Protein AF-0000000081778178 (afdb_homodimer)

Sequence (618 aa):
MQEKICPQCPKIECPKAPSADEGAIAQVPKTLKSFLSRHWEGMQNDAVVVVKTQMKSVPGYIVSLHPSERDPEISHSLIERGDWKEQLIVRMCREMNKAPKDAYFVDVGAYVGTLSLGVSACGHKVIAFEPMTRNAFLLKESVFLNQLPSEKFVIHNMALGNVQGTACFLASSNNQGDGRFVSGGDEGHECNSHENTIKMSRLDDVLQDGIRVWAMHIDAQGFEPAVLAGAEEILTSSNPPQYLHVRLGSVYSTEVMEVSRGVVETLAWLKEIGYGLRNAANEPIRDLPKFVWGLGHEESYVFGVFGMKMQEKICPQCPKIECPKAPSADEGAIAQVPKTLKSFLSRHWEGMQNDAVVVVKTQMKSVPGYIVSLHPSERDPEISHSLIERGDWKEQLIVRMCREMNKAPKDAYFVDVGAYVGTLSLGVSACGHKVIAFEPMTRNAFLLKESVFLNQLPSEKFVIHNMALGNVQGTACFLASSNNQGDGRFVSGGDEGHECNSHENTIKMSRLDDVLQDGIRVWAMHIDAQGFEPAVLAGAEEILTSSNPPQYLHVRLGSVYSTEVMEVSRGVVETLAWLKEIGYGLRNAANEPIRDLPKFVWGLGHEESYVFGVFGMK

Structure (mmCIF, N/CA/C/O backbone):
data_AF-0000000081778178-model_v1
#
loop_
_entity.id
_entity.type
_entity.pdbx_description
1 polymer 'Uncharacterized protein LOC110977649'
#
loop_
_atom_site.group_PDB
_atom_site.id
_atom_site.type_symbol
_atom_site.label_atom_id
_atom_site.label_alt_id
_atom_site.label_comp_id
_atom_site.label_asym_id
_atom_site.label_entity_id
_atom_site.label_seq_id
_atom_site.pdbx_PDB_ins_code
_atom_site.Cartn_x
_atom_site.Cartn_y
_atom_site.Cartn_z
_atom_site.occupancy
_atom_site.B_iso_or_equiv
_atom_site.auth_seq_id
_atom_site.auth_comp_id
_atom_site.auth_asym_id
_atom_site.auth_atom_id
_atom_site.pdbx_PDB_model_num
ATOM 1 N N . MET A 1 1 ? 1.31 -63.031 18.094 1 25.48 1 MET A N 1
ATOM 2 C CA . MET A 1 1 ? 1.8 -61.875 17.344 1 25.48 1 MET A CA 1
ATOM 3 C C . MET A 1 1 ? 0.654 -61.156 16.641 1 25.48 1 MET A C 1
ATOM 5 O O . MET A 1 1 ? 0.128 -61.656 15.633 1 25.48 1 MET A O 1
ATOM 9 N N . GLN A 1 2 ? -0.089 -60.406 17.25 1 24.97 2 GLN A N 1
ATOM 10 C CA . GLN A 1 2 ? -1.414 -59.938 16.859 1 24.97 2 GLN A CA 1
ATOM 11 C C . GLN A 1 2 ? -1.324 -58.906 15.75 1 24.97 2 GLN A C 1
ATOM 13 O O . GLN A 1 2 ? -0.519 -57.969 15.828 1 24.97 2 GLN A O 1
ATOM 18 N N . GLU A 1 3 ? -1.829 -59.062 14.5 1 19.55 3 GLU A N 1
ATOM 19 C CA . GLU A 1 3 ? -1.896 -58.281 13.258 1 19.55 3 GLU A CA 1
ATOM 20 C C . GLU A 1 3 ? -2.574 -56.938 13.477 1 19.55 3 GLU A C 1
ATOM 22 O O . GLU A 1 3 ? -3.754 -56.875 13.828 1 19.55 3 GLU A O 1
ATOM 27 N N . LYS A 1 4 ? -1.895 -56.031 14.062 1 27.72 4 LYS A N 1
ATOM 28 C CA . LYS A 1 4 ? -2.475 -54.719 14.344 1 27.72 4 LYS A CA 1
ATOM 29 C C . LYS A 1 4 ? -3.17 -54.156 13.109 1 27.72 4 LYS A C 1
ATOM 31 O O . LYS A 1 4 ? -2.531 -53.906 12.086 1 27.72 4 LYS A O 1
ATOM 36 N N . ILE A 1 5 ? -4.395 -54.469 12.836 1 22.64 5 ILE A N 1
ATOM 37 C CA . ILE A 1 5 ? -5.277 -54.062 11.75 1 22.64 5 ILE A CA 1
ATOM 38 C C . ILE A 1 5 ? -5.328 -52.531 11.672 1 22.64 5 ILE A C 1
ATOM 40 O O . ILE A 1 5 ? -5.434 -51.844 12.695 1 22.64 5 ILE A O 1
ATOM 44 N N . CYS A 1 6 ? -4.848 -51.938 10.695 1 24.02 6 CYS A N 1
ATOM 45 C CA . CYS A 1 6 ? -4.832 -50.5 10.391 1 24.02 6 CYS A CA 1
ATOM 46 C C . CYS A 1 6 ? -6.23 -49.906 10.492 1 24.02 6 CYS A C 1
ATOM 48 O O . CYS A 1 6 ? -7.188 -50.469 9.945 1 24.02 6 CYS A O 1
ATOM 50 N N . PRO A 1 7 ? -6.551 -49.219 11.516 1 26.89 7 PRO A N 1
ATOM 51 C CA . PRO A 1 7 ? -7.922 -48.719 11.664 1 26.89 7 PRO A CA 1
ATOM 52 C C . PRO A 1 7 ? -8.492 -48.125 10.375 1 26.89 7 PRO A C 1
ATOM 54 O O . PRO A 1 7 ? -7.738 -47.656 9.531 1 26.89 7 PRO A O 1
ATOM 57 N N . GLN A 1 8 ? -9.5 -48.625 9.766 1 23.3 8 GLN A N 1
ATOM 58 C CA . GLN A 1 8 ? -10.289 -48.219 8.609 1 23.3 8 GLN A CA 1
ATOM 59 C C . GLN A 1 8 ? -10.688 -46.75 8.703 1 23.3 8 GLN A C 1
ATOM 61 O O . GLN A 1 8 ? -11.094 -46.281 9.766 1 23.3 8 GLN A O 1
ATOM 66 N N . CYS A 1 9 ? -10.117 -45.938 8.008 1 25.45 9 CYS A N 1
ATOM 67 C CA . CYS A 1 9 ? -10.469 -44.531 7.918 1 25.45 9 CYS A CA 1
ATOM 68 C C . CYS A 1 9 ? -11.977 -44.344 7.793 1 25.45 9 CYS A C 1
ATOM 70 O O . CYS A 1 9 ? -12.625 -45.031 7.004 1 25.45 9 CYS A O 1
ATOM 72 N N . PRO A 1 10 ? -12.617 -43.969 8.812 1 26.41 10 PRO A N 1
ATOM 73 C CA . PRO A 1 10 ? -14.07 -43.875 8.734 1 26.41 10 PRO A CA 1
ATOM 74 C C . PRO A 1 10 ? -14.562 -43.281 7.418 1 26.41 10 PRO A C 1
ATOM 76 O O . PRO A 1 10 ? -13.844 -42.5 6.789 1 26.41 10 PRO A O 1
ATOM 79 N N . LYS A 1 11 ? -15.484 -43.844 6.711 1 27.53 11 LYS A N 1
ATOM 80 C CA . LYS A 1 11 ? -16.234 -43.469 5.523 1 27.53 11 LYS A CA 1
ATOM 81 C C . LYS A 1 11 ? -16.875 -42.094 5.707 1 27.53 11 LYS A C 1
ATOM 83 O O . LYS A 1 11 ? -17.984 -41.969 6.238 1 27.53 11 LYS A O 1
ATOM 88 N N . ILE A 1 12 ? -16.25 -41.188 6.238 1 28.02 12 ILE A N 1
ATOM 89 C CA . ILE A 1 12 ? -17.016 -39.969 6.395 1 28.02 12 ILE A CA 1
ATOM 90 C C . ILE A 1 12 ? -17.562 -39.531 5.039 1 28.02 12 ILE A C 1
ATOM 92 O O . ILE A 1 12 ? -16.844 -39.531 4.035 1 28.02 12 ILE A O 1
ATOM 96 N N . GLU A 1 13 ? -18.812 -39.719 4.766 1 24.59 13 GLU A N 1
ATOM 97 C CA . GLU A 1 13 ? -19.562 -39.219 3.617 1 24.59 13 GLU A CA 1
ATOM 98 C C . GLU A 1 13 ? -19.062 -37.844 3.186 1 24.59 13 GLU A C 1
ATOM 100 O O . GLU A 1 13 ? -18.969 -36.938 4.004 1 24.59 13 GLU A O 1
ATOM 105 N N . CYS A 1 14 ? -18.25 -37.875 2.354 1 23.11 14 CYS A N 1
ATOM 106 C CA . CYS A 1 14 ? -17.672 -36.656 1.739 1 23.11 14 CYS A CA 1
ATOM 107 C C . CYS A 1 14 ? -18.75 -35.688 1.336 1 23.11 14 CYS A C 1
ATOM 109 O O . CYS A 1 14 ? -19.656 -36.031 0.558 1 23.11 14 CYS A O 1
ATOM 111 N N . PRO A 1 15 ? -19.172 -34.875 2.211 1 25.8 15 PRO A N 1
ATOM 112 C CA . PRO A 1 15 ? -20.203 -34 1.646 1 25.8 15 PRO A CA 1
ATOM 113 C C . PRO A 1 15 ? -19.906 -33.562 0.213 1 25.8 15 PRO A C 1
ATOM 115 O O . PRO A 1 15 ? -18.734 -33.469 -0.172 1 25.8 15 PRO A O 1
ATOM 118 N N . LYS A 1 16 ? -20.734 -33.938 -0.768 1 25.67 16 LYS A N 1
ATOM 119 C CA . LYS A 1 16 ? -20.672 -33.469 -2.154 1 25.67 16 LYS A CA 1
ATOM 120 C C . LYS A 1 16 ? -20.125 -32.062 -2.242 1 25.67 16 LYS A C 1
ATOM 122 O O . LYS A 1 16 ? -20.469 -31.203 -1.416 1 25.67 16 LYS A O 1
ATOM 127 N N . ALA A 1 17 ? -19.016 -31.953 -2.826 1 24.97 17 ALA A N 1
ATOM 128 C CA . ALA A 1 17 ? -18.484 -30.641 -3.137 1 24.97 17 ALA A CA 1
ATOM 129 C C . ALA A 1 17 ? -19.609 -29.672 -3.543 1 24.97 17 ALA A C 1
ATOM 131 O O . ALA A 1 17 ? -20.469 -30.031 -4.359 1 24.97 17 ALA A O 1
ATOM 132 N N . PRO A 1 18 ? -20.125 -28.875 -2.623 1 27.42 18 PRO A N 1
ATOM 133 C CA . PRO A 1 18 ? -21.156 -28.062 -3.273 1 27.42 18 PRO A CA 1
ATOM 134 C C . PRO A 1 18 ? -20.844 -27.781 -4.738 1 27.42 18 PRO A C 1
ATOM 136 O O . PRO A 1 18 ? -19.688 -27.812 -5.148 1 27.42 18 PRO A O 1
ATOM 139 N N . SER A 1 19 ? -21.797 -28.094 -5.648 1 25.86 19 SER A N 1
ATOM 140 C CA . SER A 1 19 ? -21.703 -27.734 -7.059 1 25.86 19 SER A CA 1
ATOM 141 C C . SER A 1 19 ? -20.734 -26.578 -7.273 1 25.86 19 SER A C 1
ATOM 143 O O . SER A 1 19 ? -20.469 -25.797 -6.352 1 25.86 19 SER A O 1
ATOM 145 N N . ALA A 1 20 ? -19.953 -26.609 -8.383 1 27 20 ALA A N 1
ATOM 146 C CA . ALA A 1 20 ? -19.219 -25.453 -8.898 1 27 20 ALA A CA 1
ATOM 147 C C . ALA A 1 20 ? -19.828 -24.141 -8.414 1 27 20 ALA A C 1
ATOM 149 O O . ALA A 1 20 ? -20.969 -23.828 -8.727 1 27 20 ALA A O 1
ATOM 150 N N . ASP A 1 21 ? -19.891 -23.953 -7.141 1 29.94 21 ASP A N 1
ATOM 151 C CA . ASP A 1 21 ? -20.438 -22.625 -6.84 1 29.94 21 ASP A CA 1
ATOM 152 C C . ASP A 1 21 ? -20.328 -21.703 -8.047 1 29.94 21 ASP A C 1
ATOM 154 O O . ASP A 1 21 ? -19.25 -21.516 -8.594 1 29.94 21 ASP A O 1
ATOM 158 N N . GLU A 1 22 ? -21.203 -21.812 -9.031 1 30.89 22 GLU A N 1
ATOM 159 C CA . GLU A 1 22 ? -21.391 -20.688 -9.953 1 30.89 22 GLU A CA 1
ATOM 160 C C . GLU A 1 22 ? -20.703 -19.438 -9.453 1 30.89 22 GLU A C 1
ATOM 162 O O . GLU A 1 22 ? -21 -18.938 -8.367 1 30.89 22 GLU A O 1
ATOM 167 N N . GLY A 1 23 ? -19.391 -19.5 -9.484 1 30.64 23 GLY A N 1
ATOM 168 C CA . GLY A 1 23 ? -18.406 -18.469 -9.18 1 30.64 23 GLY A CA 1
ATOM 169 C C . GLY A 1 23 ? -19.016 -17.094 -9.016 1 30.64 23 GLY A C 1
ATOM 170 O O . GLY A 1 23 ? -19.609 -16.562 -9.945 1 30.64 23 GLY A O 1
ATOM 171 N N . ALA A 1 24 ? -19.719 -16.906 -7.992 1 30.66 24 ALA A N 1
ATOM 172 C CA . ALA A 1 24 ? -20.109 -15.547 -7.617 1 30.66 24 ALA A CA 1
ATOM 173 C C . ALA A 1 24 ? -19.156 -14.516 -8.219 1 30.66 24 ALA A C 1
ATOM 175 O O . ALA A 1 24 ? -18.031 -14.336 -7.723 1 30.66 24 ALA A O 1
ATOM 176 N N . ILE A 1 25 ? -18.891 -14.602 -9.414 1 34.34 25 ILE A N 1
ATOM 177 C CA . ILE A 1 25 ? -18.375 -13.336 -9.93 1 34.34 25 ILE A CA 1
ATOM 178 C C . ILE A 1 25 ? -18.844 -12.188 -9.039 1 34.34 25 ILE A C 1
ATOM 180 O O . ILE A 1 25 ? -20.016 -11.828 -9.047 1 34.34 25 ILE A O 1
ATOM 184 N N . ALA A 1 26 ? -18.672 -12.312 -7.758 1 38.41 26 ALA A N 1
ATOM 185 C CA . ALA A 1 26 ? -18.875 -11.133 -6.918 1 38.41 26 ALA A CA 1
ATOM 186 C C . ALA A 1 26 ? -18.969 -9.867 -7.762 1 38.41 26 ALA A C 1
ATOM 188 O O . ALA A 1 26 ? -18.172 -9.68 -8.688 1 38.41 26 ALA A O 1
ATOM 189 N N . GLN A 1 27 ? -20.062 -9.445 -7.859 1 44.06 27 GLN A N 1
ATOM 190 C CA . GLN A 1 27 ? -20.344 -8.141 -8.461 1 44.06 27 GLN A CA 1
ATOM 191 C C . GLN A 1 27 ? -19.156 -7.203 -8.328 1 44.06 27 GLN A C 1
ATOM 193 O O . GLN A 1 27 ? -18.672 -6.953 -7.223 1 44.06 27 GLN A O 1
ATOM 198 N N . VAL A 1 28 ? -18.234 -7.465 -9.344 1 52.09 28 VAL A N 1
ATOM 199 C CA . VAL A 1 28 ? -17.109 -6.555 -9.555 1 52.09 28 VAL A CA 1
ATOM 200 C C . VAL A 1 28 ? -17.516 -5.137 -9.164 1 52.09 28 VAL A C 1
ATOM 202 O O . VAL A 1 28 ? -18.609 -4.672 -9.508 1 52.09 28 VAL A O 1
ATOM 205 N N . PRO A 1 29 ? -16.859 -4.75 -8.141 1 60.59 29 PRO A N 1
ATOM 206 C CA . PRO A 1 29 ? -17.172 -3.359 -7.812 1 60.59 29 PRO A CA 1
ATOM 207 C C . PRO A 1 29 ? -17.281 -2.469 -9.047 1 60.59 29 PRO A C 1
ATOM 209 O O . PRO A 1 29 ? -16.438 -2.557 -9.945 1 60.59 29 PRO A O 1
ATOM 212 N N . LYS A 1 30 ? -18.344 -1.975 -9.25 1 63.69 30 LYS A N 1
ATOM 213 C CA . LYS A 1 30 ? -18.578 -1.089 -10.383 1 63.69 30 LYS A CA 1
ATOM 214 C C . LY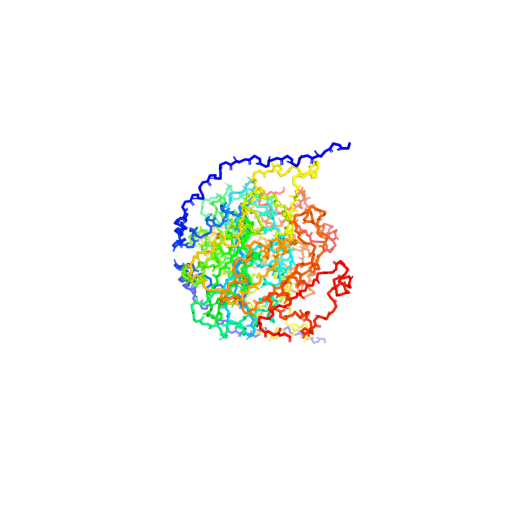S A 1 30 ? -17.938 0.281 -10.156 1 63.69 30 LYS A C 1
ATOM 216 O O . LYS A 1 30 ? -17.672 1.014 -11.109 1 63.69 30 LYS A O 1
ATOM 221 N N . THR A 1 31 ? -17.703 0.424 -8.852 1 78.44 31 THR A N 1
ATOM 222 C CA . THR A 1 31 ? -17.203 1.753 -8.523 1 78.44 31 THR A CA 1
ATOM 223 C C . THR A 1 31 ? -15.977 1.658 -7.617 1 78.44 31 THR A C 1
ATOM 225 O O . THR A 1 31 ? -15.711 0.608 -7.027 1 78.44 31 THR A O 1
ATOM 228 N N . LEU A 1 32 ? -15.258 2.65 -7.617 1 86.31 32 LEU A N 1
ATOM 229 C CA . LEU A 1 32 ? -14.109 2.762 -6.715 1 86.31 32 LEU A CA 1
ATOM 230 C C . LEU A 1 32 ? -14.539 2.551 -5.266 1 86.31 32 LEU A C 1
ATOM 232 O O . LEU A 1 32 ? -13.883 1.818 -4.523 1 86.31 32 LEU A O 1
ATOM 236 N N . LYS A 1 33 ? -15.625 3.145 -4.879 1 85.19 33 LYS A N 1
ATOM 237 C CA . LYS A 1 33 ? -16.141 3.02 -3.52 1 85.19 33 LYS A CA 1
ATOM 238 C C . LYS A 1 33 ? -16.438 1.563 -3.178 1 85.19 33 LYS A C 1
ATOM 240 O O . LYS A 1 33 ? -16.094 1.088 -2.096 1 85.19 33 LYS A O 1
ATOM 245 N N . SER A 1 34 ? -17.109 0.942 -4.078 1 86.62 34 SER A N 1
ATOM 246 C CA . SER A 1 34 ? -17.438 -0.457 -3.836 1 86.62 34 SER A CA 1
ATOM 247 C C . SER A 1 34 ? -16.188 -1.325 -3.762 1 86.62 34 SER A C 1
ATOM 249 O O . SER A 1 34 ? -16.141 -2.273 -2.977 1 86.62 34 SER A O 1
ATOM 251 N N . PHE A 1 35 ? -15.258 -1.011 -4.605 1 91.88 35 PHE A N 1
ATOM 252 C CA . PHE A 1 35 ? -14 -1.754 -4.59 1 91.88 35 PHE A CA 1
ATOM 253 C C . PHE A 1 35 ? -13.305 -1.618 -3.242 1 91.88 35 PHE A C 1
ATOM 255 O O . PHE A 1 35 ? -12.914 -2.619 -2.637 1 91.88 35 PHE A O 1
ATOM 262 N N . LEU A 1 36 ? -13.172 -0.385 -2.721 1 93.44 36 LEU A N 1
ATOM 263 C CA . LEU A 1 36 ? -12.5 -0.124 -1.452 1 93.44 36 LEU A CA 1
ATOM 264 C C . LEU A 1 36 ? -13.25 -0.776 -0.295 1 93.44 36 LEU A C 1
ATOM 266 O O . LEU A 1 36 ? -12.641 -1.418 0.562 1 93.44 36 LEU A O 1
ATOM 270 N N . SER A 1 37 ? -14.539 -0.664 -0.249 1 90.88 37 SER A N 1
ATOM 271 C CA . SER A 1 37 ? -15.352 -1.234 0.82 1 90.88 37 SER A CA 1
ATOM 272 C C . SER A 1 37 ? -15.211 -2.752 0.873 1 90.88 37 SER A C 1
ATOM 274 O O . SER A 1 37 ? -15.047 -3.328 1.951 1 90.88 37 SER A O 1
ATOM 276 N N . ARG A 1 38 ? -15.289 -3.357 -0.256 1 91.75 38 ARG A N 1
ATOM 277 C CA . ARG A 1 38 ? -15.148 -4.809 -0.337 1 91.75 38 ARG A CA 1
ATOM 278 C C . ARG A 1 38 ? -13.773 -5.254 0.144 1 91.75 38 ARG A C 1
ATOM 280 O O . ARG A 1 38 ? -13.648 -6.258 0.846 1 91.75 38 ARG A O 1
ATOM 287 N N . HIS A 1 39 ? -12.789 -4.531 -0.312 1 94.75 39 HIS A N 1
ATOM 288 C CA . HIS A 1 39 ? -11.438 -4.863 0.134 1 94.75 39 HIS A CA 1
ATOM 289 C C . HIS A 1 39 ? -11.336 -4.832 1.655 1 94.75 39 HIS A C 1
ATOM 291 O O . HIS A 1 39 ? -10.836 -5.781 2.268 1 94.75 39 HIS A O 1
ATOM 297 N N . TRP A 1 40 ? -11.742 -3.754 2.252 1 94.19 40 TRP A N 1
ATOM 298 C CA . TRP A 1 40 ? -11.594 -3.594 3.695 1 94.19 40 TRP A CA 1
ATOM 299 C C . TRP A 1 40 ? -12.422 -4.629 4.445 1 94.19 40 TRP A C 1
ATOM 301 O O . TRP A 1 40 ? -12.016 -5.105 5.508 1 94.19 40 TRP A O 1
ATOM 311 N N . GLU A 1 41 ? -13.539 -5.016 3.92 1 91.12 41 GLU A N 1
ATOM 312 C CA . GLU A 1 41 ? -14.336 -6.086 4.508 1 91.12 41 GLU A CA 1
ATOM 313 C C . GLU A 1 41 ? -13.617 -7.43 4.414 1 91.12 41 GLU A C 1
ATOM 315 O O . GLU A 1 41 ? -13.547 -8.172 5.395 1 91.12 41 GLU A O 1
ATOM 320 N N . GLY A 1 42 ? -13.117 -7.703 3.252 1 89.94 42 GLY A N 1
ATOM 321 C CA . GLY A 1 42 ? -12.477 -8.984 3.002 1 89.94 42 GLY A CA 1
ATOM 322 C C . GLY A 1 42 ? -11.125 -9.117 3.672 1 89.94 42 GLY A C 1
ATOM 323 O O . GLY A 1 42 ? -10.719 -10.219 4.047 1 89.94 42 GLY A O 1
ATOM 324 N N . MET A 1 43 ? -10.43 -7.992 3.857 1 93.38 43 MET A N 1
ATOM 325 C CA . MET A 1 43 ? -9.055 -8.008 4.355 1 93.38 43 MET A CA 1
ATOM 326 C C . MET A 1 43 ? -8.984 -7.449 5.77 1 93.38 43 MET A C 1
ATOM 328 O O . MET A 1 43 ? -7.91 -7.051 6.227 1 93.38 43 MET A O 1
ATOM 332 N N . GLN A 1 44 ? -10.125 -7.367 6.461 1 90.94 44 GLN A N 1
ATOM 333 C CA . GLN A 1 44 ? -10.195 -6.906 7.844 1 90.94 44 GLN A CA 1
ATOM 334 C C . GLN A 1 44 ? -9.5 -5.555 8.008 1 90.94 44 GLN A C 1
ATOM 336 O O . GLN A 1 44 ? -8.648 -5.391 8.883 1 90.94 44 GLN A O 1
ATOM 341 N N . ASN A 1 45 ? -9.68 -4.629 7.113 1 92.69 45 ASN A N 1
ATOM 342 C CA . ASN A 1 45 ? -9.32 -3.215 7.129 1 92.69 45 ASN A CA 1
ATOM 343 C C . ASN A 1 45 ? -7.836 -3.008 6.84 1 92.69 45 ASN A C 1
ATOM 345 O O . ASN A 1 45 ? -7.301 -1.922 7.066 1 92.69 45 ASN A O 1
ATOM 349 N N . ASP A 1 46 ? -7.176 -4.078 6.344 1 94.56 46 ASP A N 1
ATOM 350 C CA . ASP A 1 46 ? -5.816 -3.855 5.859 1 94.56 46 ASP A CA 1
ATOM 351 C C . ASP A 1 46 ? -5.801 -2.848 4.715 1 94.56 46 ASP A C 1
ATOM 353 O O . ASP A 1 46 ? -6.793 -2.697 3.998 1 94.56 46 ASP A O 1
ATOM 357 N N . ALA A 1 47 ? -4.691 -2.213 4.574 1 97.44 47 ALA A N 1
ATOM 358 C CA . ALA A 1 47 ? -4.523 -1.227 3.512 1 97.44 47 ALA A CA 1
ATOM 359 C C . ALA A 1 47 ? -4.75 -1.856 2.139 1 97.44 47 ALA A C 1
ATOM 361 O O . ALA A 1 47 ? -4.391 -3.016 1.915 1 97.44 47 ALA A O 1
ATOM 362 N N . VAL A 1 48 ? -5.43 -1.105 1.276 1 97.31 48 VAL A N 1
ATOM 363 C CA . VAL A 1 48 ? -5.441 -1.453 -0.141 1 97.31 48 VAL A CA 1
ATOM 364 C C . VAL A 1 48 ? -4.078 -1.147 -0.759 1 97.31 48 VAL A C 1
ATOM 366 O O . VAL A 1 48 ? -3.598 -0.014 -0.688 1 97.31 48 VAL A O 1
ATOM 369 N N . VAL A 1 49 ? -3.426 -2.08 -1.341 1 98.31 49 VAL A N 1
ATOM 370 C CA . VAL A 1 49 ? -2.139 -1.913 -2.008 1 98.31 49 VAL A CA 1
ATOM 371 C C . VAL A 1 49 ? -2.201 -2.51 -3.412 1 98.31 49 VAL A C 1
ATOM 373 O O . VAL A 1 49 ? -2.41 -3.715 -3.572 1 98.31 49 VAL A O 1
ATOM 376 N N . VAL A 1 50 ? -2.045 -1.708 -4.41 1 97.88 50 VAL A N 1
ATOM 377 C CA . VAL A 1 50 ? -2.111 -2.154 -5.797 1 97.88 50 VAL A CA 1
ATOM 378 C C . VAL A 1 50 ? -0.892 -1.644 -6.562 1 97.88 50 VAL A C 1
ATOM 380 O O . VAL A 1 50 ? -0.55 -0.462 -6.48 1 97.88 50 VAL A O 1
ATOM 383 N N . VAL A 1 51 ? -0.236 -2.523 -7.305 1 98.12 51 VAL A N 1
ATOM 384 C CA . VAL A 1 51 ? 0.937 -2.137 -8.086 1 98.12 51 VAL A CA 1
ATOM 385 C C . VAL A 1 51 ? 0.723 -2.492 -9.555 1 98.12 51 VAL A C 1
ATOM 387 O O . VAL A 1 51 ? -0.075 -3.375 -9.875 1 98.12 51 VAL A O 1
ATOM 390 N N . LYS A 1 52 ? 1.296 -1.77 -10.375 1 97.19 52 LYS A N 1
ATOM 391 C CA . LYS A 1 52 ? 1.55 -2.168 -11.758 1 97.19 52 LYS A CA 1
ATOM 392 C C . LYS A 1 52 ? 2.994 -2.629 -11.938 1 97.19 52 LYS A C 1
ATOM 394 O O . LYS A 1 52 ? 3.93 -1.884 -11.641 1 97.19 52 LYS A O 1
ATOM 399 N N . THR A 1 53 ? 3.141 -3.83 -12.367 1 97.5 53 THR A N 1
ATOM 400 C CA . THR A 1 53 ? 4.488 -4.375 -12.484 1 97.5 53 THR A CA 1
ATOM 401 C C . THR A 1 53 ? 5.285 -3.627 -13.547 1 97.5 53 THR A C 1
ATOM 403 O O . THR A 1 53 ? 4.707 -3.059 -14.477 1 97.5 53 THR A O 1
ATOM 406 N N . GLN A 1 54 ? 6.57 -3.604 -13.352 1 95.12 54 GLN A N 1
ATOM 407 C CA . GLN A 1 54 ? 7.469 -2.857 -14.219 1 95.12 54 GLN A CA 1
ATOM 408 C C . GLN A 1 54 ? 8.602 -3.746 -14.727 1 95.12 54 GLN A C 1
ATOM 410 O O . GLN A 1 54 ? 9.742 -3.289 -14.867 1 95.12 54 GLN A O 1
ATOM 415 N N . MET A 1 55 ? 8.336 -4.926 -14.992 1 93.25 55 MET A N 1
ATOM 416 C CA . MET A 1 55 ? 9.344 -5.863 -15.477 1 93.25 55 MET A CA 1
ATOM 417 C C . MET A 1 55 ? 9.68 -5.594 -16.938 1 93.25 55 MET A C 1
ATOM 419 O O . MET A 1 55 ? 8.82 -5.156 -17.703 1 93.25 55 MET A O 1
ATOM 423 N N . LYS A 1 56 ? 10.883 -5.836 -17.344 1 92.81 56 LYS A N 1
ATOM 424 C CA . LYS A 1 56 ? 11.375 -5.496 -18.672 1 92.81 56 LYS A CA 1
ATOM 425 C C . LYS A 1 56 ? 10.906 -6.508 -19.719 1 92.81 56 LYS A C 1
ATOM 427 O O . LYS A 1 56 ? 10.594 -6.141 -20.844 1 92.81 56 LYS A O 1
ATOM 432 N N . SER A 1 57 ? 10.844 -7.773 -19.328 1 94.69 57 SER A N 1
ATOM 433 C CA . SER A 1 57 ? 10.648 -8.844 -20.297 1 94.69 57 SER A CA 1
ATOM 434 C C . SER A 1 57 ? 9.234 -9.414 -20.219 1 94.69 57 SER A C 1
ATOM 436 O O . SER A 1 57 ? 8.914 -10.406 -20.891 1 94.69 57 SER A O 1
ATOM 438 N N . VAL A 1 58 ? 8.406 -8.875 -19.375 1 95.38 58 VAL A N 1
ATOM 439 C CA . VAL A 1 58 ? 7.031 -9.328 -19.188 1 95.38 58 VAL A CA 1
ATOM 440 C C . VAL A 1 58 ? 6.078 -8.141 -19.312 1 95.38 58 VAL A C 1
ATOM 442 O O . VAL A 1 58 ? 6.344 -7.07 -18.766 1 95.38 58 VAL A O 1
ATOM 445 N N . PRO A 1 59 ? 5.008 -8.336 -20.141 1 95.88 59 PRO A N 1
ATOM 446 C CA . PRO A 1 59 ? 4.047 -7.23 -20.172 1 95.88 59 PRO A CA 1
ATOM 447 C C . PRO A 1 59 ? 3.547 -6.844 -18.781 1 95.88 59 PRO A C 1
ATOM 449 O O . PRO A 1 59 ? 3.352 -7.715 -17.922 1 95.88 59 PRO A O 1
ATOM 452 N N . GLY A 1 60 ? 3.326 -5.582 -18.625 1 96.44 60 GLY A N 1
ATOM 453 C CA . GLY A 1 60 ? 2.869 -5.09 -17.328 1 96.44 60 GLY A CA 1
ATOM 454 C C . GLY A 1 60 ? 1.495 -5.609 -16.953 1 96.44 60 GLY A C 1
ATOM 455 O O . GLY A 1 60 ? 0.613 -5.73 -17.797 1 96.44 60 GLY A O 1
ATOM 456 N N . TYR A 1 61 ? 1.282 -5.855 -15.688 1 97.06 61 TYR A N 1
ATOM 457 C CA . TYR A 1 61 ? -0.005 -6.262 -15.133 1 97.06 61 TYR A CA 1
ATOM 458 C C . TYR A 1 61 ? -0.192 -5.711 -13.727 1 97.06 61 TYR A C 1
ATOM 460 O O . TYR A 1 61 ? 0.756 -5.211 -13.117 1 97.06 61 TYR A O 1
ATOM 468 N N . ILE A 1 62 ? -1.416 -5.738 -13.305 1 97.62 62 ILE A N 1
ATOM 469 C CA . ILE A 1 62 ? -1.785 -5.141 -12.031 1 97.62 62 ILE A CA 1
ATOM 470 C C . ILE A 1 62 ? -1.913 -6.23 -10.969 1 97.62 62 ILE A C 1
ATOM 472 O O . ILE A 1 62 ? -2.471 -7.297 -11.227 1 97.62 62 ILE A O 1
ATOM 476 N N . VAL A 1 63 ? -1.352 -6.004 -9.805 1 98.44 63 VAL A N 1
ATOM 477 C CA . VAL A 1 63 ? -1.413 -6.973 -8.719 1 98.44 63 VAL A CA 1
ATOM 478 C C . VAL A 1 63 ? -1.896 -6.285 -7.441 1 98.44 63 VAL A C 1
ATOM 480 O O . VAL A 1 63 ? -1.353 -5.254 -7.039 1 98.44 63 VAL A O 1
ATOM 483 N N . SER A 1 64 ? -2.955 -6.781 -6.844 1 97.88 64 SER A N 1
ATOM 484 C CA . SER A 1 64 ? -3.312 -6.441 -5.469 1 97.88 64 SER A CA 1
ATOM 485 C C . SER A 1 64 ? -2.447 -7.203 -4.473 1 97.88 64 SER A C 1
ATOM 487 O O . SER A 1 64 ? -2.24 -8.406 -4.613 1 97.88 64 SER A O 1
ATOM 489 N N . LEU A 1 65 ? -1.946 -6.488 -3.469 1 98.06 65 LEU A N 1
ATOM 490 C CA . LEU A 1 65 ? -0.917 -7.059 -2.607 1 98.06 65 LEU A CA 1
ATOM 491 C C . LEU A 1 65 ? -1.272 -6.871 -1.136 1 98.06 65 LEU A C 1
ATOM 493 O O . LEU A 1 65 ? -2.107 -6.031 -0.797 1 98.06 65 LEU A O 1
ATOM 497 N N . HIS A 1 66 ? -0.61 -7.727 -0.307 1 96.06 66 HIS A N 1
ATOM 498 C CA . HIS A 1 66 ? -0.492 -7.371 1.103 1 96.06 66 HIS A CA 1
ATOM 499 C C . HIS A 1 66 ? 0.415 -6.16 1.292 1 96.06 66 HIS A C 1
ATOM 501 O O . HIS A 1 66 ? 1.34 -5.945 0.505 1 96.06 66 HIS A O 1
ATOM 507 N N . PRO A 1 67 ? 0.084 -5.336 2.332 1 95.81 67 PRO A N 1
ATOM 508 C CA . PRO A 1 67 ? 1.105 -4.348 2.68 1 95.81 67 PRO A CA 1
ATOM 509 C C . PRO A 1 67 ? 2.445 -4.984 3.043 1 95.81 67 PRO A C 1
ATOM 511 O O . PRO A 1 67 ? 2.484 -6.129 3.502 1 95.81 67 PRO A O 1
ATOM 514 N N . SER A 1 68 ? 3.516 -4.273 2.893 1 94 68 SER A N 1
ATOM 515 C CA . SER A 1 68 ? 4.844 -4.809 3.166 1 94 68 SER A CA 1
ATOM 516 C C . SER A 1 68 ? 4.98 -5.238 4.625 1 94 68 SER A C 1
ATOM 518 O O . SER A 1 68 ? 5.758 -6.141 4.941 1 94 68 SER A O 1
ATOM 520 N N . GLU A 1 69 ? 4.242 -4.609 5.488 1 90.31 69 GLU A N 1
ATOM 521 C CA . GLU A 1 69 ? 4.238 -4.941 6.91 1 90.31 69 GLU A CA 1
ATOM 522 C C . GLU A 1 69 ? 3.779 -6.379 7.141 1 90.31 69 GLU A C 1
ATOM 524 O O . GLU A 1 69 ? 4.141 -7 8.141 1 90.31 69 GLU A O 1
ATOM 529 N N . ARG A 1 70 ? 3.023 -6.906 6.18 1 90.5 70 ARG A N 1
ATOM 530 C CA . ARG A 1 70 ? 2.475 -8.258 6.297 1 90.5 70 ARG A CA 1
ATOM 531 C C . ARG A 1 70 ? 3.205 -9.227 5.379 1 90.5 70 ARG A C 1
ATOM 533 O O . ARG A 1 70 ? 3.059 -10.445 5.508 1 90.5 70 ARG A O 1
ATOM 540 N N . ASP A 1 71 ? 3.924 -8.719 4.445 1 91.75 71 ASP A N 1
ATOM 541 C CA . ASP A 1 71 ? 4.727 -9.508 3.516 1 91.75 71 ASP A CA 1
ATOM 542 C C . ASP A 1 71 ? 5.984 -8.742 3.098 1 91.75 71 ASP A C 1
ATOM 544 O O . ASP A 1 71 ? 6.012 -8.117 2.033 1 91.75 71 ASP A O 1
ATOM 548 N N . PRO A 1 72 ? 7.016 -8.852 3.863 1 90.69 72 PRO A N 1
ATOM 549 C CA . PRO A 1 72 ? 8.234 -8.094 3.607 1 90.69 72 PRO A CA 1
ATOM 550 C C . PRO A 1 72 ? 9.062 -8.664 2.459 1 90.69 72 PRO A C 1
ATOM 552 O O . PRO A 1 72 ? 10.148 -8.164 2.162 1 90.69 72 PRO A O 1
ATOM 555 N N . GLU A 1 73 ? 8.633 -9.75 1.769 1 91.69 73 GLU A N 1
ATOM 556 C CA . GLU A 1 73 ? 9.406 -10.367 0.693 1 91.69 73 GLU A CA 1
ATOM 557 C C . GLU A 1 73 ? 8.805 -10.047 -0.672 1 91.69 73 GLU A C 1
ATOM 559 O O . GLU A 1 73 ? 9.234 -9.109 -1.343 1 91.69 73 GLU A O 1
ATOM 564 N N . ILE A 1 74 ? 7.719 -10.781 -1.018 1 93.56 74 ILE A N 1
ATOM 565 C CA . ILE A 1 74 ? 7.164 -10.672 -2.363 1 93.56 74 ILE A CA 1
ATOM 566 C C . ILE A 1 74 ? 6.488 -9.32 -2.539 1 93.56 74 ILE A C 1
ATOM 568 O O . ILE A 1 74 ? 6.797 -8.578 -3.479 1 93.56 74 ILE A O 1
ATOM 572 N N . SER A 1 75 ? 5.559 -8.977 -1.615 1 95.56 75 SER A N 1
ATOM 573 C CA . SER A 1 75 ? 4.863 -7.695 -1.713 1 95.56 75 SER A CA 1
ATOM 574 C C . SER A 1 75 ? 5.844 -6.527 -1.664 1 95.56 75 SER A C 1
ATOM 576 O O . SER A 1 75 ? 5.738 -5.59 -2.455 1 95.56 75 SER A O 1
ATOM 578 N N . HIS A 1 76 ? 6.773 -6.641 -0.773 1 95.25 76 HIS A N 1
ATOM 579 C CA . HIS A 1 76 ? 7.77 -5.582 -0.649 1 95.25 76 HIS A CA 1
ATOM 580 C C . HIS A 1 76 ? 8.523 -5.375 -1.961 1 95.25 76 HIS A C 1
ATOM 582 O O . HIS A 1 76 ? 8.719 -4.238 -2.393 1 95.25 76 HIS A O 1
ATOM 588 N N . SER A 1 77 ? 8.992 -6.434 -2.559 1 95.75 77 SER A N 1
ATOM 589 C CA . SER A 1 77 ? 9.734 -6.352 -3.811 1 95.75 77 SER A CA 1
ATOM 590 C C . SER A 1 77 ? 8.906 -5.676 -4.902 1 95.75 77 SER A C 1
ATOM 592 O O . SER A 1 77 ? 9.406 -4.797 -5.609 1 95.75 77 SER A O 1
ATOM 594 N N . LEU A 1 78 ? 7.688 -6.066 -4.977 1 96.94 78 LEU A N 1
ATOM 595 C CA . LEU A 1 78 ? 6.812 -5.52 -6.004 1 96.94 78 LEU A CA 1
ATOM 596 C C . LEU A 1 78 ? 6.504 -4.051 -5.73 1 96.94 78 LEU A C 1
ATOM 598 O O . LEU A 1 78 ? 6.438 -3.24 -6.66 1 96.94 78 LEU A O 1
ATOM 602 N N . ILE A 1 79 ? 6.309 -3.672 -4.484 1 96.5 79 ILE A N 1
ATOM 603 C CA . ILE A 1 79 ? 6.004 -2.299 -4.098 1 96.5 79 ILE A CA 1
ATOM 604 C C . ILE A 1 79 ? 7.223 -1.412 -4.34 1 96.5 79 ILE A C 1
ATOM 606 O O . ILE A 1 79 ? 7.102 -0.317 -4.895 1 96.5 79 ILE A O 1
ATOM 610 N N . GLU A 1 80 ? 8.32 -1.888 -3.994 1 94.5 80 GLU A N 1
ATOM 611 C CA . GLU A 1 80 ? 9.539 -1.088 -4.039 1 94.5 80 GLU A CA 1
ATOM 612 C C . GLU A 1 80 ? 10.07 -0.971 -5.465 1 94.5 80 GLU A C 1
ATOM 614 O O . GLU A 1 80 ? 10.477 0.112 -5.898 1 94.5 80 GLU A O 1
ATOM 619 N N . ARG A 1 81 ? 10.078 -2.117 -6.223 1 93.88 81 ARG A N 1
ATOM 620 C CA . ARG A 1 81 ? 10.828 -2.146 -7.48 1 93.88 81 ARG A CA 1
ATOM 621 C C . ARG A 1 81 ? 9.906 -2.48 -8.648 1 93.88 81 ARG A C 1
ATOM 623 O O . ARG A 1 81 ? 10.305 -2.35 -9.812 1 93.88 81 ARG A O 1
ATOM 630 N N . GLY A 1 82 ? 8.742 -2.955 -8.359 1 94.81 82 GLY A N 1
ATOM 631 C CA . GLY A 1 82 ? 7.812 -3.311 -9.414 1 94.81 82 GLY A CA 1
ATOM 632 C C . GLY A 1 82 ? 8.109 -4.656 -10.047 1 94.81 82 GLY A C 1
ATOM 633 O O . GLY A 1 82 ? 7.625 -4.957 -11.141 1 94.81 82 GLY A O 1
ATOM 634 N N . ASP A 1 83 ? 8.992 -5.426 -9.398 1 94.06 83 ASP A N 1
ATOM 635 C CA . ASP A 1 83 ? 9.328 -6.711 -10.008 1 94.06 83 ASP A CA 1
ATOM 636 C C . ASP A 1 83 ? 9.516 -7.793 -8.953 1 94.06 83 ASP A C 1
ATOM 638 O O . ASP A 1 83 ? 9.633 -7.492 -7.762 1 94.06 83 ASP A O 1
ATOM 642 N N . TRP A 1 84 ? 9.344 -8.992 -9.406 1 94.06 84 TRP A N 1
ATOM 643 C CA . TRP A 1 84 ? 9.578 -10.195 -8.609 1 94.06 84 TRP A CA 1
ATOM 644 C C . TRP A 1 84 ? 9.898 -11.391 -9.5 1 94.06 84 TRP A C 1
ATOM 646 O O . TRP A 1 84 ? 9.102 -11.758 -10.367 1 94.06 84 TRP A O 1
ATOM 656 N N . LYS A 1 85 ? 11.039 -12.055 -9.367 1 94.88 85 LYS A N 1
ATOM 657 C CA . LYS A 1 85 ? 11.492 -13.25 -10.062 1 94.88 85 LYS A CA 1
ATOM 658 C C . LYS A 1 85 ? 11.109 -13.211 -11.539 1 94.88 85 LYS A C 1
ATOM 660 O O . LYS A 1 85 ? 10.508 -14.156 -12.055 1 94.88 85 LYS A O 1
ATOM 665 N N . GLU A 1 86 ? 11.508 -12.164 -12.219 1 95.12 86 GLU A N 1
ATOM 666 C CA . GLU A 1 86 ? 11.172 -11.938 -13.617 1 95.12 86 GLU A CA 1
ATOM 667 C C . GLU A 1 86 ? 11.633 -13.102 -14.492 1 95.12 86 GLU A C 1
ATOM 669 O O . GLU A 1 86 ? 10.914 -13.531 -15.398 1 95.12 86 GLU A O 1
ATOM 674 N N . GLN A 1 87 ? 12.789 -13.633 -14.172 1 94.12 87 GLN A N 1
ATOM 675 C CA . GLN A 1 87 ? 13.344 -14.703 -14.984 1 94.12 87 GLN A CA 1
ATOM 676 C C . GLN A 1 87 ? 12.484 -15.961 -14.898 1 94.12 87 GLN A C 1
ATOM 678 O O . GLN A 1 87 ? 12.367 -16.719 -15.867 1 94.12 87 GLN A O 1
ATOM 683 N N . LEU A 1 88 ? 11.945 -16.234 -13.773 1 94.94 88 LEU A N 1
ATOM 684 C CA . LEU A 1 88 ? 11.031 -17.375 -13.617 1 94.94 88 LEU A CA 1
ATOM 685 C C . LEU A 1 88 ? 9.789 -17.172 -14.469 1 94.94 88 LEU A C 1
ATOM 687 O O . LEU A 1 88 ? 9.359 -18.094 -15.172 1 94.94 88 LEU A O 1
ATOM 691 N N . ILE A 1 89 ? 9.203 -16 -14.453 1 97.12 89 ILE A N 1
ATOM 692 C CA . ILE A 1 89 ? 8.008 -15.695 -15.227 1 97.12 89 ILE A CA 1
ATOM 693 C C . ILE A 1 89 ? 8.305 -15.844 -16.719 1 97.12 89 ILE A C 1
ATOM 695 O O . ILE A 1 89 ? 7.535 -16.469 -17.453 1 97.12 89 ILE A O 1
ATOM 699 N N . VAL A 1 90 ? 9.461 -15.32 -17.109 1 96.94 90 VAL A N 1
ATOM 700 C CA . VAL A 1 90 ? 9.867 -15.406 -18.5 1 96.94 90 VAL A CA 1
ATOM 701 C C . VAL A 1 90 ? 10.008 -16.875 -18.906 1 96.94 90 VAL A C 1
ATOM 703 O O . VAL A 1 90 ? 9.57 -17.266 -20 1 96.94 90 VAL A O 1
ATOM 706 N N . ARG A 1 91 ? 10.594 -17.641 -18.078 1 95.38 91 ARG A N 1
ATOM 707 C CA . ARG A 1 91 ? 10.773 -19.062 -18.359 1 95.38 91 ARG A CA 1
ATOM 708 C C . ARG A 1 91 ? 9.43 -19.766 -18.547 1 95.38 91 ARG A C 1
ATOM 710 O O . ARG A 1 91 ? 9.266 -20.547 -19.469 1 95.38 91 ARG A O 1
ATOM 717 N N . MET A 1 92 ? 8.508 -19.469 -17.672 1 97.44 92 MET A N 1
ATOM 718 C CA . MET A 1 92 ? 7.188 -20.094 -17.781 1 97.44 92 MET A CA 1
ATOM 719 C C . MET A 1 92 ? 6.477 -19.625 -19.047 1 97.44 92 MET A C 1
ATOM 721 O O . MET A 1 92 ? 5.824 -20.438 -19.719 1 97.44 92 MET A O 1
ATOM 725 N N . CYS A 1 93 ? 6.613 -18.391 -19.375 1 97.69 93 CYS A N 1
ATOM 726 C CA . CYS A 1 93 ? 6.023 -17.875 -20.609 1 97.69 93 CYS A CA 1
ATOM 727 C C . CYS A 1 93 ? 6.613 -18.562 -21.828 1 97.69 93 CYS A C 1
ATOM 729 O O . CYS A 1 93 ? 5.883 -18.938 -22.75 1 97.69 93 CYS A O 1
ATOM 731 N N . ARG A 1 94 ? 7.887 -18.703 -21.828 1 96.56 94 ARG A N 1
ATOM 732 C CA . ARG A 1 94 ? 8.57 -19.344 -22.953 1 96.56 94 ARG A CA 1
ATOM 733 C C . ARG A 1 94 ? 8.094 -20.781 -23.125 1 96.56 94 ARG A C 1
ATOM 735 O O . ARG A 1 94 ? 7.859 -21.219 -24.25 1 96.56 94 ARG A O 1
ATOM 742 N N . GLU A 1 95 ? 7.941 -21.469 -22.031 1 96 95 GLU A N 1
ATOM 743 C CA . GLU A 1 95 ? 7.434 -22.844 -22.109 1 96 95 GLU A CA 1
ATOM 744 C C . GLU A 1 95 ? 6 -22.875 -22.625 1 96 95 GLU A C 1
ATOM 746 O O . GLU A 1 95 ? 5.648 -23.703 -23.453 1 96 95 GLU A O 1
ATOM 751 N N . MET A 1 96 ? 5.227 -21.922 -22.172 1 97.62 96 MET A N 1
ATOM 752 C CA . MET A 1 96 ? 3.82 -21.891 -22.562 1 97.62 96 MET A CA 1
ATOM 753 C C . MET A 1 96 ? 3.676 -21.484 -24.031 1 97.62 96 MET A C 1
ATOM 755 O O . MET A 1 96 ? 2.689 -21.828 -24.688 1 97.62 96 MET A O 1
ATOM 759 N N . ASN A 1 97 ? 4.629 -20.766 -24.547 1 97.5 97 ASN A N 1
ATOM 760 C CA . ASN A 1 97 ? 4.605 -20.375 -25.969 1 97.5 97 ASN A CA 1
ATOM 761 C C . ASN A 1 97 ? 4.621 -21.609 -26.875 1 97.5 97 ASN A C 1
ATOM 763 O O . ASN A 1 97 ? 4.219 -21.516 -28.031 1 97.5 97 ASN A O 1
ATOM 767 N N . LYS A 1 98 ? 5.035 -22.719 -26.359 1 96.56 98 LYS A N 1
ATOM 768 C CA . LYS A 1 98 ? 5.082 -23.969 -27.125 1 96.56 98 LYS A CA 1
ATOM 769 C C . LYS A 1 98 ? 3.744 -24.703 -27.078 1 96.56 98 LYS A C 1
ATOM 771 O O . LYS A 1 98 ? 3.533 -25.672 -27.812 1 96.56 98 LYS A O 1
ATOM 776 N N . ALA A 1 99 ? 2.863 -24.25 -26.266 1 97 99 ALA A N 1
ATOM 777 C CA . ALA A 1 99 ? 1.613 -24.953 -25.984 1 97 99 ALA A CA 1
ATOM 778 C C . ALA A 1 99 ? 0.538 -24.594 -27 1 97 99 ALA A C 1
ATOM 780 O O . ALA A 1 99 ? 0.548 -23.5 -27.578 1 97 99 ALA A O 1
ATOM 781 N N . PRO A 1 100 ? -0.43 -25.547 -27.234 1 95.56 100 PRO A N 1
ATOM 782 C CA . PRO A 1 100 ? -1.649 -25.141 -27.953 1 95.56 100 PRO A CA 1
ATOM 783 C C . PRO A 1 100 ? -2.379 -24 -27.25 1 95.56 100 PRO A C 1
ATOM 785 O O . PRO A 1 100 ? -2.277 -23.844 -26.031 1 95.56 100 PRO A O 1
ATOM 788 N N . LYS A 1 101 ? -3.164 -23.266 -27.984 1 93 101 LYS A N 1
ATOM 789 C CA . LYS A 1 101 ? -3.812 -22.047 -27.5 1 93 101 LYS A CA 1
ATOM 790 C C . LYS A 1 101 ? -4.797 -22.359 -26.375 1 93 101 LYS A C 1
ATOM 792 O O . LYS A 1 101 ? -5.043 -21.531 -25.5 1 93 101 LYS A O 1
ATOM 797 N N . ASP A 1 102 ? -5.238 -23.531 -26.312 1 93.88 102 ASP A N 1
ATOM 798 C CA . ASP A 1 102 ? -6.281 -23.859 -25.344 1 93.88 102 ASP A CA 1
ATOM 799 C C . ASP A 1 102 ? -5.695 -24.547 -24.125 1 93.88 102 ASP A C 1
ATOM 801 O O . ASP A 1 102 ? -6.43 -24.922 -23.203 1 93.88 102 ASP A O 1
ATOM 805 N N . ALA A 1 103 ? -4.41 -24.703 -24.109 1 97.19 103 ALA A N 1
ATOM 806 C CA . ALA A 1 103 ? -3.768 -25.359 -22.969 1 97.19 103 ALA A CA 1
ATOM 807 C C . ALA A 1 103 ? -3.631 -24.391 -21.781 1 97.19 103 ALA A C 1
ATOM 809 O O . ALA A 1 103 ? -3.584 -23.172 -21.969 1 97.19 103 ALA A O 1
ATOM 810 N N . TYR A 1 104 ? -3.537 -24.953 -20.609 1 98 104 TYR A N 1
ATOM 811 C CA . TYR A 1 104 ? -3.471 -24.156 -19.391 1 98 104 TYR A CA 1
ATOM 812 C C . TYR A 1 104 ? -2.109 -24.297 -18.719 1 98 104 TYR A C 1
ATOM 814 O O . TYR A 1 104 ? -1.488 -25.359 -18.766 1 98 104 TYR A O 1
ATOM 822 N N . PHE A 1 105 ? -1.655 -23.188 -18.141 1 98.62 105 PHE A N 1
ATOM 823 C CA . PHE A 1 105 ? -0.637 -23.203 -17.109 1 98.62 105 PHE A CA 1
ATOM 824 C C . PHE A 1 105 ? -1.269 -23.406 -15.734 1 98.62 105 PHE A C 1
ATOM 826 O O . PHE A 1 105 ? -2.201 -22.688 -15.359 1 98.62 105 PHE A O 1
ATOM 833 N N . VAL A 1 106 ? -0.834 -24.375 -15.008 1 98.69 106 VAL A N 1
ATOM 834 C CA . VAL A 1 106 ? -1.364 -24.641 -13.672 1 98.69 106 VAL A CA 1
ATOM 835 C C . VAL A 1 106 ? -0.365 -24.172 -12.617 1 98.69 106 VAL A C 1
ATOM 837 O O . VAL A 1 106 ? 0.791 -24.594 -12.609 1 98.69 106 VAL A O 1
ATOM 840 N N . ASP A 1 107 ? -0.821 -23.266 -11.758 1 98.69 107 ASP A N 1
ATOM 841 C CA . ASP A 1 107 ? -0.009 -22.703 -10.688 1 98.69 107 ASP A CA 1
ATOM 842 C C . ASP A 1 107 ? -0.5 -23.172 -9.312 1 98.69 107 ASP A C 1
ATOM 844 O O . ASP A 1 107 ? -1.54 -22.719 -8.836 1 98.69 107 ASP A O 1
ATOM 848 N N . VAL A 1 108 ? 0.241 -24.078 -8.68 1 97.44 108 VAL A N 1
ATOM 849 C CA . VAL A 1 108 ? -0.098 -24.609 -7.363 1 97.44 108 VAL A CA 1
ATOM 850 C C . VAL A 1 108 ? 0.656 -23.828 -6.285 1 97.44 108 VAL A C 1
ATOM 852 O O . VAL A 1 108 ? 1.888 -23.859 -6.234 1 97.44 108 VAL A O 1
ATOM 855 N N . GLY A 1 109 ? -0.088 -23.234 -5.398 1 95.31 109 GLY A N 1
ATOM 856 C CA . GLY A 1 109 ? 0.509 -22.281 -4.477 1 95.31 109 GLY A CA 1
ATOM 857 C C . GLY A 1 109 ? 0.749 -20.906 -5.105 1 95.31 109 GLY A C 1
ATOM 858 O O . GLY A 1 109 ? 1.861 -20.391 -5.047 1 95.31 109 GLY A O 1
ATOM 859 N N . ALA A 1 110 ? -0.349 -20.344 -5.59 1 97.38 110 ALA A N 1
ATOM 860 C CA . ALA A 1 110 ? -0.261 -19.156 -6.43 1 97.38 110 ALA A CA 1
ATOM 861 C C . ALA A 1 110 ? -0.042 -17.906 -5.586 1 97.38 110 ALA A C 1
ATOM 863 O O . ALA A 1 110 ? 0.338 -16.844 -6.105 1 97.38 110 ALA A O 1
ATOM 864 N N . TYR A 1 111 ? -0.308 -18.016 -4.27 1 95.06 111 TYR A N 1
ATOM 865 C CA . TYR A 1 111 ? -0.182 -16.859 -3.383 1 95.06 111 TYR A CA 1
ATOM 866 C C . TYR A 1 111 ? -0.995 -15.688 -3.904 1 95.06 111 TYR A C 1
ATOM 868 O O . TYR A 1 111 ? -2.193 -15.812 -4.164 1 95.06 111 TYR A O 1
ATOM 876 N N . VAL A 1 112 ? -0.473 -14.516 -4.105 1 96.88 112 VAL A N 1
ATOM 877 C CA . VAL A 1 112 ? -1.233 -13.367 -4.586 1 96.88 112 VAL A CA 1
ATOM 878 C C . VAL A 1 112 ? -1.183 -13.32 -6.113 1 96.88 112 VAL A C 1
ATOM 880 O O . VAL A 1 112 ? -1.682 -12.375 -6.727 1 96.88 112 VAL A O 1
ATOM 883 N N . GLY A 1 113 ? -0.57 -14.242 -6.75 1 97.88 113 GLY A N 1
ATOM 884 C CA . GLY A 1 113 ? -0.733 -14.453 -8.18 1 97.88 113 GLY A CA 1
ATOM 885 C C . GLY A 1 113 ? 0.355 -13.797 -9.008 1 97.88 113 GLY A C 1
ATOM 886 O O . GLY A 1 113 ? 0.163 -13.531 -10.195 1 97.88 113 GLY A O 1
ATOM 887 N N . THR A 1 114 ? 1.522 -13.492 -8.398 1 97.38 114 THR A N 1
ATOM 888 C CA . THR A 1 114 ? 2.568 -12.805 -9.148 1 97.38 114 THR A CA 1
ATOM 889 C C . THR A 1 114 ? 2.988 -13.625 -10.367 1 97.38 114 THR A C 1
ATOM 891 O O . THR A 1 114 ? 3.057 -13.094 -11.477 1 97.38 114 THR A O 1
ATOM 894 N N . LEU A 1 115 ? 3.211 -14.891 -10.172 1 98.12 115 LEU A N 1
ATOM 895 C CA . LEU A 1 115 ? 3.615 -15.758 -11.266 1 98.12 115 LEU A CA 1
ATOM 896 C C . LEU A 1 115 ? 2.453 -16 -12.227 1 98.12 115 LEU A C 1
ATOM 898 O O . LEU A 1 115 ? 2.596 -15.836 -13.438 1 98.12 115 LEU A O 1
ATOM 902 N N . SER A 1 116 ? 1.298 -16.344 -11.68 1 98.38 116 SER A N 1
ATOM 903 C CA . SER A 1 116 ? 0.12 -16.688 -12.477 1 98.38 116 SER A CA 1
ATOM 904 C C . SER A 1 116 ? -0.303 -15.523 -13.359 1 98.38 116 SER A C 1
ATOM 906 O O . SER A 1 116 ? -0.597 -15.711 -14.547 1 98.38 116 SER A O 1
ATOM 908 N N . LEU A 1 117 ? -0.339 -14.375 -12.812 1 98.5 117 LEU A N 1
ATOM 909 C CA . LEU A 1 117 ? -0.742 -13.188 -13.547 1 98.5 117 LEU A CA 1
ATOM 910 C C . LEU A 1 117 ? 0.287 -12.836 -14.625 1 98.5 117 LEU A C 1
ATOM 912 O O . LEU A 1 117 ? -0.072 -12.359 -15.695 1 98.5 117 LEU A O 1
ATOM 916 N N . GLY A 1 118 ? 1.571 -13.07 -14.297 1 98.38 118 GLY A N 1
ATOM 917 C CA . GLY A 1 118 ? 2.604 -12.852 -15.297 1 98.38 118 GLY A CA 1
ATOM 918 C C . GLY A 1 118 ? 2.445 -13.734 -16.516 1 98.38 118 GLY A C 1
ATOM 919 O O . GLY A 1 118 ? 2.545 -13.25 -17.656 1 98.38 118 GLY A O 1
ATOM 920 N N . VAL A 1 119 ? 2.189 -14.961 -16.266 1 98.56 119 VAL A N 1
ATOM 921 C CA . VAL A 1 119 ? 1.987 -15.898 -17.359 1 98.56 119 VAL A CA 1
ATOM 922 C C . VAL A 1 119 ? 0.736 -15.508 -18.156 1 98.56 119 VAL A C 1
ATOM 924 O O . VAL A 1 119 ? 0.726 -15.578 -19.391 1 98.56 119 VAL A O 1
ATOM 927 N N . SER A 1 120 ? -0.281 -15.109 -17.469 1 98.44 120 SER A N 1
ATOM 928 C CA . SER A 1 120 ? -1.491 -14.633 -18.125 1 98.44 120 SER A CA 1
ATOM 929 C C . SER A 1 120 ? -1.21 -13.383 -18.969 1 98.44 120 SER A C 1
ATOM 931 O O . SER A 1 120 ? -1.74 -13.242 -20.062 1 98.44 120 SER A O 1
ATOM 933 N N . ALA A 1 121 ? -0.391 -12.531 -18.453 1 97.38 121 ALA A N 1
ATOM 934 C CA . ALA A 1 121 ? -0.042 -11.305 -19.156 1 97.38 121 ALA A CA 1
ATOM 935 C C . ALA A 1 121 ? 0.686 -11.609 -20.469 1 97.38 121 ALA A C 1
ATOM 937 O O . ALA A 1 121 ? 0.648 -10.82 -21.406 1 97.38 121 ALA A O 1
ATOM 938 N N . CYS A 1 122 ? 1.338 -12.727 -20.5 1 97.56 122 CYS A N 1
ATOM 939 C CA . CYS A 1 122 ? 2.014 -13.172 -21.719 1 97.56 122 CYS A CA 1
ATOM 940 C C . CYS A 1 122 ? 1.024 -13.789 -22.703 1 97.56 122 CYS A C 1
ATOM 942 O O . CYS A 1 122 ? 1.414 -14.242 -23.781 1 97.56 122 CYS A O 1
ATOM 944 N N . GLY A 1 123 ? -0.244 -13.891 -22.312 1 96.81 123 GLY A N 1
ATOM 945 C CA . GLY A 1 123 ? -1.285 -14.281 -23.25 1 96.81 123 GLY A CA 1
ATOM 946 C C . GLY A 1 123 ? -1.771 -15.703 -23.047 1 96.81 123 GLY A C 1
ATOM 947 O O . GLY A 1 123 ? -2.494 -16.25 -23.875 1 96.81 123 GLY A O 1
ATOM 948 N N . HIS A 1 124 ? -1.471 -16.359 -21.938 1 98 124 HIS A N 1
ATOM 949 C CA . HIS A 1 124 ? -1.772 -17.766 -21.766 1 98 124 HIS A CA 1
ATOM 950 C C . HIS A 1 124 ? -2.893 -17.969 -20.75 1 98 124 HIS A C 1
ATOM 952 O O . HIS A 1 124 ? -3.152 -17.094 -19.922 1 98 124 HIS A O 1
ATOM 958 N N . LYS A 1 125 ? -3.578 -19.094 -20.844 1 97.88 125 LYS A N 1
ATOM 959 C CA . LYS A 1 125 ? -4.609 -19.484 -19.891 1 97.88 125 LYS A CA 1
ATOM 960 C C . LYS A 1 125 ? -3.99 -20.031 -18.609 1 97.88 125 LYS A C 1
ATOM 962 O O . LYS A 1 125 ? -2.986 -20.75 -18.656 1 97.88 125 LYS A O 1
ATOM 967 N N . VAL A 1 126 ? -4.625 -19.672 -17.484 1 98.62 126 VAL A N 1
ATOM 968 C CA . VAL A 1 126 ? -4.031 -20.047 -16.203 1 98.62 126 VAL A CA 1
ATOM 969 C C . VAL A 1 126 ? -5.102 -20.625 -15.289 1 98.62 126 VAL A C 1
ATOM 971 O O . VAL A 1 126 ? -6.23 -20.125 -15.25 1 98.62 126 VAL A O 1
ATOM 974 N N . ILE A 1 127 ? -4.797 -21.672 -14.648 1 98.38 127 ILE A N 1
ATOM 975 C CA . ILE A 1 127 ? -5.527 -22.172 -13.484 1 98.38 127 ILE A CA 1
ATOM 976 C C . ILE A 1 127 ? -4.645 -22.062 -12.242 1 98.38 127 ILE A C 1
ATOM 978 O O . ILE A 1 127 ? -3.586 -22.688 -12.172 1 98.38 127 ILE A O 1
ATOM 982 N N . ALA A 1 128 ? -5.07 -21.312 -11.289 1 98.5 128 ALA A N 1
ATOM 983 C CA . ALA A 1 128 ? -4.289 -21.062 -10.078 1 98.5 128 ALA A CA 1
ATOM 984 C C . ALA A 1 128 ? -4.949 -21.688 -8.859 1 98.5 128 ALA A C 1
ATOM 986 O O . ALA A 1 128 ? -6.168 -21.594 -8.68 1 98.5 128 ALA A O 1
ATOM 987 N N . PHE A 1 129 ? -4.184 -22.344 -8.031 1 96.94 129 PHE A N 1
ATOM 988 C CA . PHE A 1 129 ? -4.617 -22.906 -6.762 1 96.94 129 PHE A CA 1
ATOM 989 C C . PHE A 1 129 ? -3.924 -22.203 -5.598 1 96.94 129 PHE A C 1
ATOM 991 O O . PHE A 1 129 ? -2.693 -22.156 -5.535 1 96.94 129 PHE A O 1
ATOM 998 N N . GLU A 1 130 ? -4.668 -21.656 -4.719 1 95 130 GLU A N 1
ATOM 999 C CA . GLU A 1 130 ? -4.172 -20.984 -3.521 1 95 130 GLU A CA 1
ATOM 1000 C C . GLU A 1 130 ? -5.039 -21.312 -2.309 1 95 130 GLU A C 1
ATOM 1002 O O . GLU A 1 130 ? -6.246 -21.078 -2.32 1 95 130 GLU A O 1
ATOM 1007 N N . PRO A 1 131 ? -4.457 -21.859 -1.276 1 90.31 131 PRO A N 1
ATOM 1008 C CA . PRO A 1 131 ? -5.277 -22.328 -0.158 1 90.31 131 PRO A CA 1
ATOM 1009 C C . PRO A 1 131 ? -5.703 -21.203 0.78 1 90.31 131 PRO A C 1
ATOM 1011 O O . PRO A 1 131 ? -6.793 -21.25 1.355 1 90.31 131 PRO A O 1
ATOM 1014 N N . MET A 1 132 ? -4.887 -20.266 1.002 1 88.62 132 MET A N 1
ATOM 1015 C CA . MET A 1 132 ? -5.199 -19.219 1.965 1 88.62 132 MET A CA 1
ATOM 1016 C C . MET A 1 132 ? -6.223 -18.234 1.394 1 88.62 132 MET A C 1
ATOM 1018 O O . MET A 1 132 ? -5.988 -17.625 0.349 1 88.62 132 MET A O 1
ATOM 1022 N N . THR A 1 133 ? -7.219 -18.016 2.104 1 89.44 133 THR A N 1
ATOM 1023 C CA . THR A 1 133 ? -8.352 -17.234 1.63 1 89.44 133 THR A CA 1
ATOM 1024 C C . THR A 1 133 ? -7.938 -15.781 1.373 1 89.44 133 THR A C 1
ATOM 1026 O O . THR A 1 133 ? -8.383 -15.172 0.399 1 89.44 133 THR A O 1
ATOM 1029 N N . ARG A 1 134 ? -7.164 -15.18 2.201 1 91 134 ARG A N 1
ATOM 1030 C CA . ARG A 1 134 ? -6.746 -13.789 2.043 1 91 134 ARG A CA 1
ATOM 1031 C C . ARG A 1 134 ? -5.922 -13.609 0.773 1 91 134 ARG A C 1
ATOM 1033 O O . ARG A 1 134 ? -6.094 -12.625 0.051 1 91 134 ARG A O 1
ATOM 1040 N N . ASN A 1 135 ? -5.02 -14.57 0.526 1 93.94 135 ASN A N 1
ATOM 1041 C CA . ASN A 1 135 ? -4.23 -14.516 -0.7 1 93.94 135 ASN A CA 1
ATOM 1042 C C . ASN A 1 135 ? -5.109 -14.672 -1.938 1 93.94 135 ASN A C 1
ATOM 1044 O O . ASN A 1 135 ? -4.965 -13.922 -2.906 1 93.94 135 ASN A O 1
ATOM 1048 N N . ALA A 1 136 ? -6 -15.633 -1.85 1 93.81 136 ALA A N 1
ATOM 1049 C CA . ALA A 1 136 ? -6.91 -15.867 -2.969 1 93.81 136 ALA A CA 1
ATOM 1050 C C . ALA A 1 136 ? -7.777 -14.641 -3.24 1 93.81 136 ALA A C 1
ATOM 1052 O O . ALA A 1 136 ? -8.086 -14.336 -4.395 1 93.81 136 ALA A O 1
ATOM 1053 N N . PHE A 1 137 ? -8.211 -14.008 -2.184 1 93.81 137 PHE A N 1
ATOM 1054 C CA . PHE A 1 137 ? -9.008 -12.789 -2.305 1 93.81 137 PHE A CA 1
ATOM 1055 C C . PHE A 1 137 ? -8.242 -11.719 -3.08 1 93.81 137 PHE A C 1
ATOM 1057 O O . PHE A 1 137 ? -8.789 -11.109 -4.008 1 93.81 137 PHE A O 1
ATOM 1064 N N . LEU A 1 138 ? -7.008 -11.477 -2.732 1 97.12 138 LEU A N 1
ATOM 1065 C CA . LEU A 1 138 ? -6.176 -10.5 -3.42 1 97.12 138 LEU A CA 1
ATOM 1066 C C . LEU A 1 138 ? -5.949 -10.898 -4.871 1 97.12 138 LEU A C 1
ATOM 1068 O O . LEU A 1 138 ? -5.941 -10.047 -5.762 1 97.12 138 LEU A O 1
ATOM 1072 N N . LEU A 1 139 ? -5.711 -12.172 -5.078 1 97.56 139 LEU A N 1
ATOM 1073 C CA . LEU A 1 139 ? -5.551 -12.664 -6.441 1 97.56 139 LEU A CA 1
ATOM 1074 C C . LEU A 1 139 ? -6.801 -12.391 -7.266 1 97.56 139 LEU A C 1
ATOM 1076 O O . LEU A 1 139 ? -6.711 -11.977 -8.422 1 97.56 139 LEU A O 1
ATOM 1080 N N . LYS A 1 140 ? -7.938 -12.617 -6.691 1 95.62 140 LYS A N 1
ATOM 1081 C CA . LYS A 1 140 ? -9.195 -12.328 -7.375 1 95.62 140 LYS A CA 1
ATOM 1082 C C . LYS A 1 140 ? -9.312 -10.844 -7.699 1 95.62 140 LYS A C 1
ATOM 1084 O O . LYS A 1 140 ? -9.781 -10.469 -8.773 1 95.62 140 LYS A O 1
ATOM 1089 N N . GLU A 1 141 ? -8.938 -9.992 -6.762 1 95.06 141 GLU A N 1
ATOM 1090 C CA . GLU A 1 141 ? -8.906 -8.562 -7.031 1 95.06 141 GLU A CA 1
ATOM 1091 C C . GLU A 1 141 ? -8.023 -8.25 -8.242 1 95.06 141 GLU A C 1
ATOM 1093 O O . GLU A 1 141 ? -8.398 -7.441 -9.094 1 95.06 141 GLU A O 1
ATOM 1098 N N . SER A 1 142 ? -6.902 -8.891 -8.289 1 96.88 142 SER A N 1
ATOM 1099 C CA . SER A 1 142 ? -5.973 -8.664 -9.391 1 96.88 142 SER A CA 1
ATOM 1100 C C . SER A 1 142 ? -6.582 -9.086 -10.727 1 96.88 142 SER A C 1
ATOM 1102 O O . SER A 1 142 ? -6.422 -8.391 -11.734 1 96.88 142 SER A O 1
ATOM 1104 N N . VAL A 1 143 ? -7.219 -10.203 -10.688 1 96.12 143 VAL A N 1
ATOM 1105 C CA . VAL A 1 143 ? -7.871 -10.703 -11.898 1 96.12 143 VAL A CA 1
ATOM 1106 C C . VAL A 1 143 ? -8.922 -9.695 -12.367 1 96.12 143 VAL A C 1
ATOM 1108 O O . VAL A 1 143 ? -9.008 -9.398 -13.562 1 96.12 143 VAL A O 1
ATOM 1111 N N . PHE A 1 144 ? -9.688 -9.172 -11.445 1 92.62 144 PHE A N 1
ATOM 1112 C CA . PHE A 1 144 ? -10.688 -8.148 -11.734 1 92.62 144 PHE A CA 1
ATOM 1113 C C . PHE A 1 144 ? -10.031 -6.895 -12.305 1 92.62 144 PHE A C 1
ATOM 1115 O O . PHE A 1 144 ? -10.477 -6.363 -13.32 1 92.62 144 PHE A O 1
ATOM 1122 N N . LEU A 1 145 ? -8.992 -6.422 -11.68 1 93.75 145 LEU A N 1
ATOM 1123 C CA . LEU A 1 145 ? -8.328 -5.18 -12.062 1 93.75 145 LEU A CA 1
ATOM 1124 C C . LEU A 1 145 ? -7.707 -5.301 -13.453 1 93.75 145 LEU A C 1
ATOM 1126 O O . LEU A 1 145 ? -7.621 -4.316 -14.188 1 93.75 145 LEU A O 1
ATOM 1130 N N . ASN A 1 146 ? -7.285 -6.539 -13.789 1 94.69 146 ASN A N 1
ATOM 1131 C CA . ASN A 1 146 ? -6.707 -6.77 -15.109 1 94.69 146 ASN A CA 1
ATOM 1132 C C . ASN A 1 146 ? -7.781 -7.113 -16.141 1 94.69 146 ASN A C 1
ATOM 1134 O O . ASN A 1 146 ? -7.473 -7.332 -17.312 1 94.69 146 ASN A O 1
ATOM 1138 N N . GLN A 1 147 ? -9.008 -7.254 -15.711 1 91.44 147 GLN A N 1
ATOM 1139 C CA . GLN A 1 147 ? -10.156 -7.547 -16.562 1 91.44 147 GLN A CA 1
ATOM 1140 C C . GLN A 1 147 ? -9.961 -8.859 -17.312 1 91.44 147 GLN A C 1
ATOM 1142 O O . GLN A 1 147 ? -10.188 -8.93 -18.531 1 91.44 147 GLN A O 1
ATOM 1147 N N . LEU A 1 148 ? -9.484 -9.836 -16.625 1 93.69 148 LEU A N 1
ATOM 1148 C CA . LEU A 1 148 ? -9.273 -11.148 -17.219 1 93.69 148 LEU A CA 1
ATOM 1149 C C . LEU A 1 148 ? -10.562 -11.961 -17.234 1 93.69 148 LEU A C 1
ATOM 1151 O O . LEU A 1 148 ? -11.227 -12.094 -16.203 1 93.69 148 LEU A O 1
ATOM 1155 N N . PRO A 1 149 ? -10.875 -12.5 -18.344 1 91.81 149 PRO A N 1
ATOM 1156 C CA . PRO A 1 149 ? -12.078 -13.32 -18.406 1 91.81 149 PRO A CA 1
ATOM 1157 C C . PRO A 1 149 ? -11.93 -14.641 -17.641 1 91.81 149 PRO A C 1
ATOM 1159 O O . PRO A 1 149 ? -10.82 -15.164 -17.516 1 91.81 149 PRO A O 1
ATOM 1162 N N . SER A 1 150 ? -13.062 -15.156 -17.188 1 89.56 150 SER A N 1
ATOM 1163 C CA . SER A 1 150 ? -13.086 -16.375 -16.391 1 89.56 150 SER A CA 1
ATOM 1164 C C . SER A 1 150 ? -12.57 -17.562 -17.172 1 89.56 150 SER A C 1
ATOM 1166 O O . SER A 1 150 ? -12.086 -18.547 -16.594 1 89.56 150 SER A O 1
ATOM 1168 N N . GLU A 1 151 ? -12.617 -17.5 -18.484 1 89.75 151 GLU A N 1
ATOM 1169 C CA . GLU A 1 151 ? -12.148 -18.594 -19.312 1 89.75 151 GLU A CA 1
ATOM 1170 C C . GLU A 1 151 ? -10.633 -18.594 -19.438 1 89.75 151 GLU A C 1
ATOM 1172 O O . GLU A 1 151 ? -10.031 -19.594 -19.828 1 89.75 151 GLU A O 1
ATOM 1177 N N . LYS A 1 152 ? -10.016 -17.469 -19.125 1 93.94 152 LYS A N 1
ATOM 1178 C CA . LYS A 1 152 ? -8.57 -17.344 -19.297 1 93.94 152 LYS A CA 1
ATOM 1179 C C . LYS A 1 152 ? -7.84 -17.484 -17.969 1 93.94 152 LYS A C 1
ATOM 1181 O O . LYS A 1 152 ? -6.648 -17.812 -17.938 1 93.94 152 LYS A O 1
ATOM 1186 N N . PHE A 1 153 ? -8.602 -17.172 -16.953 1 97.31 153 PHE A N 1
ATOM 1187 C CA . PHE A 1 153 ? -7.98 -17.219 -15.625 1 97.31 153 PHE A CA 1
ATOM 1188 C C . PHE A 1 153 ? -8.953 -17.781 -14.594 1 97.31 153 PHE A C 1
ATOM 1190 O O . PHE A 1 153 ? -9.953 -17.141 -14.273 1 97.31 153 PHE A O 1
ATOM 1197 N N . VAL A 1 154 ? -8.594 -18.922 -14.086 1 96.25 154 VAL A N 1
ATOM 1198 C CA . VAL A 1 154 ? -9.438 -19.594 -13.117 1 96.25 154 VAL A CA 1
ATOM 1199 C C . VAL A 1 154 ? -8.719 -19.703 -11.773 1 96.25 154 VAL A C 1
ATOM 1201 O O . VAL A 1 154 ? -7.527 -20.016 -11.734 1 96.25 154 VAL A O 1
ATOM 1204 N N . ILE A 1 155 ? -9.398 -19.359 -10.703 1 97.12 155 ILE A N 1
ATOM 1205 C CA . ILE A 1 155 ? -8.82 -19.438 -9.359 1 97.12 155 ILE A CA 1
ATOM 1206 C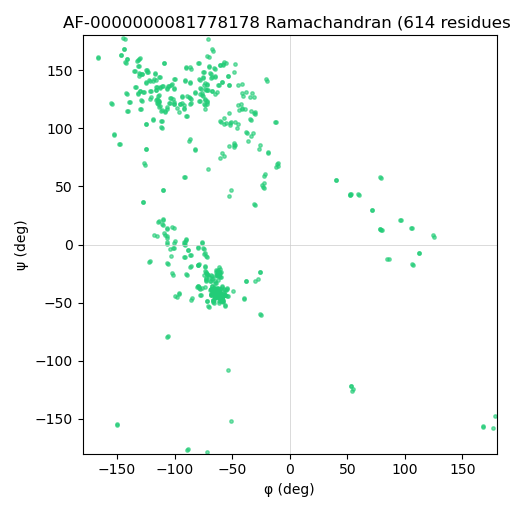 C . ILE A 1 155 ? -9.555 -20.5 -8.539 1 97.12 155 ILE A C 1
ATOM 1208 O O . ILE A 1 155 ? -10.789 -20.5 -8.492 1 97.12 155 ILE A O 1
ATOM 1212 N N . HIS A 1 156 ? -8.836 -21.359 -7.977 1 95 156 HIS A N 1
ATOM 1213 C CA . HIS A 1 156 ? -9.344 -22.281 -6.961 1 95 156 HIS A CA 1
ATOM 1214 C C . HIS A 1 156 ? -8.75 -21.969 -5.59 1 95 156 HIS A C 1
ATOM 1216 O O . HIS A 1 156 ? -7.547 -22.141 -5.383 1 95 156 HIS A O 1
ATOM 1222 N N . ASN A 1 157 ? -9.586 -21.562 -4.664 1 93.31 157 ASN A N 1
ATOM 1223 C CA . ASN A 1 157 ? -9.156 -21.359 -3.283 1 93.31 157 ASN A CA 1
ATOM 1224 C C . ASN A 1 157 ? -9.133 -22.656 -2.502 1 93.31 157 ASN A C 1
ATOM 1226 O O . ASN A 1 157 ? -10.031 -22.938 -1.712 1 93.31 157 ASN A O 1
ATOM 1230 N N . MET A 1 158 ? -8.055 -23.375 -2.688 1 91.75 158 MET A N 1
ATOM 1231 C CA . MET A 1 158 ? -7.93 -24.688 -2.062 1 91.75 158 MET A CA 1
ATOM 1232 C C . MET A 1 158 ? -6.492 -25.188 -2.135 1 91.75 158 MET A C 1
ATOM 1234 O O . MET A 1 158 ? -5.699 -24.703 -2.939 1 91.75 158 MET A O 1
ATOM 1238 N N . ALA A 1 159 ? -6.238 -26.141 -1.261 1 90.56 159 ALA A N 1
ATOM 1239 C CA . ALA A 1 159 ? -4.961 -26.844 -1.312 1 90.56 159 ALA A CA 1
ATOM 1240 C C . ALA A 1 159 ? -5.051 -28.062 -2.221 1 90.56 159 ALA A C 1
ATOM 1242 O O . ALA A 1 159 ? -6.137 -28.609 -2.445 1 90.56 159 ALA A O 1
ATOM 1243 N N . LEU A 1 160 ? -3.943 -28.391 -2.748 1 92.62 160 LEU A N 1
ATOM 1244 C CA . LEU A 1 160 ? -3.871 -29.641 -3.504 1 92.62 160 LEU A CA 1
ATOM 1245 C C . LEU A 1 160 ? -3.018 -30.672 -2.771 1 92.62 160 LEU A C 1
ATOM 1247 O O . LEU A 1 160 ? -1.993 -30.328 -2.178 1 92.62 160 LEU A O 1
ATOM 1251 N N . GLY A 1 161 ? -3.475 -31.828 -2.746 1 89.12 161 GLY A N 1
ATOM 1252 C CA . GLY A 1 161 ? -2.793 -33 -2.188 1 89.12 161 GLY A CA 1
ATOM 1253 C C . GLY A 1 161 ? -3.172 -34.281 -2.869 1 89.12 161 GLY A C 1
ATOM 1254 O O . GLY A 1 161 ? -3.443 -34.312 -4.07 1 89.12 161 GLY A O 1
ATOM 1255 N N . ASN A 1 162 ? -3 -35.406 -2.047 1 88.06 162 ASN A N 1
ATOM 1256 C CA . ASN A 1 162 ? -3.275 -36.688 -2.637 1 88.06 162 ASN A CA 1
ATOM 1257 C C . ASN A 1 162 ? -4.586 -37.281 -2.117 1 88.06 162 ASN A C 1
ATOM 1259 O O . ASN A 1 162 ? -4.949 -38.406 -2.463 1 88.06 162 ASN A O 1
ATOM 1263 N N . VAL A 1 163 ? -5.281 -36.438 -1.347 1 82.88 163 VAL A N 1
ATOM 1264 C CA . VAL A 1 163 ? -6.566 -36.906 -0.825 1 82.88 163 VAL A CA 1
ATOM 1265 C C . VAL A 1 163 ? -7.57 -35.75 -0.846 1 82.88 163 VAL A C 1
ATOM 1267 O O . VAL A 1 163 ? -7.188 -34.562 -0.953 1 82.88 163 VAL A O 1
ATOM 1270 N N . GLN A 1 164 ? -8.82 -36.156 -0.803 1 84.25 164 GLN A N 1
ATOM 1271 C CA . GLN A 1 164 ? -9.883 -35.188 -0.609 1 84.25 164 GLN A CA 1
ATOM 1272 C C . GLN A 1 164 ? -10.156 -34.938 0.875 1 84.25 164 GLN A C 1
ATOM 1274 O O . GLN A 1 164 ? -10.227 -35.906 1.652 1 84.25 164 GLN A O 1
ATOM 1279 N N . GLY A 1 165 ? -10.133 -33.688 1.28 1 80.62 165 GLY A N 1
ATOM 1280 C CA . GLY A 1 165 ? -10.391 -33.406 2.684 1 80.62 165 GLY A CA 1
ATOM 1281 C C . GLY A 1 165 ? -10.062 -31.984 3.076 1 80.62 165 GLY A C 1
ATOM 1282 O O . GLY A 1 165 ? -10.289 -31.047 2.303 1 80.62 165 GLY A O 1
ATOM 1283 N N . THR A 1 166 ? -9.82 -31.906 4.387 1 76.06 166 THR A N 1
ATOM 1284 C CA . THR A 1 166 ? -9.445 -30.609 4.934 1 76.06 166 THR A CA 1
ATOM 1285 C C . THR A 1 166 ? -8.047 -30.656 5.531 1 76.06 166 THR A C 1
ATOM 1287 O O . THR A 1 166 ? -7.562 -31.719 5.914 1 76.06 166 THR A O 1
ATOM 1290 N N . ALA A 1 167 ? -7.395 -29.562 5.312 1 69.38 167 ALA A N 1
ATOM 1291 C CA . ALA A 1 167 ? -6.07 -29.422 5.914 1 69.38 167 ALA A CA 1
ATOM 1292 C C . ALA A 1 167 ? -5.996 -28.156 6.766 1 69.38 167 ALA A C 1
ATOM 1294 O O . ALA A 1 167 ? -6.793 -27.234 6.586 1 69.38 167 ALA A O 1
ATOM 1295 N N . CYS A 1 168 ? -5.18 -28.25 7.805 1 66.69 168 CYS A N 1
ATOM 1296 C CA . CYS A 1 168 ? -4.93 -27.078 8.633 1 66.69 168 CYS A CA 1
ATOM 1297 C C . CYS A 1 168 ? -3.703 -26.312 8.141 1 66.69 168 CYS A C 1
ATOM 1299 O O . CYS A 1 168 ? -2.646 -26.906 7.918 1 66.69 168 CYS A O 1
ATOM 1301 N N . PHE A 1 169 ? -3.945 -25.141 7.754 1 64.44 169 PHE A N 1
ATOM 1302 C CA . PHE A 1 169 ? -2.877 -24.297 7.25 1 64.44 169 PHE A CA 1
ATOM 1303 C C . PHE A 1 169 ? -2.666 -23.094 8.164 1 64.44 169 PHE A C 1
ATOM 1305 O O . PHE A 1 169 ? -3.625 -22.406 8.531 1 64.44 169 PHE A O 1
ATOM 1312 N N . LEU A 1 170 ? -1.404 -23.016 8.664 1 59.59 170 LEU A N 1
ATOM 1313 C CA . LEU A 1 170 ? -1.076 -21.891 9.531 1 59.59 170 LEU A CA 1
ATOM 1314 C C . LEU A 1 170 ? -0.156 -20.906 8.82 1 59.59 170 LEU A C 1
ATOM 1316 O O . LEU A 1 170 ? 0.793 -21.312 8.148 1 59.59 170 LEU A O 1
ATOM 1320 N N . ALA A 1 171 ? -0.652 -19.75 8.586 1 58.19 171 ALA A N 1
ATOM 1321 C CA . ALA A 1 171 ? 0.235 -18.672 8.141 1 58.19 171 ALA A CA 1
ATOM 1322 C C . ALA A 1 171 ? 0.545 -17.703 9.273 1 58.19 171 ALA A C 1
ATOM 1324 O O . ALA A 1 171 ? -0.308 -17.438 10.125 1 58.19 171 ALA A O 1
ATOM 1325 N N . SER A 1 172 ? 1.907 -17.328 9.297 1 58.38 172 SER A N 1
ATOM 1326 C CA . SER A 1 172 ? 2.285 -16.328 10.289 1 58.38 172 SER A CA 1
ATOM 1327 C C . SER A 1 172 ? 1.67 -14.969 9.961 1 58.38 172 SER A C 1
ATOM 1329 O O . SER A 1 172 ? 1.452 -14.648 8.789 1 58.38 172 SER A O 1
ATOM 1331 N N . SER A 1 173 ? 1.279 -14.219 10.914 1 56.03 173 SER A N 1
ATOM 1332 C CA . SER A 1 173 ? 0.689 -12.891 10.781 1 56.03 173 SER A CA 1
ATOM 1333 C C . SER A 1 173 ? 1.651 -11.922 10.094 1 56.03 173 SER A C 1
ATOM 1335 O O . SER A 1 173 ? 1.224 -10.961 9.453 1 56.03 173 SER A O 1
ATOM 1337 N N . ASN A 1 174 ? 2.92 -12.242 10.195 1 58.78 174 ASN A N 1
ATOM 1338 C CA . ASN A 1 174 ? 3.91 -11.289 9.703 1 58.78 174 ASN A CA 1
ATOM 1339 C C . ASN A 1 174 ? 4.438 -11.688 8.328 1 58.78 174 ASN A C 1
ATOM 1341 O O . ASN A 1 174 ? 5.246 -10.969 7.73 1 58.78 174 ASN A O 1
ATOM 1345 N N . ASN A 1 175 ? 3.988 -12.773 7.875 1 62.06 175 ASN A N 1
ATOM 1346 C CA . ASN A 1 175 ? 4.352 -13.188 6.523 1 62.06 175 ASN A CA 1
ATOM 1347 C C . ASN A 1 175 ? 3.277 -14.078 5.906 1 62.06 175 ASN A C 1
ATOM 1349 O O . ASN A 1 175 ? 3.342 -15.305 6.016 1 62.06 175 ASN A O 1
ATOM 1353 N N . GLN A 1 176 ? 2.494 -13.508 5.254 1 66.88 176 GLN A N 1
ATOM 1354 C CA . GLN A 1 176 ? 1.327 -14.18 4.695 1 66.88 176 GLN A CA 1
ATOM 1355 C C . GLN A 1 176 ? 1.727 -15.117 3.557 1 66.88 176 GLN A C 1
ATOM 1357 O O . GLN A 1 176 ? 0.937 -15.969 3.139 1 66.88 176 GLN A O 1
ATOM 1362 N N . GLY A 1 177 ? 3.006 -14.961 3.164 1 60.62 177 GLY A N 1
ATOM 1363 C CA . GLY A 1 177 ? 3.469 -15.805 2.07 1 60.62 177 GLY A CA 1
ATOM 1364 C C . GLY A 1 177 ? 4.074 -17.109 2.539 1 60.62 177 GLY A C 1
ATOM 1365 O O . GLY A 1 177 ? 4.363 -18 1.729 1 60.62 177 GLY A O 1
ATOM 1366 N N . ASP A 1 178 ? 4.305 -17.203 3.836 1 57.34 178 ASP A N 1
ATOM 1367 C CA . ASP A 1 178 ? 5.031 -18.359 4.34 1 57.34 178 ASP A CA 1
ATOM 1368 C C . ASP A 1 178 ? 4.113 -19.281 5.145 1 57.34 178 ASP A C 1
ATOM 1370 O O . ASP A 1 178 ? 4.453 -19.688 6.262 1 57.34 178 ASP A O 1
ATOM 1374 N N . GLY A 1 179 ? 2.988 -19.547 4.605 1 58.12 179 GLY A N 1
ATOM 1375 C CA . GLY A 1 179 ? 2.104 -20.484 5.285 1 58.12 179 GLY A CA 1
ATOM 1376 C C . GLY A 1 179 ? 2.545 -21.922 5.156 1 58.12 179 GLY A C 1
ATOM 1377 O O . GLY A 1 179 ? 3.258 -22.281 4.215 1 58.12 179 GLY A O 1
ATOM 1378 N N . ARG A 1 180 ? 2.322 -22.734 6.301 1 60.38 180 ARG A N 1
ATOM 1379 C CA . ARG A 1 180 ? 2.684 -24.141 6.289 1 60.38 180 ARG A CA 1
ATOM 1380 C C . ARG A 1 180 ? 1.514 -25.016 6.738 1 60.38 180 ARG A C 1
ATOM 1382 O O . ARG A 1 180 ? 0.676 -24.578 7.527 1 60.38 180 ARG A O 1
ATOM 1389 N N . PHE A 1 181 ? 1.445 -26.203 6.152 1 54.75 181 PHE A N 1
ATOM 1390 C CA . PHE A 1 181 ? 0.449 -27.188 6.555 1 54.75 181 PHE A CA 1
ATOM 1391 C C . PHE A 1 181 ? 0.812 -27.812 7.895 1 54.75 181 PHE A C 1
ATOM 1393 O O . PHE A 1 181 ? 1.985 -28.078 8.164 1 54.75 181 PHE A O 1
ATOM 1400 N N . VAL A 1 182 ? -0.145 -27.734 8.883 1 49.47 182 VAL A N 1
ATOM 1401 C CA . VAL A 1 182 ? 0.107 -28.391 10.156 1 49.47 182 VAL A CA 1
ATOM 1402 C C . VAL A 1 182 ? -0.759 -29.641 10.273 1 49.47 182 VAL A C 1
ATOM 1404 O O . VAL A 1 182 ? -1.903 -29.656 9.812 1 49.47 182 VAL A O 1
ATOM 1407 N N . SER A 1 183 ? -0.231 -30.828 10.352 1 43.41 183 SER A N 1
ATOM 1408 C CA . SER A 1 183 ? -0.986 -32.062 10.586 1 43.41 183 SER A CA 1
ATOM 1409 C C . SER A 1 183 ? -1.66 -32.031 11.953 1 43.41 183 SER A C 1
ATOM 1411 O O . SER A 1 183 ? -1.169 -31.406 12.883 1 43.41 183 SER A O 1
ATOM 1413 N N . GLY A 1 184 ? -2.932 -32.344 11.992 1 39.62 184 GLY A N 1
ATOM 1414 C CA . GLY A 1 184 ? -3.738 -32.5 13.195 1 39.62 184 GLY A CA 1
ATOM 1415 C C . GLY A 1 184 ? -2.992 -33.156 14.328 1 39.62 184 GLY A C 1
ATOM 1416 O O . GLY A 1 184 ? -3.514 -33.281 15.438 1 39.62 184 GLY A O 1
ATOM 1417 N N . GLY A 1 185 ? -2.043 -34.062 14.109 1 36 185 GLY A N 1
ATOM 1418 C CA . GLY A 1 185 ? -1.534 -34.844 15.234 1 36 185 GLY A CA 1
ATOM 1419 C C . GLY A 1 185 ? -0.653 -34.062 16.172 1 36 185 GLY A C 1
ATOM 1420 O O . GLY A 1 185 ? -0.053 -34.594 17.094 1 36 185 GLY A O 1
ATOM 1421 N N . ASP A 1 186 ? 0.039 -33.125 15.734 1 37.12 186 ASP A N 1
ATOM 1422 C CA . ASP A 1 186 ? 0.842 -32.531 16.812 1 37.12 186 ASP A CA 1
ATOM 1423 C C . ASP A 1 186 ? -0.046 -31.984 17.922 1 37.12 186 ASP A C 1
ATOM 1425 O O . ASP A 1 186 ? -1.041 -31.312 17.656 1 37.12 186 ASP A O 1
ATOM 1429 N N . GLU A 1 187 ? -0.105 -32.656 19.016 1 37.41 187 GLU A N 1
ATOM 1430 C CA . GLU A 1 187 ? -0.927 -32.469 20.203 1 37.41 187 GLU A CA 1
ATOM 1431 C C . GLU A 1 187 ? -1.337 -31 20.344 1 37.41 187 GLU A C 1
ATOM 1433 O O . GLU A 1 187 ? -2.459 -30.703 20.766 1 37.41 187 GLU A O 1
ATOM 1438 N N . GLY A 1 188 ? -0.377 -30.078 20.453 1 38.59 188 GLY A N 1
ATOM 1439 C CA . GLY A 1 188 ? -0.622 -28.75 20.953 1 38.59 188 GLY A CA 1
ATOM 1440 C C . GLY A 1 188 ? -1.271 -27.828 19.938 1 38.59 188 GLY A C 1
ATOM 1441 O O . GLY A 1 188 ? -1.612 -26.688 20.25 1 38.59 188 GLY A O 1
ATOM 1442 N N . HIS A 1 189 ? -0.928 -27.875 18.625 1 41.06 189 HIS A N 1
ATOM 1443 C CA . HIS A 1 189 ? -1.482 -26.844 17.75 1 41.06 189 HIS A CA 1
ATOM 1444 C C . HIS A 1 189 ? -2.795 -27.297 17.125 1 41.06 189 HIS A C 1
ATOM 1446 O O . HIS A 1 189 ? -2.793 -28.094 16.172 1 41.06 189 HIS A O 1
ATOM 1452 N N . GLU A 1 190 ? -3.742 -27.625 17.812 1 42.19 190 GLU A N 1
ATOM 1453 C CA . GLU A 1 190 ? -5.113 -27.75 17.312 1 42.19 190 GLU A CA 1
ATOM 1454 C C . GLU A 1 190 ? -5.406 -26.734 16.219 1 42.19 190 GLU A C 1
ATOM 1456 O O . GLU A 1 190 ? -4.984 -25.578 16.312 1 42.19 190 GLU A O 1
ATOM 1461 N N . CYS A 1 191 ? -5.508 -27.219 14.898 1 49.78 191 CYS A N 1
ATOM 1462 C CA . CYS A 1 191 ? -6.199 -26.344 13.961 1 49.78 191 CYS A CA 1
ATOM 1463 C C . CYS A 1 191 ? -7.266 -25.516 14.672 1 49.78 191 CYS A C 1
ATOM 1465 O O . CYS A 1 191 ? -8.43 -25.922 14.742 1 49.78 191 CYS A O 1
ATOM 1467 N N . ASN A 1 192 ? -6.945 -25.203 15.844 1 44.75 192 ASN A N 1
ATOM 1468 C CA . ASN A 1 192 ? -7.961 -24.625 16.719 1 44.75 192 ASN A CA 1
ATOM 1469 C C . ASN A 1 192 ? -8.859 -23.641 15.969 1 44.75 192 ASN A C 1
ATOM 1471 O O . ASN A 1 192 ? -10.008 -23.438 16.359 1 44.75 192 ASN A O 1
ATOM 1475 N N . SER A 1 193 ? -8.305 -22.703 15.156 1 46.88 193 SER A N 1
ATOM 1476 C CA . SER A 1 193 ? -9.305 -21.734 14.711 1 46.88 193 SER A CA 1
ATOM 1477 C C . SER A 1 193 ? -9.852 -22.094 13.336 1 46.88 193 SER A C 1
ATOM 1479 O O . SER A 1 193 ? -9.109 -22.547 12.461 1 46.88 193 SER A O 1
ATOM 1481 N N . HIS A 1 194 ? -11.148 -22.453 13.219 1 49.31 194 HIS A N 1
ATOM 1482 C CA . HIS A 1 194 ? -11.93 -22.594 11.992 1 49.31 194 HIS A CA 1
ATOM 1483 C C . HIS A 1 194 ? -11.359 -21.719 10.875 1 49.31 194 HIS A C 1
ATOM 1485 O O . HIS A 1 194 ? -11.492 -22.062 9.695 1 49.31 194 HIS A O 1
ATOM 1491 N N . GLU A 1 195 ? -10.68 -20.734 11.273 1 53.16 195 GLU A N 1
ATOM 1492 C CA . GLU A 1 195 ? -10.211 -19.766 10.273 1 53.16 195 GLU A CA 1
ATOM 1493 C C . GLU A 1 195 ? -9.062 -20.344 9.453 1 53.16 195 GLU A C 1
ATOM 1495 O O . GLU A 1 195 ? -8.789 -19.875 8.344 1 53.16 195 GLU A O 1
ATOM 1500 N N . ASN A 1 196 ? -8.656 -21.531 9.945 1 60.59 196 ASN A N 1
ATOM 1501 C CA . ASN A 1 196 ? -7.449 -22.062 9.32 1 60.59 196 ASN A CA 1
ATOM 1502 C C . ASN A 1 196 ? -7.727 -23.391 8.617 1 60.59 196 ASN A C 1
ATOM 1504 O O . ASN A 1 196 ? -6.797 -24.062 8.172 1 60.59 196 ASN A O 1
ATOM 1508 N N . THR A 1 197 ? -8.961 -23.688 8.578 1 68.94 197 THR A N 1
ATOM 1509 C CA . THR A 1 197 ? -9.305 -24.906 7.855 1 68.94 197 THR A CA 1
ATOM 1510 C C . THR A 1 197 ? -9.469 -24.625 6.367 1 68.94 197 THR A C 1
ATOM 1512 O O . THR A 1 197 ? -10.242 -23.734 5.977 1 68.94 197 THR A O 1
ATOM 1515 N N . ILE A 1 198 ? -8.641 -25.344 5.582 1 79 198 ILE A N 1
ATOM 1516 C CA . ILE A 1 198 ? -8.688 -25.141 4.141 1 79 198 ILE A CA 1
ATOM 1517 C C . ILE A 1 198 ? -9.125 -26.422 3.439 1 79 198 ILE A C 1
ATOM 1519 O O . ILE A 1 198 ? -8.867 -27.516 3.934 1 79 198 ILE A O 1
ATOM 1523 N N . LYS A 1 199 ? -9.82 -26.297 2.371 1 84.69 199 LYS A N 1
ATOM 1524 C CA . LYS A 1 199 ? -10.195 -27.438 1.533 1 84.69 199 LYS A CA 1
ATOM 1525 C C . LYS A 1 199 ? -8.992 -27.984 0.777 1 84.69 199 LYS A C 1
ATOM 1527 O O . LYS A 1 199 ? -8.133 -27.219 0.335 1 84.69 199 LYS A O 1
ATOM 1532 N N . MET A 1 200 ? -8.906 -29.266 0.726 1 88.5 200 MET A N 1
ATOM 1533 C CA . MET A 1 200 ? -7.859 -29.938 -0.043 1 88.5 200 MET A CA 1
ATOM 1534 C C . MET A 1 200 ? -8.461 -30.922 -1.03 1 88.5 200 MET A C 1
ATOM 1536 O O . MET A 1 200 ? -9.453 -31.594 -0.722 1 88.5 200 MET A O 1
ATOM 1540 N N . SER A 1 201 ? -7.988 -31.031 -2.193 1 91.69 201 SER A N 1
ATOM 1541 C CA . SER A 1 201 ? -8.422 -31.984 -3.215 1 91.69 201 SER A CA 1
ATOM 1542 C C . SER A 1 201 ? -7.25 -32.469 -4.055 1 91.69 201 SER A C 1
ATOM 1544 O O . SER A 1 201 ? -6.129 -31.984 -3.9 1 91.69 201 SER A O 1
ATOM 1546 N N . ARG A 1 202 ? -7.562 -33.5 -4.809 1 93.44 202 ARG A N 1
ATOM 1547 C CA . ARG A 1 202 ? -6.605 -33.938 -5.816 1 93.44 202 ARG A CA 1
ATOM 1548 C C . ARG A 1 202 ? -6.777 -33.188 -7.121 1 93.44 202 ARG A C 1
ATOM 1550 O O . ARG A 1 202 ? -7.902 -32.906 -7.539 1 93.44 202 ARG A O 1
ATOM 1557 N N . LEU A 1 203 ? -5.586 -32.844 -7.711 1 96.62 203 LEU A N 1
ATOM 1558 C CA . LEU A 1 203 ? -5.672 -32.156 -9 1 96.62 203 LEU A CA 1
ATOM 1559 C C . LEU A 1 203 ? -6.512 -32.969 -9.984 1 96.62 203 LEU A C 1
ATOM 1561 O O . LEU A 1 203 ? -7.32 -32.406 -10.727 1 96.62 203 LEU A O 1
ATOM 1565 N N . ASP A 1 204 ? -6.434 -34.312 -10 1 95.56 204 ASP A N 1
ATOM 1566 C CA . ASP A 1 204 ? -7.176 -35.188 -10.891 1 95.56 204 ASP A CA 1
ATOM 1567 C C . ASP A 1 204 ? -8.68 -35.062 -10.688 1 95.56 204 ASP A C 1
ATOM 1569 O O . ASP A 1 204 ? -9.461 -35.25 -11.625 1 95.56 204 ASP A O 1
ATOM 1573 N N . ASP A 1 205 ? -9.023 -34.688 -9.477 1 93.94 205 ASP A N 1
ATOM 1574 C CA . ASP A 1 205 ? -10.453 -34.594 -9.156 1 93.94 205 ASP A CA 1
ATOM 1575 C C . ASP A 1 205 ? -11 -33.188 -9.484 1 93.94 205 ASP A C 1
ATOM 1577 O O . ASP A 1 205 ? -12.203 -33.031 -9.672 1 93.94 205 ASP A O 1
ATOM 1581 N N . VAL A 1 206 ? -10.195 -32.188 -9.477 1 94.81 206 VAL A N 1
ATOM 1582 C CA . VAL A 1 206 ? -10.641 -30.828 -9.664 1 94.81 206 VAL A CA 1
ATOM 1583 C C . VAL A 1 206 ? -10.734 -30.516 -11.156 1 94.81 206 VAL A C 1
ATOM 1585 O O . VAL A 1 206 ? -11.68 -29.859 -11.609 1 94.81 206 VAL A O 1
ATOM 1588 N N . LEU A 1 207 ? -9.672 -30.906 -11.914 1 93.06 207 LEU A N 1
ATOM 1589 C CA . LEU A 1 207 ? -9.664 -30.578 -13.328 1 93.06 207 LEU A CA 1
ATOM 1590 C C . LEU A 1 207 ? -10.547 -31.531 -14.125 1 93.06 207 LEU A C 1
ATOM 1592 O O . LEU A 1 207 ? -10.484 -32.75 -13.93 1 93.06 207 LEU A O 1
ATOM 1596 N N . GLN A 1 208 ? -11.453 -30.938 -14.805 1 79.25 208 GLN A N 1
ATOM 1597 C CA . GLN A 1 208 ? -12.398 -31.688 -15.617 1 79.25 208 GLN A CA 1
ATOM 1598 C C . GLN A 1 208 ? -11.688 -32.375 -16.781 1 79.25 208 GLN A C 1
ATOM 1600 O O . GLN A 1 208 ? -10.594 -31.984 -17.172 1 79.25 208 GLN A O 1
ATOM 1605 N N . ASP A 1 209 ? -12.555 -33.25 -17.281 1 79.44 209 ASP A N 1
ATOM 1606 C CA . ASP A 1 209 ? -12.094 -33.906 -18.5 1 79.44 209 ASP A CA 1
ATOM 1607 C C . ASP A 1 209 ? -11.992 -32.938 -19.656 1 79.44 209 ASP A C 1
ATOM 1609 O O . ASP A 1 209 ? -12.844 -32.031 -19.812 1 79.44 209 ASP A O 1
ATOM 1613 N N . GLY A 1 210 ? -10.945 -32.906 -20.375 1 82.81 210 GLY A N 1
ATOM 1614 C CA . GLY A 1 210 ? -10.797 -32.062 -21.547 1 82.81 210 GLY A CA 1
ATOM 1615 C C . GLY A 1 210 ? -9.867 -30.875 -21.312 1 82.81 210 GLY A C 1
ATOM 1616 O O . GLY A 1 210 ? -9.414 -30.234 -22.266 1 82.81 210 GLY A O 1
ATOM 1617 N N . ILE A 1 211 ? -9.617 -30.594 -20.094 1 90.62 211 ILE A N 1
ATOM 1618 C CA . ILE A 1 211 ? -8.672 -29.516 -19.812 1 90.62 211 ILE A CA 1
ATOM 1619 C C . ILE A 1 211 ? -7.254 -29.984 -20.109 1 90.62 211 ILE A C 1
ATOM 1621 O O . ILE A 1 211 ? -6.797 -31 -19.562 1 90.62 211 ILE A O 1
ATOM 1625 N N . ARG A 1 212 ? -6.637 -29.344 -20.969 1 94.38 212 ARG A N 1
ATOM 1626 C CA . ARG A 1 212 ? -5.254 -29.656 -21.297 1 94.38 212 ARG A CA 1
ATOM 1627 C C . ARG A 1 212 ? -4.281 -28.828 -20.469 1 94.38 212 ARG A C 1
ATOM 1629 O O . ARG A 1 212 ? -4.293 -27.609 -20.531 1 94.38 212 ARG A O 1
ATOM 1636 N N . VAL A 1 213 ? -3.453 -29.469 -19.719 1 97.69 213 VAL A N 1
ATOM 1637 C CA . VAL A 1 213 ? -2.4 -28.828 -18.938 1 97.69 213 VAL A CA 1
ATOM 1638 C C . VAL A 1 213 ? -1.063 -28.969 -19.656 1 97.69 213 VAL A C 1
ATOM 1640 O O . VAL A 1 213 ? -0.659 -30.062 -20.031 1 97.69 213 VAL A O 1
ATOM 1643 N N . TRP A 1 214 ? -0.443 -27.844 -19.922 1 98.12 214 TRP A N 1
ATOM 1644 C CA . TRP A 1 214 ? 0.831 -27.906 -20.625 1 98.12 214 TRP A CA 1
ATOM 1645 C C . TRP A 1 214 ? 2 -27.812 -19.656 1 98.12 214 TRP A C 1
ATOM 1647 O O . TRP A 1 214 ? 2.982 -28.547 -19.781 1 98.12 214 TRP A O 1
ATOM 1657 N N . ALA A 1 215 ? 1.923 -26.906 -18.734 1 98.5 215 ALA A N 1
ATOM 1658 C CA . ALA A 1 215 ? 2.965 -26.703 -17.734 1 98.5 215 ALA A CA 1
ATOM 1659 C C . ALA A 1 215 ? 2.361 -26.547 -16.344 1 98.5 215 ALA A C 1
ATOM 1661 O O . ALA A 1 215 ? 1.245 -26.031 -16.203 1 98.5 215 ALA A O 1
ATOM 1662 N N . MET A 1 216 ? 3.109 -26.984 -15.32 1 98.44 216 MET A N 1
ATOM 1663 C CA . MET A 1 216 ? 2.697 -26.844 -13.922 1 98.44 216 MET A CA 1
ATOM 1664 C C . MET A 1 216 ? 3.83 -26.281 -13.07 1 98.44 216 MET A C 1
ATOM 1666 O O . MET A 1 216 ? 4.98 -26.703 -13.203 1 98.44 216 MET A O 1
ATOM 1670 N N . HIS A 1 217 ? 3.516 -25.297 -12.344 1 98.44 217 HIS A N 1
ATOM 1671 C CA . HIS A 1 217 ? 4.371 -24.828 -11.258 1 98.44 217 HIS A CA 1
ATOM 1672 C C . HIS A 1 217 ? 3.838 -25.281 -9.898 1 98.44 217 HIS A C 1
ATOM 1674 O O . HIS A 1 217 ? 2.67 -25.047 -9.578 1 98.44 217 HIS A O 1
ATOM 1680 N N . ILE A 1 218 ? 4.688 -25.938 -9.125 1 96.31 218 ILE A N 1
ATOM 1681 C CA . ILE A 1 218 ? 4.234 -26.484 -7.852 1 96.31 218 ILE A CA 1
ATOM 1682 C C . ILE A 1 218 ? 5.125 -25.969 -6.719 1 96.31 218 ILE A C 1
ATOM 1684 O O . ILE A 1 218 ? 6.266 -26.406 -6.574 1 96.31 218 ILE A O 1
ATOM 1688 N N . ASP A 1 219 ? 4.633 -25.062 -5.996 1 92.94 219 ASP A N 1
ATOM 1689 C CA . ASP A 1 219 ? 5.223 -24.547 -4.766 1 92.94 219 ASP A CA 1
ATOM 1690 C C . ASP A 1 219 ? 4.238 -24.641 -3.604 1 92.94 219 ASP A C 1
ATOM 1692 O O . ASP A 1 219 ? 3.584 -23.656 -3.258 1 92.94 219 ASP A O 1
ATOM 1696 N N . ALA A 1 220 ? 4.168 -25.828 -3.012 1 88.81 220 ALA A N 1
ATOM 1697 C CA . ALA A 1 220 ? 3.117 -26.156 -2.055 1 88.81 220 ALA A CA 1
ATOM 1698 C C . ALA A 1 220 ? 3.68 -26.266 -0.641 1 88.81 220 ALA A C 1
ATOM 1700 O O . ALA A 1 220 ? 3.107 -26.969 0.208 1 88.81 220 ALA A O 1
ATOM 1701 N N . GLN A 1 221 ? 4.805 -25.656 -0.414 1 81.62 221 GLN A N 1
ATOM 1702 C CA . GLN A 1 221 ? 5.406 -25.531 0.91 1 81.62 221 GLN A CA 1
ATOM 1703 C C . GLN A 1 221 ? 5.539 -26.906 1.585 1 81.62 221 GLN A C 1
ATOM 1705 O O . GLN A 1 221 ? 5.109 -27.078 2.727 1 81.62 221 GLN A O 1
ATOM 1710 N N . GLY A 1 222 ? 5.965 -27.891 0.89 1 78.75 222 GLY A N 1
ATOM 1711 C CA . GLY A 1 222 ? 6.254 -29.203 1.448 1 78.75 222 GLY A CA 1
ATOM 1712 C C . GLY A 1 222 ? 5.293 -30.266 0.969 1 78.75 222 GLY A C 1
ATOM 1713 O O . GLY A 1 222 ? 5.551 -31.469 1.143 1 78.75 222 GLY A O 1
ATOM 1714 N N . PHE A 1 223 ? 4.266 -29.953 0.277 1 83.12 223 PHE A N 1
ATOM 1715 C CA . PHE A 1 223 ? 3.248 -30.906 -0.155 1 83.12 223 PHE A CA 1
ATOM 1716 C C . PHE A 1 223 ? 3.457 -31.297 -1.611 1 83.12 223 PHE A C 1
ATOM 1718 O O . PHE A 1 223 ? 2.588 -31.922 -2.221 1 83.12 223 PHE A O 1
ATOM 1725 N N . GLU A 1 224 ? 4.625 -30.969 -2.102 1 90.38 224 GLU A N 1
ATOM 1726 C CA . GLU A 1 224 ? 4.852 -31.172 -3.529 1 90.38 224 GLU A CA 1
ATOM 1727 C C . GLU A 1 224 ? 4.672 -32.625 -3.908 1 90.38 224 GLU A C 1
ATOM 1729 O O . GLU A 1 224 ? 3.996 -32.969 -4.891 1 90.38 224 GLU A O 1
ATOM 1734 N N . PRO A 1 225 ? 5.207 -33.562 -3.082 1 87.88 225 PRO A N 1
ATOM 1735 C CA . PRO A 1 225 ? 4.996 -34.969 -3.443 1 87.88 225 PRO A CA 1
ATOM 1736 C C . PRO A 1 225 ? 3.521 -35.375 -3.434 1 87.88 225 PRO A C 1
ATOM 1738 O O . PRO A 1 225 ? 3.072 -36.125 -4.312 1 87.88 225 PRO A O 1
ATOM 1741 N N . ALA A 1 226 ? 2.84 -34.844 -2.473 1 86.81 226 ALA A N 1
ATOM 1742 C CA . ALA A 1 226 ? 1.414 -35.156 -2.377 1 86.81 226 ALA A CA 1
ATOM 1743 C C . ALA A 1 226 ? 0.647 -34.562 -3.559 1 86.81 226 ALA A C 1
ATOM 1745 O O . ALA A 1 226 ? -0.28 -35.188 -4.078 1 86.81 226 ALA A O 1
ATOM 1746 N N . VAL A 1 227 ? 0.979 -33.406 -3.943 1 92.75 227 VAL A N 1
ATOM 1747 C CA . VAL A 1 227 ? 0.343 -32.75 -5.082 1 92.75 227 VAL A CA 1
ATOM 1748 C C . VAL A 1 227 ? 0.578 -33.562 -6.348 1 92.75 227 VAL A C 1
ATOM 1750 O O . VAL A 1 227 ? -0.349 -33.812 -7.125 1 92.75 227 VAL A O 1
ATOM 1753 N N . LEU A 1 228 ? 1.801 -34.031 -6.52 1 94.44 228 LEU A N 1
ATOM 1754 C CA . LEU A 1 228 ? 2.146 -34.812 -7.688 1 94.44 228 LEU A CA 1
ATOM 1755 C C . LEU A 1 228 ? 1.405 -36.156 -7.668 1 94.44 228 LEU A C 1
ATOM 1757 O O . LEU A 1 228 ? 0.901 -36.594 -8.703 1 94.44 228 LEU A O 1
ATOM 1761 N N . ALA A 1 229 ? 1.318 -36.719 -6.496 1 91.38 229 ALA A N 1
ATOM 1762 C CA . ALA A 1 229 ? 0.565 -37.969 -6.367 1 91.38 229 ALA A CA 1
ATOM 1763 C C . ALA A 1 229 ? -0.907 -37.75 -6.711 1 91.38 229 ALA A C 1
ATOM 1765 O O . ALA A 1 229 ? -1.533 -38.625 -7.336 1 91.38 229 ALA A O 1
ATOM 1766 N N . GLY A 1 230 ? -1.42 -36.625 -6.324 1 93.31 230 GLY A N 1
ATOM 1767 C CA . GLY A 1 230 ? -2.809 -36.312 -6.598 1 93.31 230 GLY A CA 1
ATOM 1768 C C . GLY A 1 230 ? -3.064 -35.938 -8.055 1 93.31 230 GLY A C 1
ATOM 1769 O O . GLY A 1 230 ? -4.215 -35.781 -8.469 1 93.31 230 GLY A O 1
ATOM 1770 N N . ALA A 1 231 ? -2.039 -35.875 -8.82 1 95.88 231 ALA A N 1
ATOM 1771 C CA . ALA A 1 231 ? -2.133 -35.562 -10.242 1 95.88 231 ALA A CA 1
ATOM 1772 C C . ALA A 1 231 ? -1.733 -36.75 -11.102 1 95.88 231 ALA A C 1
ATOM 1774 O O . ALA A 1 231 ? -1.374 -36.594 -12.273 1 95.88 231 ALA A O 1
ATOM 1775 N N . GLU A 1 232 ? -1.77 -37.938 -10.531 1 94.75 232 GLU A N 1
ATOM 1776 C CA . GLU A 1 232 ? -1.261 -39.156 -11.203 1 94.75 232 GLU A CA 1
ATOM 1777 C C . GLU A 1 232 ? -1.963 -39.375 -12.539 1 94.75 232 GLU A C 1
ATOM 1779 O O . GLU A 1 232 ? -1.316 -39.688 -13.539 1 94.75 232 GLU A O 1
ATOM 1784 N N . GLU A 1 233 ? -3.248 -39.219 -12.617 1 95.12 233 GLU A N 1
ATOM 1785 C CA . GLU A 1 233 ? -3.99 -39.469 -13.859 1 95.12 233 GLU A CA 1
ATOM 1786 C C . GLU A 1 233 ? -3.586 -38.469 -14.938 1 95.12 233 GLU A C 1
ATOM 1788 O O . GLU A 1 233 ? -3.404 -38.812 -16.094 1 95.12 233 GLU A O 1
ATOM 1793 N N . ILE A 1 234 ? -3.406 -37.25 -14.539 1 96.38 234 ILE A N 1
ATOM 1794 C CA . ILE A 1 234 ? -3.021 -36.188 -15.469 1 96.38 234 ILE A CA 1
ATOM 1795 C C . ILE A 1 234 ? -1.596 -36.438 -15.961 1 96.38 234 ILE A C 1
ATOM 1797 O O . ILE A 1 234 ? -1.317 -36.312 -17.156 1 96.38 234 ILE A O 1
ATOM 1801 N N . LEU A 1 235 ? -0.717 -36.812 -15.078 1 96.75 235 LEU A N 1
ATOM 1802 C CA . LEU A 1 235 ? 0.705 -36.969 -15.375 1 96.75 235 LEU A CA 1
ATOM 1803 C C . LEU A 1 235 ? 0.965 -38.188 -16.219 1 96.75 235 LEU A C 1
ATOM 1805 O O . LEU A 1 235 ? 1.971 -38.281 -16.938 1 96.75 235 LEU A O 1
ATOM 1809 N N . THR A 1 236 ? 0.057 -39.156 -16.156 1 95.69 236 THR A N 1
ATOM 1810 C CA . THR A 1 236 ? 0.262 -40.406 -16.891 1 95.69 236 THR A CA 1
ATOM 1811 C C . THR A 1 236 ? -0.697 -40.469 -18.078 1 95.69 236 THR A C 1
ATOM 1813 O O . THR A 1 236 ? -0.81 -41.531 -18.719 1 95.69 236 THR A O 1
ATOM 1816 N N . SER A 1 237 ? -1.357 -39.438 -18.328 1 94.38 237 SER A N 1
ATOM 1817 C CA . SER A 1 237 ? -2.316 -39.438 -19.438 1 94.38 237 SER A CA 1
ATOM 1818 C C . SER A 1 237 ? -1.61 -39.438 -20.781 1 94.38 237 SER A C 1
ATOM 1820 O O . SER A 1 237 ? -0.379 -39.438 -20.844 1 94.38 237 SER A O 1
ATOM 1822 N N . SER A 1 238 ? -2.439 -39.406 -21.922 1 92.81 238 SER A N 1
ATOM 1823 C CA . SER A 1 238 ? -1.898 -39.438 -23.281 1 92.81 238 SER A CA 1
ATOM 1824 C C . SER A 1 238 ? -1.277 -38.094 -23.641 1 92.81 238 SER A C 1
ATOM 1826 O O . SER A 1 238 ? -0.454 -38 -24.547 1 92.81 238 SER A O 1
ATOM 1828 N N . ASN A 1 239 ? -1.736 -37.094 -23.031 1 92.81 239 ASN A N 1
ATOM 1829 C CA . ASN A 1 239 ? -1.19 -35.75 -23.219 1 92.81 239 ASN A CA 1
ATOM 1830 C C . ASN A 1 239 ? -0.787 -35.125 -21.891 1 92.81 239 ASN A C 1
ATOM 1832 O O . ASN A 1 239 ? -1.365 -34.125 -21.469 1 92.81 239 ASN A O 1
ATOM 1836 N N . PRO A 1 240 ? 0.225 -35.625 -21.25 1 96.5 240 PRO A N 1
ATOM 1837 C CA . PRO A 1 240 ? 0.643 -35.094 -19.953 1 96.5 240 PRO A CA 1
ATOM 1838 C C . PRO A 1 240 ? 1.271 -33.719 -20.047 1 96.5 240 PRO A C 1
ATOM 1840 O O . PRO A 1 240 ? 1.662 -33.281 -21.141 1 96.5 240 PRO A O 1
ATOM 1843 N N . PRO A 1 241 ? 1.347 -33 -18.969 1 98.06 241 PRO A N 1
ATOM 1844 C CA . PRO A 1 241 ? 2.088 -31.734 -19 1 98.06 241 PRO A CA 1
ATOM 1845 C C . PRO A 1 241 ? 3.506 -31.891 -19.547 1 98.06 241 PRO A C 1
ATOM 1847 O O . PRO A 1 241 ? 4.195 -32.844 -19.203 1 98.06 241 PRO A O 1
ATOM 1850 N N . GLN A 1 242 ? 3.865 -30.953 -20.359 1 98 242 GLN A N 1
ATOM 1851 C CA . GLN A 1 242 ? 5.16 -31.062 -21.031 1 98 242 GLN A CA 1
ATOM 1852 C C . GLN A 1 242 ? 6.273 -30.484 -20.156 1 98 242 GLN A C 1
ATOM 1854 O O . GLN A 1 242 ? 7.453 -30.766 -20.375 1 98 242 GLN A O 1
ATOM 1859 N N . TYR A 1 243 ? 5.887 -29.672 -19.203 1 97.75 243 TYR A N 1
ATOM 1860 C CA . TYR A 1 243 ? 6.875 -29 -18.359 1 97.75 243 TYR A CA 1
ATOM 1861 C C . TYR A 1 243 ? 6.402 -28.922 -16.922 1 97.75 243 TYR A C 1
ATOM 1863 O O . TYR A 1 243 ? 5.27 -28.516 -16.656 1 97.75 243 TYR A O 1
ATOM 1871 N N . LEU A 1 244 ? 7.234 -29.328 -15.977 1 97.88 244 LEU A N 1
ATOM 1872 C CA . LEU A 1 244 ? 6.996 -29.219 -14.547 1 97.88 244 LEU A CA 1
ATOM 1873 C C . LEU A 1 244 ? 8.078 -28.375 -13.875 1 97.88 244 LEU A C 1
ATOM 1875 O O . LEU A 1 244 ? 9.258 -28.5 -14.195 1 97.88 244 LEU A O 1
ATOM 1879 N N . HIS A 1 245 ? 7.711 -27.453 -13.062 1 97.38 245 HIS A N 1
ATOM 1880 C CA . HIS A 1 245 ? 8.57 -26.703 -12.164 1 97.38 245 HIS A CA 1
ATOM 1881 C C . HIS A 1 245 ? 8.172 -26.922 -10.711 1 97.38 245 HIS A C 1
ATOM 1883 O O . HIS A 1 245 ? 7.172 -26.359 -10.242 1 97.38 245 HIS A O 1
ATOM 1889 N N . VAL A 1 246 ? 8.992 -27.688 -9.969 1 94.94 246 VAL A N 1
ATOM 1890 C CA . VAL A 1 246 ? 8.578 -28.172 -8.664 1 94.94 246 VAL A CA 1
ATOM 1891 C C . VAL A 1 246 ? 9.555 -27.672 -7.594 1 94.94 246 VAL A C 1
ATOM 1893 O O . VAL A 1 246 ? 10.766 -27.875 -7.715 1 94.94 246 VAL A O 1
ATOM 1896 N N . ARG A 1 247 ? 8.992 -27.062 -6.605 1 91.5 247 ARG A N 1
ATOM 1897 C CA . ARG A 1 247 ? 9.805 -26.672 -5.457 1 91.5 247 ARG A CA 1
ATOM 1898 C C . ARG A 1 247 ? 10.195 -27.875 -4.621 1 91.5 247 ARG A C 1
ATOM 1900 O O . ARG A 1 247 ? 9.391 -28.797 -4.438 1 91.5 247 ARG A O 1
ATOM 1907 N N . LEU A 1 248 ? 11.602 -27.797 -4.32 1 81.69 248 LEU A N 1
ATOM 1908 C CA . LEU A 1 248 ? 12.094 -28.812 -3.395 1 81.69 248 LEU A CA 1
ATOM 1909 C C . LEU A 1 248 ? 12.602 -28.156 -2.105 1 81.69 248 LEU A C 1
ATOM 1911 O O . LEU A 1 248 ? 13.234 -27.109 -2.141 1 81.69 248 LEU A O 1
ATOM 1915 N N . GLY A 1 249 ? 12.414 -28.469 -1.014 1 65.56 249 GLY A N 1
ATOM 1916 C CA . GLY A 1 249 ? 13.055 -27.906 0.167 1 65.56 249 GLY A CA 1
ATOM 1917 C C . GLY A 1 249 ? 12.523 -28.484 1.465 1 65.56 249 GLY A C 1
ATOM 1918 O O . GLY A 1 249 ? 11.797 -29.484 1.455 1 65.56 249 GLY A O 1
ATOM 1919 N N . SER A 1 250 ? 12.859 -27.406 2.625 1 53.94 250 SER A N 1
ATOM 1920 C CA . SER A 1 250 ? 13.195 -27.844 3.975 1 53.94 250 SER A CA 1
ATOM 1921 C C . SER A 1 250 ? 12.133 -28.781 4.531 1 53.94 250 SER A C 1
ATOM 1923 O O . SER A 1 250 ? 12.305 -30 4.523 1 53.94 250 SER A O 1
ATOM 1925 N N . VAL A 1 251 ? 11.352 -27.969 5.641 1 49.12 251 VAL A N 1
ATOM 1926 C CA . VAL A 1 251 ? 10.797 -28.703 6.777 1 49.12 251 VAL A CA 1
ATOM 1927 C C . VAL A 1 251 ? 9.609 -29.547 6.32 1 49.12 251 VAL A C 1
ATOM 1929 O O . VAL A 1 251 ? 8.547 -29.016 6 1 49.12 251 VAL A O 1
ATOM 1932 N N . TYR A 1 252 ? 10.039 -30.516 5.445 1 48.94 252 TYR A N 1
ATOM 1933 C CA . TYR A 1 252 ? 8.922 -31.453 5.359 1 48.94 252 TYR A CA 1
ATOM 1934 C C . TYR A 1 252 ? 8.484 -31.906 6.746 1 48.94 252 TYR A C 1
ATOM 1936 O O . TYR A 1 252 ? 9.297 -32.375 7.535 1 48.94 252 TYR A O 1
ATOM 1944 N N . SER A 1 253 ? 7.652 -31.047 7.258 1 45.97 253 SER A N 1
ATOM 1945 C CA . SER A 1 253 ? 7.207 -31.547 8.555 1 45.97 253 SER A CA 1
ATOM 1946 C C . SER A 1 253 ? 7.008 -33.062 8.539 1 45.97 253 SER A C 1
ATOM 1948 O O . SER A 1 253 ? 6.77 -33.656 7.477 1 45.97 253 SER A O 1
ATOM 1950 N N . THR A 1 254 ? 7.57 -33.594 9.5 1 44.53 254 THR A N 1
ATOM 1951 C CA . THR A 1 254 ? 7.383 -35.031 9.727 1 44.53 254 THR A CA 1
ATOM 1952 C C . THR A 1 254 ? 6.008 -35.5 9.227 1 44.53 254 THR A C 1
ATOM 1954 O O . THR A 1 254 ? 5.855 -36.594 8.75 1 44.53 254 THR A O 1
ATOM 1957 N N . GLU A 1 255 ? 5.211 -34.594 9.344 1 43.72 255 GLU A N 1
ATOM 1958 C CA . GLU A 1 255 ? 3.836 -34.969 9.023 1 43.72 255 GLU A CA 1
ATOM 1959 C C . GLU A 1 255 ? 3.645 -35.125 7.523 1 43.72 255 GLU A C 1
ATOM 1961 O O . GLU A 1 255 ? 2.895 -36 7.086 1 43.72 255 GLU A O 1
ATOM 1966 N N . VAL A 1 256 ? 4.324 -34.281 6.832 1 49 256 VAL A N 1
ATOM 1967 C CA . VAL A 1 256 ? 4.18 -34.375 5.383 1 49 256 VAL A CA 1
ATOM 1968 C C . VAL A 1 256 ? 4.805 -35.656 4.863 1 49 256 VAL A C 1
ATOM 1970 O O . VAL A 1 256 ? 4.301 -36.25 3.916 1 49 256 VAL A O 1
ATOM 1973 N N . MET A 1 257 ? 5.789 -36.031 5.555 1 46.78 257 MET A N 1
ATOM 1974 C CA . MET A 1 257 ? 6.516 -37.219 5.133 1 46.78 257 MET A CA 1
ATOM 1975 C C . MET A 1 257 ? 5.648 -38.469 5.281 1 46.78 257 MET A C 1
ATOM 1977 O O . MET A 1 257 ? 5.863 -39.469 4.594 1 46.78 257 MET A O 1
ATOM 1981 N N . GLU A 1 258 ? 4.781 -38.344 6.273 1 45.22 258 GLU A N 1
ATOM 1982 C CA . GLU A 1 258 ? 3.99 -39.562 6.473 1 45.22 258 GLU A CA 1
ATOM 1983 C C . GLU A 1 258 ? 3.002 -39.75 5.332 1 45.22 258 GLU A C 1
ATOM 1985 O O . GLU A 1 258 ? 2.604 -40.875 5.043 1 45.22 258 GLU A O 1
ATOM 1990 N N . VAL A 1 259 ? 2.582 -38.719 4.684 1 43.38 259 VAL A N 1
ATOM 1991 C CA . VAL A 1 259 ? 1.474 -38.906 3.756 1 43.38 259 VAL A CA 1
ATOM 1992 C C . VAL A 1 259 ? 1.996 -38.906 2.32 1 43.38 259 VAL A C 1
ATOM 1994 O O . VAL A 1 259 ? 1.217 -39 1.37 1 43.38 259 VAL A O 1
ATOM 1997 N N . SER A 1 260 ? 3.195 -38.688 2.121 1 52 260 SER A N 1
ATOM 1998 C CA . SER A 1 260 ? 3.662 -38.594 0.741 1 52 260 SER A CA 1
ATOM 1999 C C . SER A 1 260 ? 4.895 -39.469 0.524 1 52 260 SER A C 1
ATOM 2001 O O . SER A 1 260 ? 5.535 -39.906 1.487 1 52 260 SER A O 1
ATOM 2003 N N . ARG A 1 261 ? 5.004 -40.062 -0.679 1 59 261 ARG A N 1
ATOM 2004 C CA . ARG A 1 261 ? 6.309 -40.625 -1.038 1 59 261 ARG A CA 1
ATOM 2005 C C . ARG A 1 261 ? 7.426 -39.656 -0.692 1 59 261 ARG A C 1
ATOM 2007 O O . ARG A 1 261 ? 7.215 -38.438 -0.672 1 59 261 ARG A O 1
ATOM 2014 N N . GLY A 1 262 ? 8.422 -40.188 -0.168 1 75.88 262 GLY A N 1
ATOM 2015 C CA . GLY A 1 262 ? 9.609 -39.375 -0.004 1 75.88 262 GLY A CA 1
ATOM 2016 C C . GLY A 1 262 ? 9.984 -38.594 -1.264 1 75.88 262 GLY A C 1
ATOM 2017 O O . GLY A 1 262 ? 9.516 -38.938 -2.355 1 75.88 262 GLY A O 1
ATOM 2018 N N . VAL A 1 263 ? 10.648 -37.531 -1.241 1 83.81 263 VAL A N 1
ATOM 2019 C CA . VAL A 1 263 ? 11.062 -36.656 -2.342 1 83.81 263 VAL A CA 1
ATOM 2020 C C . VAL A 1 263 ? 11.828 -37.469 -3.381 1 83.81 263 VAL A C 1
ATOM 2022 O O . VAL A 1 263 ? 11.578 -37.344 -4.582 1 83.81 263 VAL A O 1
ATOM 2025 N N . VAL A 1 264 ? 12.641 -38.375 -2.92 1 86.44 264 VAL A N 1
ATOM 2026 C CA . VAL A 1 264 ? 13.445 -39.188 -3.832 1 86.44 264 VAL A CA 1
ATOM 2027 C C . VAL A 1 264 ? 12.531 -40.094 -4.641 1 86.44 264 VAL A C 1
ATOM 2029 O O . VAL A 1 264 ? 12.672 -40.219 -5.859 1 86.44 264 VAL A O 1
ATOM 2032 N N . GLU A 1 265 ? 11.664 -40.75 -3.928 1 89 265 GLU A N 1
ATOM 2033 C CA . GLU A 1 265 ? 10.742 -41.688 -4.582 1 89 265 GLU A CA 1
ATOM 2034 C C . GLU A 1 265 ? 9.852 -40.969 -5.586 1 89 265 GLU A C 1
ATOM 2036 O O . GLU A 1 265 ? 9.547 -41.5 -6.652 1 89 265 GLU A O 1
ATOM 2041 N N . THR A 1 266 ? 9.445 -39.812 -5.227 1 91.06 266 THR A N 1
ATOM 2042 C CA . THR A 1 266 ? 8.586 -39.031 -6.102 1 91.06 266 THR A CA 1
ATOM 2043 C C . THR A 1 266 ? 9.328 -38.625 -7.375 1 91.06 266 THR A C 1
ATOM 2045 O O . THR A 1 266 ? 8.789 -38.781 -8.477 1 91.06 266 THR A O 1
ATOM 2048 N N . LEU A 1 267 ? 10.531 -38.25 -7.23 1 92.44 267 LEU A N 1
ATOM 2049 C CA . LEU A 1 267 ? 11.336 -37.875 -8.383 1 92.44 267 LEU A CA 1
ATOM 2050 C C . LEU A 1 267 ? 11.648 -39.062 -9.258 1 92.44 267 LEU A C 1
ATOM 2052 O O . LEU A 1 267 ? 11.664 -38.969 -10.492 1 92.44 267 LEU A O 1
ATOM 2056 N N . ALA A 1 268 ? 11.891 -40.156 -8.617 1 92.88 268 ALA A N 1
ATOM 2057 C CA . ALA A 1 268 ? 12.141 -41.375 -9.367 1 92.88 268 ALA A CA 1
ATOM 2058 C C . ALA A 1 268 ? 10.914 -41.781 -10.18 1 92.88 268 ALA A C 1
ATOM 2060 O O . ALA A 1 268 ? 11.031 -42.219 -11.32 1 92.88 268 ALA A O 1
ATOM 2061 N N . TRP A 1 269 ? 9.844 -41.656 -9.531 1 93.56 269 TRP A N 1
ATOM 2062 C CA . TRP A 1 269 ? 8.586 -41.969 -10.203 1 93.56 269 TRP A CA 1
ATOM 2063 C C . TRP A 1 269 ? 8.383 -41.062 -11.422 1 93.56 269 TRP A C 1
ATOM 2065 O O . TRP A 1 269 ? 7.961 -41.531 -12.477 1 93.56 269 TRP A O 1
ATOM 2075 N N . LEU A 1 270 ? 8.648 -39.812 -11.336 1 95.5 270 LEU A N 1
ATOM 2076 C CA . LEU A 1 270 ? 8.531 -38.875 -12.453 1 95.5 270 LEU A CA 1
ATOM 2077 C C . LEU A 1 270 ? 9.414 -39.312 -13.617 1 95.5 270 LEU A C 1
ATOM 2079 O O . LEU A 1 270 ? 9 -39.25 -14.773 1 95.5 270 LEU A O 1
ATOM 2083 N N . LYS A 1 271 ? 10.578 -39.75 -13.297 1 95.25 271 LYS A N 1
ATOM 2084 C CA . LYS A 1 271 ? 11.469 -40.25 -14.336 1 95.25 271 LYS A CA 1
ATOM 2085 C C . LYS A 1 271 ? 10.875 -41.469 -15.016 1 95.25 271 LYS A C 1
ATOM 2087 O O . LYS A 1 271 ? 10.938 -41.594 -16.25 1 95.25 271 LYS A O 1
ATOM 2092 N N . GLU A 1 272 ? 10.367 -42.312 -14.234 1 94.88 272 GLU A N 1
ATOM 2093 C CA . GLU A 1 272 ? 9.789 -43.562 -14.727 1 94.88 272 GLU A CA 1
ATOM 2094 C C . GLU A 1 272 ? 8.656 -43.281 -15.711 1 94.88 272 GLU A C 1
ATOM 2096 O O . GLU A 1 272 ? 8.508 -44 -16.703 1 94.88 272 GLU A O 1
ATOM 2101 N N . ILE A 1 273 ? 7.941 -42.281 -15.453 1 95.56 273 ILE A N 1
ATOM 2102 C CA . ILE A 1 273 ? 6.766 -42.062 -16.281 1 95.56 273 ILE A CA 1
ATOM 2103 C C . ILE A 1 273 ? 7.133 -41.156 -17.453 1 95.56 273 ILE A C 1
ATOM 2105 O O . ILE A 1 273 ? 6.27 -40.781 -18.266 1 95.56 273 ILE A O 1
ATOM 2109 N N . GLY A 1 274 ? 8.383 -40.719 -17.578 1 96.12 274 GLY A N 1
ATOM 2110 C CA . GLY A 1 274 ? 8.805 -40.156 -18.859 1 96.12 274 GLY A CA 1
ATOM 2111 C C . GLY A 1 274 ? 9.375 -38.75 -18.734 1 96.12 274 GLY A C 1
ATOM 2112 O O . GLY A 1 274 ? 9.695 -38.125 -19.734 1 96.12 274 GLY A O 1
ATOM 2113 N N . TYR A 1 275 ? 9.57 -38.281 -17.516 1 97.12 275 TYR A N 1
ATOM 2114 C CA . TYR A 1 275 ? 10.109 -36.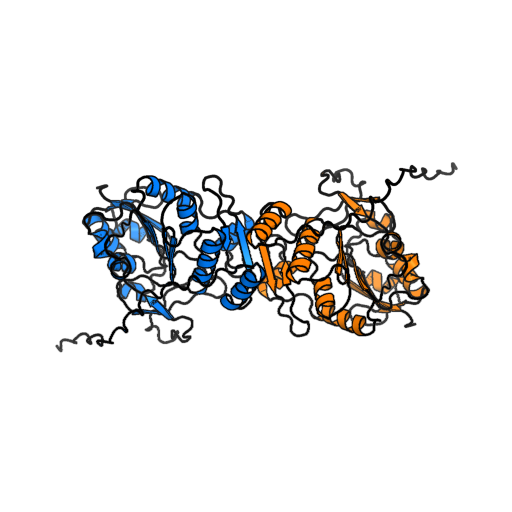938 -17.344 1 97.12 275 TYR A CA 1
ATOM 2115 C C . TYR A 1 275 ? 11.625 -36.969 -17.188 1 97.12 275 TYR A C 1
ATOM 2117 O O . TYR A 1 275 ? 12.156 -37.75 -16.406 1 97.12 275 TYR A O 1
ATOM 2125 N N . GLY A 1 276 ? 12.32 -36.125 -18.047 1 96.69 276 GLY A N 1
ATOM 2126 C CA . GLY A 1 276 ? 13.703 -35.781 -17.734 1 96.69 276 GLY A CA 1
ATOM 2127 C C . GLY A 1 276 ? 13.82 -34.719 -16.656 1 96.69 276 GLY A C 1
ATOM 2128 O O . GLY A 1 276 ? 13.156 -33.688 -16.719 1 96.69 276 GLY A O 1
ATOM 2129 N N . LEU A 1 277 ? 14.656 -35 -15.641 1 96.44 277 LEU A N 1
ATOM 2130 C CA . LEU A 1 277 ? 14.727 -34.062 -14.508 1 96.44 277 LEU A CA 1
ATOM 2131 C C . LEU A 1 277 ? 16 -33.25 -14.562 1 96.44 277 LEU A C 1
ATOM 2133 O O . LEU A 1 277 ? 17.078 -33.781 -14.891 1 96.44 277 LEU A O 1
ATOM 2137 N N . ARG A 1 278 ? 15.844 -31.938 -14.297 1 95.19 278 ARG A N 1
ATOM 2138 C CA . ARG A 1 278 ? 16.969 -31 -14.25 1 95.19 278 ARG A CA 1
ATOM 2139 C C . ARG A 1 278 ? 16.922 -30.156 -12.977 1 95.19 278 ARG A C 1
ATOM 2141 O O . ARG A 1 278 ? 15.844 -29.922 -12.414 1 95.19 278 ARG A O 1
ATOM 2148 N N . ASN A 1 279 ? 18.078 -29.703 -12.547 1 92.12 279 ASN A N 1
ATOM 2149 C CA . ASN A 1 279 ? 18.141 -28.859 -11.352 1 92.12 279 ASN A CA 1
ATOM 2150 C C . ASN A 1 279 ? 17.969 -27.375 -11.695 1 92.12 279 ASN A C 1
ATOM 2152 O O . ASN A 1 279 ? 17.672 -27.031 -12.844 1 92.12 279 ASN A O 1
ATOM 2156 N N . ALA A 1 280 ? 18.078 -26.5 -10.734 1 87.44 280 ALA A N 1
ATOM 2157 C CA . ALA A 1 280 ? 17.844 -25.062 -10.891 1 87.44 280 ALA A CA 1
ATOM 2158 C C . ALA A 1 280 ? 18.828 -24.453 -11.883 1 87.44 280 ALA A C 1
ATOM 2160 O O . ALA A 1 280 ? 18.516 -23.453 -12.523 1 87.44 280 ALA A O 1
ATOM 2161 N N . ALA A 1 281 ? 19.938 -25.094 -12.031 1 88 281 ALA A N 1
ATOM 2162 C CA . ALA A 1 281 ? 20.953 -24.625 -12.977 1 88 281 ALA A CA 1
ATOM 2163 C C . ALA A 1 281 ? 20.719 -25.25 -14.359 1 88 281 ALA A C 1
ATOM 2165 O O . ALA A 1 281 ? 21.547 -25.062 -15.258 1 88 281 ALA A O 1
ATOM 2166 N N . ASN A 1 282 ? 19.672 -25.969 -14.453 1 87.94 282 ASN A N 1
ATOM 2167 C CA . ASN A 1 282 ? 19.281 -26.594 -15.711 1 87.94 282 ASN A CA 1
ATOM 2168 C C . ASN A 1 282 ? 20.219 -27.75 -16.078 1 87.94 282 ASN A C 1
ATOM 2170 O O . ASN A 1 282 ? 20.406 -28.047 -17.25 1 87.94 282 ASN A O 1
ATOM 2174 N N . GLU A 1 283 ? 20.75 -28.359 -15.109 1 92.5 283 GLU A N 1
ATOM 2175 C CA . GLU A 1 283 ? 21.578 -29.547 -15.312 1 92.5 283 GLU A CA 1
ATOM 2176 C C . GLU A 1 283 ? 20.797 -30.828 -15.023 1 92.5 283 GLU A C 1
ATOM 2178 O O . GLU A 1 283 ? 19.984 -30.875 -14.094 1 92.5 283 GLU A O 1
ATOM 2183 N N . PRO A 1 284 ? 21.078 -31.875 -15.867 1 93.94 284 PRO A N 1
ATOM 2184 C CA . PRO A 1 284 ? 20.375 -33.125 -15.617 1 93.94 284 PRO A CA 1
ATOM 2185 C C . PRO A 1 284 ? 20.688 -33.719 -14.25 1 93.94 284 PRO A C 1
ATOM 2187 O O . PRO A 1 284 ? 21.844 -33.688 -13.805 1 93.94 284 PRO A O 1
ATOM 2190 N N . ILE A 1 285 ? 19.703 -34.188 -13.602 1 92.88 285 ILE A N 1
ATOM 2191 C CA . ILE A 1 285 ? 19.875 -34.875 -12.336 1 92.88 285 ILE A CA 1
ATOM 2192 C C . ILE A 1 285 ? 20.062 -36.375 -12.594 1 92.88 285 ILE A C 1
ATOM 2194 O O . ILE A 1 285 ? 19.109 -37.062 -12.969 1 92.88 285 ILE A O 1
ATOM 2198 N N . ARG A 1 286 ? 21.219 -36.875 -12.367 1 90.31 286 ARG A N 1
ATOM 2199 C CA . ARG A 1 286 ? 21.516 -38.281 -12.68 1 90.31 286 ARG A CA 1
ATOM 2200 C C . ARG A 1 286 ? 21.344 -39.156 -11.453 1 90.31 286 ARG A C 1
ATOM 2202 O O . ARG A 1 286 ? 20.828 -40.281 -11.555 1 90.31 286 ARG A O 1
ATOM 2209 N N . ASP A 1 287 ? 21.828 -38.625 -10.32 1 92.31 287 ASP A N 1
ATOM 2210 C CA . ASP A 1 287 ? 21.719 -39.344 -9.047 1 92.31 287 ASP A CA 1
ATOM 2211 C C . ASP A 1 287 ? 20.75 -38.656 -8.102 1 92.31 287 ASP A C 1
ATOM 2213 O O . ASP A 1 287 ? 21.109 -37.719 -7.387 1 92.31 287 ASP A O 1
ATOM 2217 N N . LEU A 1 288 ? 19.562 -39.219 -8.062 1 90.31 288 LEU A N 1
ATOM 2218 C CA . LEU A 1 288 ? 18.484 -38.562 -7.336 1 90.31 288 LEU A CA 1
ATOM 2219 C C . LEU A 1 288 ? 18.766 -38.531 -5.84 1 90.31 288 LEU A C 1
ATOM 2221 O O . LEU A 1 288 ? 18.672 -37.5 -5.211 1 90.31 288 LEU A O 1
ATOM 2225 N N . PRO A 1 289 ? 19.125 -39.688 -5.242 1 87.31 289 PRO A N 1
ATOM 2226 C CA . PRO A 1 289 ? 19.422 -39.656 -3.809 1 87.31 289 PRO A CA 1
ATOM 2227 C C . PRO A 1 289 ? 20.516 -38.656 -3.457 1 87.31 289 PRO A C 1
ATOM 2229 O O . PRO A 1 289 ? 20.406 -37.938 -2.469 1 87.31 289 PRO A O 1
ATOM 2232 N N . LYS A 1 290 ? 21.5 -38.656 -4.234 1 88.19 290 LYS A N 1
ATOM 2233 C CA . LYS A 1 290 ? 22.594 -37.719 -3.994 1 88.19 290 LYS A CA 1
ATOM 2234 C C . LYS A 1 290 ? 22.125 -36.281 -4.133 1 88.19 290 LYS A C 1
ATOM 2236 O O . LYS A 1 290 ? 22.531 -35.406 -3.352 1 88.19 290 LYS A O 1
ATOM 2241 N N . PHE A 1 291 ? 21.375 -36.062 -5.172 1 88.5 291 PHE A N 1
ATOM 2242 C CA . PHE A 1 291 ? 20.859 -34.719 -5.414 1 88.5 291 PHE A CA 1
ATOM 2243 C C . PHE A 1 291 ? 20.016 -34.25 -4.234 1 88.5 291 PHE A C 1
ATOM 2245 O O . PHE A 1 291 ? 20.219 -33.156 -3.719 1 88.5 291 PHE A O 1
ATOM 2252 N N . VAL A 1 292 ? 19.125 -35.031 -3.754 1 84.69 292 VAL A N 1
ATOM 2253 C CA . VAL A 1 292 ? 18.203 -34.656 -2.68 1 84.69 292 VAL A CA 1
ATOM 2254 C C . VAL A 1 292 ? 18.984 -34.469 -1.378 1 84.69 292 VAL A C 1
ATOM 2256 O O . VAL A 1 292 ? 18.719 -33.531 -0.614 1 84.69 292 VAL A O 1
ATOM 2259 N N . TRP A 1 293 ? 19.875 -35.375 -1.144 1 81 293 TRP A N 1
ATOM 2260 C CA . TRP A 1 293 ? 20.703 -35.25 0.051 1 81 293 TRP A CA 1
ATOM 2261 C C . TRP A 1 293 ? 21.516 -33.969 0.044 1 81 293 TRP A C 1
ATOM 2263 O O . TRP A 1 293 ? 21.719 -33.344 1.091 1 81 293 TRP A O 1
ATOM 2273 N N . GLY A 1 294 ? 21.969 -33.625 -1.067 1 81.69 294 GLY A N 1
ATOM 2274 C CA . GLY A 1 294 ? 22.781 -32.438 -1.215 1 81.69 294 GLY A CA 1
ATOM 2275 C C . GLY A 1 294 ? 22.016 -31.156 -0.962 1 81.69 294 GLY A C 1
ATOM 2276 O O . GLY A 1 294 ? 22.609 -30.109 -0.664 1 81.69 294 GLY A O 1
ATOM 2277 N N . LEU A 1 295 ? 20.719 -31.141 -1.17 1 78.94 295 LEU A N 1
ATOM 2278 C CA . LEU A 1 295 ? 19.891 -29.953 -0.949 1 78.94 295 LEU A CA 1
ATOM 2279 C C . LEU A 1 295 ? 19.906 -29.547 0.523 1 78.94 295 LEU A C 1
ATOM 2281 O O . LEU A 1 295 ? 19.766 -28.375 0.852 1 78.94 295 LEU A O 1
ATOM 2285 N N . GLY A 1 296 ? 20.156 -30.516 1.404 1 71.38 296 GLY A N 1
ATOM 2286 C CA . GLY A 1 296 ? 20.094 -30.203 2.822 1 71.38 296 GLY A CA 1
ATOM 2287 C C . GLY A 1 296 ? 18.781 -29.547 3.223 1 71.38 296 GLY A C 1
ATOM 2288 O O . GLY A 1 296 ? 17.703 -30.078 2.932 1 71.38 296 GLY A O 1
ATOM 2289 N N . HIS A 1 297 ? 18.859 -28.344 3.797 1 68.12 297 HIS A N 1
ATOM 2290 C CA . HIS A 1 297 ? 17.672 -27.625 4.25 1 68.12 297 HIS A CA 1
ATOM 2291 C C . HIS A 1 297 ? 17.359 -26.453 3.322 1 68.12 297 HIS A C 1
ATOM 2293 O O . HIS A 1 297 ? 16.484 -25.625 3.623 1 68.12 297 HIS A O 1
ATOM 2299 N N . GLU A 1 298 ? 17.969 -26.5 2.244 1 71.88 298 GLU A N 1
ATOM 2300 C CA . GLU A 1 298 ? 17.828 -25.359 1.343 1 71.88 298 GLU A CA 1
ATOM 2301 C C . GLU A 1 298 ? 16.656 -25.578 0.377 1 71.88 298 GLU A C 1
ATOM 2303 O O . GLU A 1 298 ? 16.359 -26.703 -0.011 1 71.88 298 GLU A O 1
ATOM 2308 N N . GLU A 1 299 ? 16.016 -24.484 0.202 1 78.5 299 GLU A N 1
ATOM 2309 C CA . GLU A 1 299 ? 14.984 -24.5 -0.835 1 78.5 299 GLU A CA 1
ATOM 2310 C C . GLU A 1 299 ? 15.609 -24.547 -2.229 1 78.5 299 GLU A C 1
ATOM 2312 O O . GLU A 1 299 ? 16.641 -23.906 -2.479 1 78.5 299 GLU A O 1
ATOM 2317 N N . SER A 1 300 ? 15.039 -25.453 -2.973 1 84.38 300 SER A N 1
ATOM 2318 C CA . SER A 1 300 ? 15.477 -25.531 -4.367 1 84.38 300 SER A CA 1
ATOM 2319 C C . SER A 1 300 ? 14.312 -25.891 -5.285 1 84.38 300 SER A C 1
ATOM 2321 O O . SER A 1 300 ? 13.156 -25.938 -4.848 1 84.38 300 SER A O 1
ATOM 2323 N N . TYR A 1 301 ? 14.648 -25.938 -6.59 1 89.44 301 TYR A N 1
ATOM 2324 C CA . TYR A 1 301 ? 13.641 -26.297 -7.582 1 89.44 301 TYR A CA 1
ATOM 2325 C C . TYR A 1 301 ? 14.172 -27.375 -8.531 1 89.44 301 TYR A C 1
ATOM 2327 O O . TYR A 1 301 ? 15.375 -27.453 -8.773 1 89.44 301 TYR A O 1
ATOM 2335 N N . VAL A 1 302 ? 13.219 -28.203 -8.961 1 91.31 302 VAL A N 1
ATOM 2336 C CA . VAL A 1 302 ? 13.492 -29.188 -9.992 1 91.31 302 VAL A CA 1
ATOM 2337 C C . VAL A 1 302 ? 12.555 -28.984 -11.18 1 91.31 302 VAL A C 1
ATOM 2339 O O . VAL A 1 302 ? 11.367 -28.703 -11 1 91.31 302 VAL A O 1
ATOM 2342 N N . PHE A 1 303 ? 13.133 -29.172 -12.344 1 93.31 303 PHE A N 1
ATOM 2343 C CA . PHE A 1 303 ? 12.375 -29.094 -13.586 1 93.31 303 PHE A CA 1
ATOM 2344 C C . PHE A 1 303 ? 12.164 -30.484 -14.188 1 93.31 303 PHE A C 1
ATOM 2346 O O . PHE A 1 303 ? 13.078 -31.312 -14.164 1 93.31 303 PHE A O 1
ATOM 2353 N N . GLY A 1 304 ? 10.977 -30.75 -14.602 1 95.31 304 GLY A N 1
ATOM 2354 C CA . GLY A 1 304 ? 10.68 -31.953 -15.367 1 95.31 304 GLY A CA 1
ATOM 2355 C C . GLY A 1 304 ? 10.203 -31.656 -16.781 1 95.31 304 GLY A C 1
ATOM 2356 O O . GLY A 1 304 ? 9.266 -30.875 -16.969 1 95.31 304 GLY A O 1
ATOM 2357 N N . VAL A 1 305 ? 10.922 -32.25 -17.719 1 94.81 305 VAL A N 1
ATOM 2358 C CA . VAL A 1 305 ? 10.508 -32.125 -19.109 1 94.81 305 VAL A CA 1
ATOM 2359 C C . VAL A 1 305 ? 10.062 -33.469 -19.656 1 94.81 305 VAL A C 1
ATOM 2361 O O . VAL A 1 305 ? 10.828 -34.438 -19.625 1 94.81 305 VAL A O 1
ATOM 2364 N N . PHE A 1 306 ? 8.891 -33.5 -20.125 1 95.88 306 PHE A N 1
ATOM 2365 C CA . PHE A 1 306 ? 8.359 -34.75 -20.609 1 95.88 306 PHE A CA 1
ATOM 2366 C C . PHE A 1 306 ? 9.008 -35.125 -21.938 1 95.88 306 PHE A C 1
ATOM 2368 O O . PHE A 1 306 ? 9.188 -34.281 -22.812 1 95.88 306 PHE A O 1
ATOM 2375 N N . GLY A 1 307 ? 9.312 -36.375 -22.094 1 89.31 307 GLY A N 1
ATOM 2376 C CA . GLY A 1 307 ? 9.875 -36.906 -23.328 1 89.31 307 GLY A CA 1
ATOM 2377 C C . GLY A 1 307 ? 11.375 -36.75 -23.422 1 89.31 307 GLY A C 1
ATOM 2378 O O . GLY A 1 307 ? 12 -37.219 -24.359 1 89.31 307 GLY A O 1
ATOM 2379 N N . MET A 1 308 ? 11.977 -35.938 -22.531 1 73.88 308 MET A N 1
ATOM 2380 C CA . MET A 1 308 ? 13.422 -35.75 -22.531 1 73.88 308 MET A CA 1
ATOM 2381 C C . MET A 1 308 ? 14.109 -36.812 -21.688 1 73.88 308 MET A C 1
ATOM 2383 O O . MET A 1 308 ? 13.836 -36.938 -20.484 1 73.88 308 MET A O 1
ATOM 2387 N N . LYS A 1 309 ? 14.492 -38.031 -22.281 1 62.69 309 LYS A N 1
ATOM 2388 C CA . LYS A 1 309 ? 15.18 -39.062 -21.531 1 62.69 309 LYS A CA 1
ATOM 2389 C C . LYS A 1 309 ? 16.656 -38.719 -21.344 1 62.69 309 LYS A C 1
ATOM 2391 O O . LYS A 1 309 ? 17.281 -38.125 -22.219 1 62.69 309 LYS A O 1
ATOM 2396 N N . MET B 1 1 ? 34.406 55.594 5.68 1 24.38 1 MET B N 1
ATOM 2397 C CA . MET B 1 1 ? 33.594 54.469 6.105 1 24.38 1 MET B CA 1
ATOM 2398 C C . MET B 1 1 ? 32.406 54.281 5.184 1 24.38 1 MET B C 1
ATOM 2400 O O . MET B 1 1 ? 31.453 55.062 5.211 1 24.38 1 MET B O 1
ATOM 2404 N N . GLN B 1 2 ? 32.469 53.719 4.125 1 27.84 2 GLN B N 1
ATOM 2405 C CA . GLN B 1 2 ? 31.5 53.781 3.021 1 27.84 2 GLN B CA 1
ATOM 2406 C C . GLN B 1 2 ? 30.219 53.031 3.357 1 27.84 2 GLN B C 1
ATOM 2408 O O . GLN B 1 2 ? 30.281 51.938 3.902 1 27.84 2 GLN B O 1
ATOM 2413 N N . GLU B 1 3 ? 29.016 53.594 3.373 1 24.66 3 GLU B N 1
ATOM 2414 C CA . GLU B 1 3 ? 27.656 53.156 3.652 1 24.66 3 GLU B CA 1
ATOM 2415 C C . GLU B 1 3 ? 27.234 52.031 2.738 1 24.66 3 GLU B C 1
ATOM 2417 O O . GLU B 1 3 ? 27.219 52.156 1.516 1 24.66 3 GLU B O 1
ATOM 2422 N N . LYS B 1 4 ? 27.656 50.875 3.014 1 30.41 4 LYS B N 1
ATOM 2423 C CA . LYS B 1 4 ? 27.359 49.719 2.174 1 30.41 4 LYS B CA 1
ATOM 2424 C C . LYS B 1 4 ? 25.875 49.656 1.842 1 30.41 4 LYS B C 1
ATOM 2426 O O . LYS B 1 4 ? 25.031 49.531 2.738 1 30.41 4 LYS B O 1
ATOM 2431 N N . ILE B 1 5 ? 25.297 50.25 0.827 1 23.95 5 ILE B N 1
ATOM 2432 C CA . ILE B 1 5 ? 23.953 50.312 0.295 1 23.95 5 ILE B CA 1
ATOM 2433 C C . ILE B 1 5 ? 23.453 48.906 -0.027 1 23.95 5 ILE B C 1
ATOM 2435 O O . ILE B 1 5 ? 24.188 48.125 -0.643 1 23.95 5 ILE B O 1
ATOM 2439 N N . CYS B 1 6 ? 22.594 48.406 0.659 1 23.23 6 CYS B N 1
ATOM 2440 C CA . CYS B 1 6 ? 21.938 47.125 0.513 1 23.23 6 CYS B CA 1
ATOM 2441 C C . CYS B 1 6 ? 21.406 46.938 -0.904 1 23.23 6 CYS B C 1
ATOM 2443 O O . CYS B 1 6 ? 20.766 47.812 -1.452 1 23.23 6 CYS B O 1
ATOM 2445 N N . PRO B 1 7 ? 21.969 46.188 -1.717 1 25.81 7 PRO B N 1
ATOM 2446 C CA . PRO B 1 7 ? 21.531 46.062 -3.107 1 25.81 7 PRO B CA 1
ATOM 2447 C C . PRO B 1 7 ? 20.016 45.938 -3.23 1 25.81 7 PRO B C 1
ATOM 2449 O O . PRO B 1 7 ? 19.344 45.438 -2.311 1 25.81 7 PRO B O 1
ATOM 2452 N N . GLN B 1 8 ? 19.266 46.75 -3.871 1 23 8 GLN B N 1
ATOM 2453 C CA . GLN B 1 8 ? 17.844 46.844 -4.203 1 23 8 GLN B CA 1
ATOM 2454 C C . GLN B 1 8 ? 17.344 45.562 -4.844 1 23 8 GLN B C 1
ATOM 2456 O O . GLN B 1 8 ? 18.016 44.969 -5.711 1 23 8 GLN B O 1
ATOM 2461 N N . CYS B 1 9 ? 16.672 44.812 -4.203 1 25.42 9 CYS B N 1
ATOM 2462 C CA . CYS B 1 9 ? 16.031 43.594 -4.703 1 25.42 9 CYS B CA 1
ATOM 2463 C C . CYS B 1 9 ? 15.336 43.844 -6.031 1 25.42 9 CYS B C 1
ATOM 2465 O O . CYS B 1 9 ? 14.594 44.844 -6.172 1 25.42 9 CYS B O 1
ATOM 2467 N N . PRO B 1 10 ? 15.883 43.5 -7.098 1 26.41 10 PRO B N 1
ATOM 2468 C CA . PRO B 1 10 ? 15.258 43.812 -8.375 1 26.41 10 PRO B CA 1
ATOM 2469 C C . PRO B 1 10 ? 13.742 43.625 -8.359 1 26.41 10 PRO B C 1
ATOM 2471 O O . PRO B 1 10 ? 13.227 42.812 -7.594 1 26.41 10 PRO B O 1
ATOM 2474 N N . LYS B 1 11 ? 12.953 44.562 -8.742 1 27.52 11 LYS B N 1
ATOM 2475 C CA . LYS B 1 11 ? 11.516 44.625 -8.984 1 27.52 11 LYS B CA 1
ATOM 2476 C C . LYS B 1 11 ? 11.055 43.5 -9.898 1 27.52 11 LYS B C 1
ATOM 2478 O O . LYS B 1 11 ? 11.086 43.625 -11.125 1 27.52 11 LYS B O 1
ATOM 2483 N N . ILE B 1 12 ? 11.438 42.344 -9.688 1 28.09 12 ILE B N 1
ATOM 2484 C CA . ILE B 1 12 ? 10.945 41.375 -10.656 1 28.09 12 ILE B CA 1
ATOM 2485 C C . ILE B 1 12 ? 9.414 41.406 -10.68 1 28.09 12 ILE B C 1
ATOM 2487 O O . ILE B 1 12 ? 8.781 41.438 -9.625 1 28.09 12 ILE B O 1
ATOM 2491 N N . GLU B 1 13 ? 8.797 42 -11.656 1 24.69 13 GLU B N 1
ATOM 2492 C CA . GLU B 1 13 ? 7.371 41.969 -11.953 1 24.69 13 GLU B CA 1
ATOM 2493 C C . GLU B 1 13 ? 6.738 40.656 -11.562 1 24.69 13 GLU B C 1
ATOM 2495 O O . GLU B 1 13 ? 7.227 39.594 -11.953 1 24.69 13 GLU B O 1
ATOM 2500 N N . CYS B 1 14 ? 6.215 40.625 -10.508 1 23.39 14 CYS B N 1
ATOM 2501 C CA . CYS B 1 14 ? 5.492 39.5 -9.93 1 23.39 14 CYS B CA 1
ATOM 2502 C C . CYS B 1 14 ? 4.492 38.938 -10.93 1 23.39 14 CYS B C 1
ATOM 2504 O O . CYS B 1 14 ? 3.596 39.625 -11.391 1 23.39 14 CYS B O 1
ATOM 2506 N N . PRO B 1 15 ? 4.895 38.094 -11.797 1 25.98 15 PRO B N 1
ATOM 2507 C CA . PRO B 1 15 ? 3.779 37.688 -12.648 1 25.98 15 PRO B CA 1
ATOM 2508 C C . PRO B 1 15 ? 2.496 37.438 -11.852 1 25.98 15 PRO B C 1
ATOM 2510 O O . PRO B 1 15 ? 2.551 37.094 -10.672 1 25.98 15 PRO B O 1
ATOM 2513 N N . LYS B 1 16 ? 1.408 38.125 -12.102 1 26.3 16 LYS B N 1
ATOM 2514 C CA . LYS B 1 16 ? 0.069 37.938 -11.555 1 26.3 16 LYS B CA 1
ATOM 2515 C C . LYS B 1 16 ? -0.191 36.438 -11.305 1 26.3 16 LYS B C 1
ATOM 2517 O O . LYS B 1 16 ? 0.195 35.594 -12.109 1 26.3 16 LYS B O 1
ATOM 2522 N N . ALA B 1 17 ? -0.335 36.156 -10.086 1 25.05 17 ALA B N 1
ATOM 2523 C CA . ALA B 1 17 ? -0.761 34.812 -9.727 1 25.05 17 ALA B CA 1
ATOM 2524 C C . ALA B 1 17 ? -1.782 34.281 -10.719 1 25.05 17 ALA B C 1
ATOM 2526 O O . ALA B 1 17 ? -2.748 34.969 -11.062 1 25.05 17 ALA B O 1
ATOM 2527 N N . PRO B 1 18 ? -1.356 33.5 -11.711 1 27.45 18 PRO B N 1
ATOM 2528 C CA . PRO B 1 18 ? -2.525 33.125 -12.5 1 27.45 18 PRO B CA 1
ATOM 2529 C C . PRO B 1 18 ? -3.783 32.938 -11.648 1 27.45 18 PRO B C 1
ATOM 2531 O O . PRO B 1 18 ? -3.689 32.719 -10.438 1 27.45 18 PRO B O 1
ATOM 2534 N N . SER B 1 19 ? -4.891 33.625 -12.023 1 25.61 19 SER B N 1
ATOM 2535 C CA . SER B 1 19 ? -6.203 33.438 -11.414 1 25.61 19 SER B CA 1
ATOM 2536 C C . SER B 1 19 ? -6.297 32.094 -10.688 1 25.61 19 SER B C 1
ATOM 2538 O O . SER B 1 19 ? -5.555 31.156 -11 1 25.61 19 SER B O 1
ATOM 2540 N N . ALA B 1 20 ? -6.965 32.062 -9.508 1 26.97 20 ALA B N 1
ATOM 2541 C CA . ALA B 1 20 ? -7.402 30.859 -8.844 1 26.97 20 ALA B CA 1
ATOM 2542 C C . ALA B 1 20 ? -7.512 29.703 -9.836 1 26.97 20 ALA B C 1
ATOM 2544 O O . ALA B 1 20 ? -8.289 29.75 -10.781 1 26.97 20 ALA B O 1
ATOM 2545 N N . ASP B 1 21 ? -6.445 29.359 -10.445 1 29.88 21 ASP B N 1
ATOM 2546 C CA . ASP B 1 21 ? -6.719 28.188 -11.281 1 29.88 21 ASP B CA 1
ATOM 2547 C C . ASP B 1 21 ? -7.996 27.484 -10.828 1 29.88 21 ASP B C 1
ATOM 2549 O O . ASP B 1 21 ? -8.125 27.109 -9.664 1 29.88 21 ASP B O 1
ATOM 2553 N N . GLU B 1 22 ? -9.18 27.969 -11.18 1 30.59 22 GLU B N 1
ATOM 2554 C CA . GLU B 1 22 ? -10.352 27.094 -11.125 1 30.59 22 GLU B CA 1
ATOM 2555 C C . GLU B 1 22 ? -9.945 25.641 -10.922 1 30.59 22 GLU B C 1
ATOM 2557 O O . GLU B 1 22 ? -9.227 25.062 -11.742 1 30.59 22 GLU B O 1
ATOM 2562 N N . GLY B 1 23 ? -9.398 25.422 -9.742 1 30.8 23 GLY B N 1
ATOM 2563 C CA . GLY B 1 23 ? -9.023 24.109 -9.227 1 30.8 23 GLY B CA 1
ATOM 2564 C C . GLY B 1 23 ? -9.547 22.969 -10.078 1 30.8 23 GLY B C 1
ATOM 2565 O O . GLY B 1 23 ? -10.758 22.797 -10.211 1 30.8 23 GLY B O 1
ATOM 2566 N N . ALA B 1 24 ? -9.031 22.891 -11.234 1 30.31 24 ALA B N 1
ATOM 2567 C CA . ALA B 1 24 ? -9.312 21.703 -12.023 1 30.31 24 ALA B CA 1
ATOM 2568 C C . ALA B 1 24 ? -9.734 20.531 -11.125 1 30.31 24 ALA B C 1
ATOM 2570 O O . ALA B 1 24 ? -8.891 19.922 -10.469 1 30.31 24 ALA B O 1
ATOM 2571 N N . ILE B 1 25 ? -10.672 20.734 -10.328 1 34.38 25 ILE B N 1
ATOM 2572 C CA . ILE B 1 25 ? -11.258 19.469 -9.883 1 34.38 25 ILE B CA 1
ATOM 2573 C C . ILE B 1 25 ? -10.977 18.391 -10.914 1 34.38 25 ILE B C 1
ATOM 2575 O O . ILE B 1 25 ? -11.531 18.391 -12.016 1 34.38 25 ILE B O 1
ATOM 2579 N N . ALA B 1 26 ? -9.75 18.25 -11.305 1 38.31 26 ALA B N 1
ATOM 2580 C CA . ALA B 1 26 ? -9.438 17.047 -12.094 1 38.31 26 ALA B CA 1
ATOM 2581 C C . ALA B 1 26 ? -10.578 16.031 -12.023 1 38.31 26 ALA B C 1
ATOM 2583 O O . ALA B 1 26 ? -11.117 15.773 -10.953 1 38.31 26 ALA B O 1
ATOM 2584 N N . GLN B 1 27 ? -11.211 16 -13.023 1 43.47 27 GLN B N 1
ATOM 2585 C CA . GLN B 1 27 ? -12.234 14.984 -13.25 1 43.47 27 GLN B CA 1
ATOM 2586 C C . GLN B 1 27 ? -11.938 13.719 -12.453 1 43.47 27 GLN B C 1
ATOM 2588 O O . GLN B 1 27 ? -10.844 13.156 -12.555 1 43.47 27 GLN B O 1
ATOM 2593 N N . VAL B 1 28 ? -12.453 13.836 -11.18 1 51.91 28 VAL B N 1
ATOM 2594 C CA . VAL B 1 28 ? -12.508 12.68 -10.289 1 51.91 28 VAL B CA 1
ATOM 2595 C C . VAL B 1 28 ? -12.68 11.406 -11.109 1 51.91 28 VAL B C 1
ATOM 2597 O O . VAL B 1 28 ? -13.508 11.352 -12.023 1 51.91 28 VAL B O 1
ATOM 2600 N N . PRO B 1 29 ? -11.648 10.68 -11.047 1 60.78 29 PRO B N 1
ATOM 2601 C CA . PRO B 1 29 ? -11.852 9.414 -11.758 1 60.78 29 PRO B CA 1
ATOM 2602 C C . PRO B 1 29 ? -13.234 8.82 -11.516 1 60.78 29 PRO B C 1
ATOM 2604 O O . PRO B 1 29 ? -13.711 8.805 -10.375 1 60.78 29 PRO B O 1
ATOM 2607 N N . LYS B 1 30 ? -13.953 8.695 -12.477 1 63.75 30 LYS B N 1
ATOM 2608 C CA . LYS B 1 30 ? -15.305 8.141 -12.398 1 63.75 30 LYS B CA 1
ATOM 2609 C C . LYS B 1 30 ? -15.258 6.629 -12.188 1 63.75 30 LYS B C 1
ATOM 2611 O O . LYS B 1 30 ? -16.219 6.035 -11.695 1 63.75 30 LYS B O 1
ATOM 2616 N N . THR B 1 31 ? -14.07 6.195 -12.539 1 78.75 31 THR B N 1
ATOM 2617 C CA . THR B 1 31 ? -13.984 4.738 -12.484 1 78.75 31 THR B CA 1
ATOM 2618 C C . THR B 1 31 ? -12.711 4.301 -11.758 1 78.75 31 THR B C 1
ATOM 2620 O O . THR B 1 31 ? -11.789 5.098 -11.586 1 78.75 31 THR B O 1
ATOM 2623 N N . LEU B 1 32 ? -12.75 3.148 -11.281 1 86.38 32 LEU B N 1
ATOM 2624 C CA . LEU B 1 32 ? -11.578 2.543 -10.664 1 86.38 32 LEU B CA 1
ATOM 2625 C C . LEU B 1 32 ? -10.383 2.584 -11.609 1 86.38 32 LEU B C 1
ATOM 2627 O O . LEU B 1 32 ? -9.273 2.939 -11.203 1 86.38 32 LEU B O 1
ATOM 2631 N N . LYS B 1 33 ? -10.594 2.266 -12.836 1 85.38 33 LYS B N 1
ATOM 2632 C CA . LYS B 1 33 ? -9.531 2.271 -13.844 1 85.38 33 LYS B CA 1
ATOM 2633 C C . LYS B 1 33 ? -8.914 3.66 -13.977 1 85.38 33 LYS B C 1
ATOM 2635 O O . LYS B 1 33 ? -7.688 3.799 -14.023 1 85.38 33 LYS B O 1
ATOM 2640 N N . SER B 1 34 ? -9.742 4.617 -14.062 1 86.62 34 SER B N 1
ATOM 2641 C CA . SER B 1 34 ? -9.242 5.98 -14.203 1 86.62 34 SER B CA 1
ATOM 2642 C C . SER B 1 34 ? -8.484 6.422 -12.961 1 86.62 34 SER B C 1
ATOM 2644 O O . SER B 1 34 ? -7.484 7.141 -13.055 1 86.62 34 SER B O 1
ATOM 2646 N N . PHE B 1 35 ? -9.039 6.004 -11.836 1 91.5 35 PHE B N 1
ATOM 2647 C CA . PHE B 1 35 ? -8.367 6.34 -10.586 1 91.5 35 PHE B CA 1
ATOM 2648 C C . PHE B 1 35 ? -6.957 5.758 -10.555 1 91.5 35 PHE B C 1
ATOM 2650 O O . PHE B 1 35 ? -5.992 6.469 -10.266 1 91.5 35 PHE B O 1
ATOM 2657 N N . LEU B 1 36 ? -6.785 4.48 -10.906 1 93.62 36 LEU B N 1
ATOM 2658 C CA . LEU B 1 36 ? -5.492 3.803 -10.891 1 93.62 36 LEU B CA 1
ATOM 2659 C C . LEU B 1 36 ? -4.543 4.41 -11.914 1 93.62 36 LEU B C 1
ATOM 2661 O O . LEU B 1 36 ? -3.379 4.676 -11.609 1 93.62 36 LEU B O 1
ATOM 2665 N N . SER B 1 37 ? -4.996 4.656 -13.086 1 91 37 SER B N 1
ATOM 2666 C CA . SER B 1 37 ? -4.172 5.223 -14.148 1 91 37 SER B CA 1
ATOM 2667 C C . SER B 1 37 ? -3.637 6.598 -13.758 1 91 37 SER B C 1
ATOM 2669 O O . SER B 1 37 ? -2.455 6.883 -13.953 1 91 37 SER B O 1
ATOM 2671 N N . ARG B 1 38 ? -4.496 7.41 -13.242 1 91.75 38 ARG B N 1
ATOM 2672 C CA . ARG B 1 38 ? -4.102 8.75 -12.812 1 91.75 38 ARG B CA 1
ATOM 2673 C C . ARG B 1 38 ? -3.059 8.68 -11.703 1 91.75 38 ARG B C 1
ATOM 2675 O O . ARG B 1 38 ? -2.102 9.453 -11.695 1 91.75 38 ARG B O 1
ATOM 2682 N N . HIS B 1 39 ? -3.328 7.793 -10.766 1 94.75 39 HIS B N 1
ATOM 2683 C CA . HIS B 1 39 ? -2.359 7.637 -9.688 1 94.75 39 HIS B CA 1
ATOM 2684 C C . HIS B 1 39 ? -0.977 7.293 -10.234 1 94.75 39 HIS B C 1
ATOM 2686 O O . HIS B 1 39 ? 0.015 7.926 -9.867 1 94.75 39 HIS B O 1
ATOM 2692 N N . TRP B 1 40 ? -0.897 6.301 -11.047 1 94.38 40 TRP B N 1
ATOM 2693 C CA . TRP B 1 40 ? 0.395 5.836 -11.539 1 94.38 40 TRP B CA 1
ATOM 2694 C C . TRP B 1 40 ? 1.065 6.902 -12.398 1 94.38 40 TRP B C 1
ATOM 2696 O O . TRP B 1 40 ? 2.291 7.039 -12.391 1 94.38 40 TRP B O 1
ATOM 2706 N N . GLU B 1 41 ? 0.316 7.664 -13.109 1 91.31 41 GLU B N 1
ATOM 2707 C CA . GLU B 1 41 ? 0.865 8.789 -13.859 1 91.31 41 GLU B CA 1
ATOM 2708 C C . GLU B 1 41 ? 1.421 9.859 -12.922 1 91.31 41 GLU B C 1
ATOM 2710 O O . GLU B 1 41 ? 2.533 10.352 -13.125 1 91.31 41 GLU B O 1
ATOM 2715 N N . GLY B 1 42 ? 0.65 10.195 -11.945 1 89.75 42 GLY B N 1
ATOM 2716 C CA . GLY B 1 42 ? 1.021 11.266 -11.031 1 89.75 42 GLY B CA 1
ATOM 2717 C C . GLY B 1 42 ? 2.135 10.875 -10.078 1 89.75 42 GLY B C 1
ATOM 2718 O O . GLY B 1 42 ? 2.928 11.719 -9.664 1 89.75 42 GLY B O 1
ATOM 2719 N N . MET B 1 43 ? 2.225 9.602 -9.758 1 93.19 43 MET B N 1
ATOM 2720 C CA . MET B 1 43 ? 3.16 9.133 -8.742 1 93.19 43 MET B CA 1
ATOM 2721 C C . MET B 1 43 ? 4.285 8.312 -9.367 1 93.19 43 MET B C 1
ATOM 2723 O O . MET B 1 43 ? 4.961 7.547 -8.68 1 93.19 43 MET B O 1
ATOM 2727 N N . GLN B 1 44 ? 4.469 8.438 -10.688 1 91 44 GLN B N 1
ATOM 2728 C CA . GLN B 1 44 ? 5.543 7.762 -11.414 1 91 44 GLN B CA 1
ATOM 2729 C C . GLN B 1 44 ? 5.551 6.262 -11.117 1 91 44 GLN B C 1
ATOM 2731 O O . GLN B 1 44 ? 6.586 5.703 -10.75 1 91 44 GLN B O 1
ATOM 2736 N N . ASN B 1 45 ? 4.418 5.617 -11.078 1 92.88 45 ASN B N 1
ATOM 2737 C CA . ASN B 1 45 ? 4.156 4.184 -11.031 1 92.88 45 ASN B CA 1
ATOM 2738 C C . ASN B 1 45 ? 4.367 3.621 -9.633 1 92.88 45 ASN B C 1
ATOM 2740 O O . ASN B 1 45 ? 4.441 2.404 -9.445 1 92.88 45 ASN B O 1
ATOM 2744 N N . ASP B 1 46 ? 4.477 4.523 -8.641 1 94.62 46 ASP B N 1
ATOM 2745 C CA . ASP B 1 46 ? 4.465 4.012 -7.27 1 94.62 46 ASP B CA 1
ATOM 2746 C C . ASP B 1 46 ? 3.162 3.279 -6.969 1 94.62 46 ASP B C 1
ATOM 2748 O O . ASP B 1 46 ? 2.129 3.561 -7.578 1 94.62 46 ASP B O 1
ATOM 2752 N N . ALA B 1 47 ? 3.232 2.383 -6.043 1 97.44 47 ALA B N 1
ATOM 2753 C CA . ALA B 1 47 ? 2.062 1.607 -5.641 1 97.44 47 ALA B CA 1
ATOM 2754 C C . ALA B 1 47 ? 0.942 2.52 -5.148 1 97.44 47 ALA B C 1
ATOM 2756 O O . ALA B 1 47 ? 1.202 3.547 -4.516 1 97.44 47 ALA B O 1
ATOM 2757 N N . VAL B 1 48 ? -0.282 2.168 -5.539 1 97.25 48 VAL B N 1
ATOM 2758 C CA . VAL B 1 48 ? -1.447 2.76 -4.891 1 97.25 48 VAL B CA 1
ATOM 2759 C C . VAL B 1 48 ? -1.591 2.199 -3.477 1 97.25 48 VAL B C 1
ATOM 2761 O O . VAL B 1 48 ? -1.672 0.982 -3.289 1 97.25 48 VAL B O 1
ATOM 2764 N N . VAL B 1 49 ? -1.615 3.004 -2.479 1 98.31 49 VAL B N 1
ATOM 2765 C CA . VAL B 1 49 ? -1.792 2.605 -1.085 1 98.31 49 VAL B CA 1
ATOM 2766 C C . VAL B 1 49 ? -2.889 3.449 -0.441 1 98.31 49 VAL B C 1
ATOM 2768 O O . VAL B 1 49 ? -2.76 4.672 -0.334 1 98.31 49 VAL B O 1
ATOM 2771 N N . VAL B 1 50 ? -3.945 2.842 -0.043 1 97.88 50 VAL B N 1
ATOM 2772 C CA . VAL B 1 50 ? -5.074 3.543 0.562 1 97.88 50 VAL B CA 1
ATOM 2773 C C . VAL B 1 50 ? -5.465 2.857 1.869 1 97.88 50 VAL B C 1
ATOM 2775 O O . VAL B 1 50 ? -5.602 1.633 1.919 1 97.88 50 VAL B O 1
ATOM 2778 N N . VAL B 1 51 ? -5.648 3.631 2.924 1 98.12 51 VAL B N 1
ATOM 2779 C CA . VAL B 1 51 ? -6.031 3.08 4.223 1 98.12 51 VAL B CA 1
ATOM 2780 C C . VAL B 1 51 ? -7.309 3.758 4.715 1 98.12 51 VAL B C 1
ATOM 2782 O O . VAL B 1 51 ? -7.621 4.879 4.305 1 98.12 51 VAL B O 1
ATOM 2785 N N . LYS B 1 52 ? -8.055 3.076 5.434 1 97.12 52 LYS B N 1
ATOM 2786 C CA . LYS B 1 52 ? -9.078 3.639 6.309 1 97.12 52 LYS B CA 1
ATOM 2787 C C . LYS B 1 52 ? -8.594 3.689 7.758 1 97.12 52 LYS B C 1
ATOM 2789 O O . LYS B 1 52 ? -8.211 2.664 8.328 1 97.12 52 LYS B O 1
ATOM 2794 N N . THR B 1 53 ? -8.57 4.859 8.281 1 97.44 53 THR B N 1
ATOM 2795 C CA . THR B 1 53 ? -8.031 5.008 9.633 1 97.44 53 THR B CA 1
ATOM 2796 C C . THR B 1 53 ? -8.914 4.273 10.648 1 97.44 53 THR B C 1
ATOM 2798 O O . THR B 1 53 ? -10.109 4.082 10.414 1 97.44 53 THR B O 1
ATOM 2801 N N . GLN B 1 54 ? -8.289 3.848 11.695 1 95 54 GLN B N 1
ATOM 2802 C CA . GLN B 1 54 ? -8.953 3.055 12.719 1 95 54 GLN B CA 1
ATOM 2803 C C . GLN B 1 54 ? -8.742 3.66 14.102 1 95 54 GLN B C 1
ATOM 2805 O O . GLN B 1 54 ? -8.594 2.932 15.086 1 95 54 GLN B O 1
ATOM 2810 N N . MET B 1 55 ? -8.727 4.891 14.203 1 93.19 55 MET B N 1
ATOM 2811 C CA . MET B 1 55 ? -8.531 5.57 15.477 1 93.19 55 MET B CA 1
ATOM 2812 C C . MET B 1 55 ? -9.789 5.496 16.344 1 93.19 55 MET B C 1
ATOM 2814 O O . MET B 1 55 ? -10.898 5.473 15.812 1 93.19 55 MET B O 1
ATOM 2818 N N . LYS B 1 56 ? -9.664 5.457 17.625 1 92.88 56 LYS B N 1
ATOM 2819 C CA . LYS B 1 56 ? -10.773 5.238 18.547 1 92.88 56 LYS B CA 1
ATOM 2820 C C . LYS B 1 56 ? -11.578 6.52 18.766 1 92.88 56 LYS B C 1
ATOM 2822 O O . LYS B 1 56 ? -12.797 6.477 18.891 1 92.88 56 LYS B O 1
ATOM 2827 N N . SER B 1 5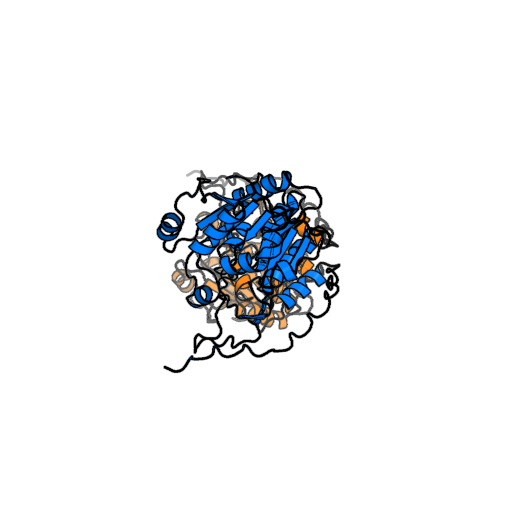7 ? -10.891 7.66 18.781 1 94.62 57 SER B N 1
ATOM 2828 C CA . SER B 1 57 ? -11.516 8.898 19.203 1 94.62 57 SER B CA 1
ATOM 2829 C C . SER B 1 57 ? -11.797 9.82 18.031 1 94.62 57 SER B C 1
ATOM 2831 O O . SER B 1 57 ? -12.227 10.961 18.203 1 94.62 57 SER B O 1
ATOM 2833 N N . VAL B 1 58 ? -11.477 9.422 16.844 1 95.19 58 VAL B N 1
ATOM 2834 C CA . VAL B 1 58 ? -11.672 10.203 15.633 1 95.19 58 VAL B CA 1
ATOM 2835 C C . VAL B 1 58 ? -12.453 9.383 14.609 1 95.19 58 VAL B C 1
ATOM 2837 O O . VAL B 1 58 ? -12.18 8.195 14.414 1 95.19 58 VAL B O 1
ATOM 2840 N N . PRO B 1 59 ? -13.531 10.016 14.031 1 95.88 59 PRO B N 1
ATOM 2841 C CA . PRO B 1 59 ? -14.211 9.258 12.984 1 95.88 59 PRO B CA 1
ATOM 2842 C C . PRO B 1 59 ? -13.266 8.773 11.891 1 95.88 59 PRO B C 1
ATOM 2844 O O . PRO B 1 59 ? -12.328 9.492 11.523 1 95.88 59 PRO B O 1
ATOM 2847 N N . GLY B 1 60 ? -13.562 7.617 11.391 1 96.31 60 GLY B N 1
ATOM 2848 C CA . GLY B 1 60 ? -12.719 7.043 10.352 1 96.31 60 GLY B CA 1
ATOM 2849 C C . GLY B 1 60 ? -12.727 7.852 9.07 1 96.31 60 GLY B C 1
ATOM 2850 O O . GLY B 1 60 ? -13.766 8.383 8.664 1 96.31 60 GLY B O 1
ATOM 2851 N N . TYR B 1 61 ? -11.594 7.906 8.398 1 96.94 61 TYR B N 1
ATOM 2852 C CA . TYR B 1 61 ? -11.445 8.555 7.102 1 96.94 61 TYR B CA 1
ATOM 2853 C C . TYR B 1 61 ? -10.422 7.832 6.242 1 96.94 61 TYR B C 1
ATOM 2855 O O . TYR B 1 61 ? -9.68 6.98 6.734 1 96.94 61 TYR B O 1
ATOM 2863 N N . ILE B 1 62 ? -10.477 8.133 4.98 1 97.62 62 ILE B N 1
ATOM 2864 C CA . ILE B 1 62 ? -9.641 7.434 4.008 1 97.62 62 ILE B CA 1
ATOM 2865 C C . ILE B 1 62 ? -8.43 8.289 3.656 1 97.62 62 ILE B C 1
ATOM 2867 O O . ILE B 1 62 ? -8.555 9.508 3.471 1 97.62 62 ILE B O 1
ATOM 2871 N N . VAL B 1 63 ? -7.262 7.691 3.637 1 98.44 63 VAL B N 1
ATOM 2872 C CA . VAL B 1 63 ? -6.039 8.414 3.309 1 98.44 63 VAL B CA 1
ATOM 2873 C C . VAL B 1 63 ? -5.277 7.668 2.215 1 98.44 63 VAL B C 1
ATOM 2875 O O . VAL B 1 63 ? -5.016 6.469 2.34 1 98.44 63 VAL B O 1
ATOM 2878 N N . SER B 1 64 ? -4.988 8.32 1.107 1 97.94 64 SER B N 1
ATOM 2879 C CA . SER B 1 64 ? -3.988 7.848 0.154 1 97.94 64 SER B CA 1
ATOM 2880 C C . SER B 1 64 ? -2.574 8.125 0.652 1 97.94 64 SER B C 1
ATOM 2882 O O . SER B 1 64 ? -2.277 9.227 1.115 1 97.94 64 SER B O 1
ATOM 2884 N N . LEU B 1 65 ? -1.714 7.129 0.555 1 98.06 65 LEU B N 1
ATOM 2885 C CA . LEU B 1 65 ? -0.417 7.207 1.218 1 98.06 65 LEU B CA 1
ATOM 2886 C C . LEU B 1 65 ? 0.71 6.859 0.251 1 98.06 65 LEU B C 1
ATOM 2888 O O . LEU B 1 65 ? 0.469 6.262 -0.801 1 98.06 65 LEU B O 1
ATOM 2892 N N . HIS B 1 66 ? 1.938 7.305 0.664 1 96.06 66 HIS B N 1
ATOM 2893 C CA . HIS B 1 66 ? 3.129 6.672 0.105 1 96.06 66 HIS B CA 1
ATOM 2894 C C . HIS B 1 66 ? 3.273 5.234 0.602 1 96.06 66 HIS B C 1
ATOM 2896 O O . HIS B 1 66 ? 2.842 4.91 1.71 1 96.06 66 HIS B O 1
ATOM 2902 N N . PRO B 1 67 ? 3.848 4.363 -0.284 1 95.81 67 PRO B N 1
ATOM 2903 C CA . PRO B 1 67 ? 4.238 3.072 0.292 1 95.81 67 PRO B CA 1
ATOM 2904 C C . PRO B 1 67 ? 5.219 3.219 1.456 1 95.81 67 PRO B C 1
ATOM 2906 O O . PRO B 1 67 ? 5.965 4.199 1.52 1 95.81 67 PRO B O 1
ATOM 2909 N N . SER B 1 68 ? 5.258 2.279 2.34 1 94 68 SER B N 1
ATOM 2910 C CA . SER B 1 68 ? 6.129 2.344 3.51 1 94 68 SER B CA 1
ATOM 2911 C C . SER B 1 68 ? 7.594 2.439 3.104 1 94 68 SER B C 1
ATOM 2913 O O . SER B 1 68 ? 8.414 3.008 3.832 1 94 68 SER B O 1
ATOM 2915 N N . GLU B 1 69 ? 7.93 1.905 1.965 1 90.56 69 GLU B N 1
ATOM 2916 C CA . GLU B 1 69 ? 9.289 1.95 1.432 1 90.56 69 GLU B CA 1
ATOM 2917 C C . GLU B 1 69 ? 9.742 3.389 1.191 1 90.56 69 GLU B C 1
ATOM 2919 O O . GLU B 1 69 ? 10.938 3.678 1.204 1 90.56 69 GLU B O 1
ATOM 2924 N N . ARG B 1 70 ? 8.766 4.266 1.013 1 90.56 70 ARG B N 1
ATOM 2925 C CA . ARG B 1 70 ? 9.062 5.668 0.725 1 90.56 70 ARG B CA 1
ATOM 2926 C C . ARG B 1 70 ? 8.789 6.547 1.94 1 90.56 70 ARG B C 1
ATOM 2928 O O . ARG B 1 70 ? 9.203 7.707 1.979 1 90.56 70 ARG B O 1
ATOM 2935 N N . ASP B 1 71 ? 8.055 6.047 2.879 1 91.75 71 ASP B N 1
ATOM 2936 C CA . ASP B 1 71 ? 7.746 6.73 4.129 1 91.75 71 ASP B CA 1
ATOM 2937 C C . ASP B 1 71 ? 7.605 5.738 5.281 1 91.75 71 ASP B C 1
ATOM 2939 O O . ASP B 1 71 ? 6.492 5.344 5.633 1 91.75 71 ASP B O 1
ATOM 2943 N N . PRO B 1 72 ? 8.695 5.402 5.895 1 90.69 72 PRO B N 1
ATOM 2944 C CA . PRO B 1 72 ? 8.688 4.391 6.949 1 90.69 72 PRO B CA 1
ATOM 2945 C C . PRO B 1 72 ? 8.125 4.918 8.273 1 90.69 72 PRO B C 1
ATOM 2947 O O . PRO B 1 72 ? 8.117 4.199 9.273 1 90.69 72 PRO B O 1
ATOM 2950 N N . GLU B 1 73 ? 7.66 6.188 8.375 1 91.75 73 GLU B N 1
ATOM 2951 C CA . GLU B 1 73 ? 7.16 6.754 9.625 1 91.75 73 GLU B CA 1
ATOM 2952 C C . GLU B 1 73 ? 5.637 6.887 9.594 1 91.75 73 GLU B C 1
ATOM 2954 O O . GLU B 1 73 ? 4.926 6.012 10.094 1 91.75 73 GLU B O 1
ATOM 2959 N N . ILE B 1 74 ? 5.16 7.957 8.922 1 93.56 74 ILE B N 1
ATOM 2960 C CA . ILE B 1 74 ? 3.734 8.273 8.969 1 93.56 74 ILE B CA 1
ATOM 2961 C C . ILE B 1 74 ? 2.945 7.227 8.188 1 93.56 74 ILE B C 1
ATOM 2963 O O . ILE B 1 74 ? 2.01 6.621 8.719 1 93.56 74 ILE B O 1
ATOM 2967 N N . SER B 1 75 ? 3.322 7 6.91 1 95.62 75 SER B N 1
ATOM 2968 C CA . SER B 1 75 ? 2.617 6.02 6.09 1 95.62 75 SER B CA 1
ATOM 2969 C C . SER B 1 75 ? 2.68 4.629 6.715 1 95.62 75 SER B C 1
ATOM 2971 O O . SER B 1 75 ? 1.67 3.928 6.777 1 95.62 75 SER B O 1
ATOM 2973 N N . HIS B 1 76 ? 3.84 4.289 7.184 1 95.31 76 HIS B N 1
ATOM 2974 C CA . HIS B 1 76 ? 4.004 2.982 7.816 1 95.31 76 HIS B CA 1
ATOM 2975 C C . HIS B 1 76 ? 3.051 2.818 8.992 1 95.31 76 HIS B C 1
ATOM 2977 O O . HIS B 1 76 ? 2.414 1.771 9.141 1 95.31 76 HIS B O 1
ATOM 2983 N N . SER B 1 77 ? 2.988 3.795 9.859 1 95.75 77 SER B N 1
ATOM 2984 C CA . SER B 1 77 ? 2.121 3.738 11.031 1 95.75 77 SER B CA 1
ATOM 2985 C C . SER B 1 77 ? 0.662 3.541 10.633 1 95.75 77 SER B C 1
ATOM 2987 O O . SER B 1 77 ? -0.039 2.707 11.211 1 95.75 77 SER B O 1
ATOM 2989 N N . LEU B 1 78 ? 0.269 4.281 9.656 1 97 78 LEU B N 1
ATOM 2990 C CA . LEU B 1 78 ? -1.117 4.203 9.211 1 97 78 LEU B CA 1
ATOM 2991 C C . LEU B 1 78 ? -1.402 2.861 8.547 1 97 78 LEU B C 1
ATOM 2993 O O . LEU B 1 78 ? -2.48 2.293 8.727 1 97 78 LEU B O 1
ATOM 2997 N N . ILE B 1 79 ? -0.47 2.332 7.777 1 96.56 79 ILE B N 1
ATOM 2998 C CA . ILE B 1 79 ? -0.629 1.057 7.086 1 96.56 79 ILE B CA 1
ATOM 2999 C C . ILE B 1 79 ? -0.662 -0.079 8.109 1 96.56 79 ILE B C 1
ATOM 3001 O O . ILE B 1 79 ? -1.512 -0.969 8.031 1 96.56 79 ILE B O 1
ATOM 3005 N N . GLU B 1 80 ? 0.175 -0.021 9.031 1 94.5 80 GLU B N 1
ATOM 3006 C CA . GLU B 1 80 ? 0.342 -1.111 9.984 1 94.5 80 GLU B CA 1
ATOM 3007 C C . GLU B 1 80 ? -0.771 -1.106 11.031 1 94.5 80 GLU B C 1
ATOM 3009 O O . GLU B 1 80 ? -1.319 -2.158 11.367 1 94.5 80 GLU B O 1
ATOM 3014 N N . ARG B 1 81 ? -1.118 0.11 11.562 1 93.94 81 ARG B N 1
ATOM 3015 C CA . ARG B 1 81 ? -1.961 0.159 12.75 1 93.94 81 ARG B CA 1
ATOM 3016 C C . ARG B 1 81 ? -3.234 0.954 12.484 1 93.94 81 ARG B C 1
ATOM 3018 O O . ARG B 1 81 ? -4.164 0.936 13.297 1 93.94 81 ARG B O 1
ATOM 3025 N N . GLY B 1 82 ? -3.256 1.683 11.43 1 94.88 82 GLY B N 1
ATOM 3026 C CA . GLY B 1 82 ? -4.426 2.484 11.109 1 94.88 82 GLY B CA 1
ATOM 3027 C C . GLY B 1 82 ? -4.492 3.781 11.891 1 94.88 82 GLY B C 1
ATOM 3028 O O . GLY B 1 82 ? -5.551 4.41 11.977 1 94.88 82 GLY B O 1
ATOM 3029 N N . ASP B 1 83 ? -3.381 4.129 12.547 1 94.06 83 ASP B N 1
ATOM 3030 C CA . ASP B 1 83 ? -3.438 5.348 13.352 1 94.06 83 ASP B CA 1
ATOM 3031 C C . ASP B 1 83 ? -2.121 6.121 13.273 1 94.06 83 ASP B C 1
ATOM 3033 O O . ASP B 1 83 ? -1.105 5.582 12.828 1 94.06 83 ASP B O 1
ATOM 3037 N N . TRP B 1 84 ? -2.238 7.383 13.531 1 94.06 84 TRP B N 1
ATOM 3038 C CA . TRP B 1 84 ? -1.105 8.297 13.633 1 94.06 84 TRP B CA 1
ATOM 3039 C C . TRP B 1 84 ? -1.447 9.492 14.523 1 94.06 84 TRP B C 1
ATOM 3041 O O . TRP B 1 84 ? -2.396 10.227 14.242 1 94.06 84 TRP B O 1
ATOM 3051 N N . LYS B 1 85 ? -0.738 9.766 15.617 1 94.88 85 LYS B N 1
ATOM 3052 C CA . LYS B 1 85 ? -0.854 10.898 16.547 1 94.88 85 LYS B CA 1
ATOM 3053 C C . LYS B 1 85 ? -2.316 11.242 16.797 1 94.88 85 LYS B C 1
ATOM 3055 O O . LYS B 1 85 ? -2.721 12.398 16.656 1 94.88 85 LYS B O 1
ATOM 3060 N N . GLU B 1 86 ? -3.078 10.258 17.234 1 95.12 86 GLU B N 1
ATOM 3061 C CA . GLU B 1 86 ? -4.512 10.406 17.484 1 95.12 86 GLU B CA 1
ATOM 3062 C C . GLU B 1 86 ? -4.789 11.539 18.469 1 95.12 86 GLU B C 1
ATOM 3064 O O . GLU B 1 86 ? -5.73 12.305 18.297 1 95.12 86 GLU B O 1
ATOM 3069 N N . GLN B 1 87 ? -3.945 11.656 19.469 1 94.12 87 GLN B N 1
ATOM 3070 C CA . GLN B 1 87 ? -4.168 12.656 20.5 1 94.12 87 GLN B CA 1
ATOM 3071 C C . GLN B 1 87 ? -4.035 14.07 19.922 1 94.12 87 GLN B C 1
ATOM 3073 O O . GLN B 1 87 ? -4.734 14.984 20.359 1 94.12 87 GLN B O 1
ATOM 3078 N N . LEU B 1 88 ? -3.137 14.258 19.047 1 94.94 88 LEU B N 1
ATOM 3079 C CA . LEU B 1 88 ? -3.002 15.555 18.375 1 94.94 88 LEU B CA 1
ATOM 3080 C C . LEU B 1 88 ? -4.262 15.891 17.578 1 94.94 88 LEU B C 1
ATOM 3082 O O . LEU B 1 88 ? -4.77 17.016 17.656 1 94.94 88 LEU B O 1
ATOM 3086 N N . ILE B 1 89 ? -4.789 14.938 16.844 1 97.12 89 ILE B N 1
ATOM 3087 C CA . ILE B 1 89 ? -5.988 15.141 16.047 1 97.12 89 ILE B CA 1
ATOM 3088 C C . ILE B 1 89 ? -7.168 15.469 16.953 1 97.12 89 ILE B C 1
ATOM 3090 O O . ILE B 1 89 ? -7.918 16.406 16.688 1 97.12 89 ILE B O 1
ATOM 3094 N N . VAL B 1 90 ? -7.246 14.734 18.047 1 97 90 VAL B N 1
ATOM 3095 C CA . VAL B 1 90 ? -8.32 14.961 19.016 1 97 90 VAL B CA 1
ATOM 3096 C C . VAL B 1 90 ? -8.211 16.375 19.578 1 97 90 VAL B C 1
ATOM 3098 O O . VAL B 1 90 ? -9.219 17.078 19.719 1 97 90 VAL B O 1
ATOM 3101 N N . ARG B 1 91 ? -7.051 16.781 19.891 1 95.25 91 ARG B N 1
ATOM 3102 C CA . ARG B 1 91 ? -6.828 18.109 20.438 1 95.25 91 ARG B CA 1
ATOM 3103 C C . ARG B 1 91 ? -7.273 19.188 19.438 1 95.25 91 ARG B C 1
ATOM 3105 O O . ARG B 1 91 ? -7.93 20.156 19.828 1 95.25 91 ARG B O 1
ATOM 3112 N N . MET B 1 92 ? -6.906 19.016 18.203 1 97.38 92 MET B N 1
ATOM 3113 C CA . MET B 1 92 ? -7.297 19.984 17.188 1 97.38 92 MET B CA 1
ATOM 3114 C C . MET B 1 92 ? -8.805 20 17 1 97.38 92 MET B C 1
ATOM 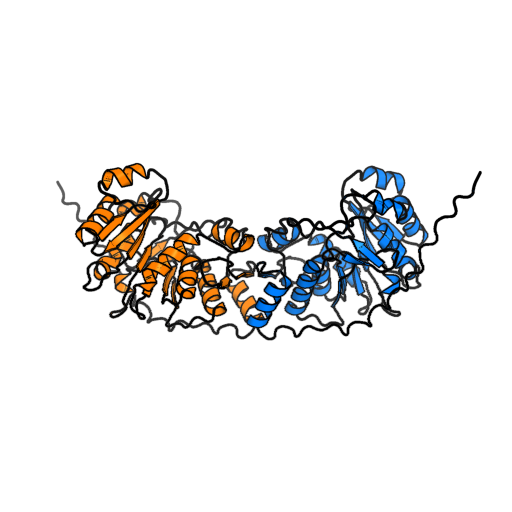3116 O O . MET B 1 92 ? -9.406 21.062 16.844 1 97.38 92 MET B O 1
ATOM 3120 N N . CYS B 1 93 ? -9.414 18.844 17.031 1 97.62 93 CYS B N 1
ATOM 3121 C CA . CYS B 1 93 ? -10.867 18.766 16.922 1 97.62 93 CYS B CA 1
ATOM 3122 C C . CYS B 1 93 ? -11.547 19.469 18.078 1 97.62 93 CYS B C 1
ATOM 3124 O O . CYS B 1 93 ? -12.508 20.219 17.891 1 97.62 93 CYS B O 1
ATOM 3126 N N . ARG B 1 94 ? -11.039 19.25 19.25 1 96.56 94 ARG B N 1
ATOM 3127 C CA . ARG B 1 94 ? -11.609 19.875 20.438 1 96.56 94 ARG B CA 1
ATOM 3128 C C . ARG B 1 94 ? -11.523 21.391 20.359 1 96.56 94 ARG B C 1
ATOM 3130 O O . ARG B 1 94 ? -12.477 22.094 20.703 1 96.56 94 ARG B O 1
ATOM 3137 N N . GLU B 1 95 ? -10.406 21.875 19.906 1 95.94 95 GLU B N 1
ATOM 3138 C CA . GLU B 1 95 ? -10.258 23.312 19.734 1 95.94 95 GLU B CA 1
ATOM 3139 C C . GLU B 1 95 ? -11.219 23.844 18.672 1 95.94 95 GLU B C 1
ATOM 3141 O O . GLU B 1 95 ? -11.836 24.891 18.859 1 95.94 95 GLU B O 1
ATOM 3146 N N . MET B 1 96 ? -11.383 23.078 17.625 1 97.62 96 MET B N 1
ATOM 3147 C CA . MET B 1 96 ? -12.234 23.531 16.531 1 97.62 96 MET B CA 1
ATOM 3148 C C . MET B 1 96 ? -13.711 23.469 16.922 1 97.62 96 MET B C 1
ATOM 3150 O O . MET B 1 96 ? -14.539 24.188 16.375 1 97.62 96 MET B O 1
ATOM 3154 N N . ASN B 1 97 ? -14.023 22.625 17.859 1 97.56 97 ASN B N 1
ATOM 3155 C CA . ASN B 1 97 ? -15.398 22.547 18.359 1 97.56 97 ASN B CA 1
ATOM 3156 C C . ASN B 1 97 ? -15.852 23.875 18.969 1 97.56 97 ASN B C 1
ATOM 3158 O O . ASN B 1 97 ? -17.047 24.125 19.078 1 97.56 97 ASN B O 1
ATOM 3162 N N . LYS B 1 98 ? -14.938 24.703 19.344 1 96.5 98 LYS B N 1
ATOM 3163 C CA . LYS B 1 98 ? -15.242 26.016 19.938 1 96.5 98 LYS B CA 1
ATOM 3164 C C . LYS B 1 98 ? -15.461 27.062 18.859 1 96.5 98 LYS B C 1
ATOM 3166 O O . LYS B 1 98 ? -15.898 28.188 19.156 1 96.5 98 LYS B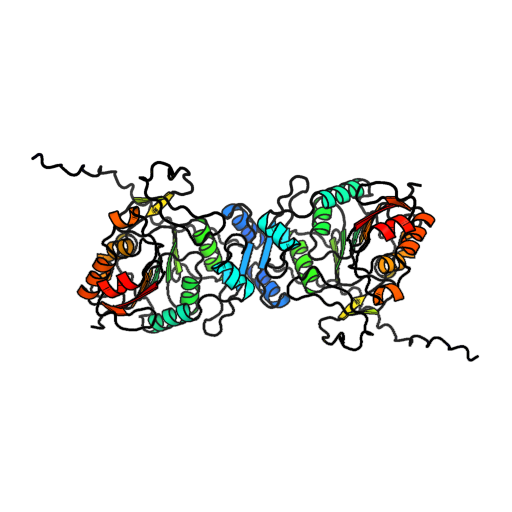 O 1
ATOM 3171 N N . ALA B 1 99 ? -15.18 26.734 17.656 1 96.88 99 ALA B N 1
ATOM 3172 C CA . ALA B 1 99 ? -15.164 27.688 16.547 1 96.88 99 ALA B CA 1
ATOM 3173 C C . ALA B 1 99 ? -16.562 27.859 15.945 1 96.88 99 ALA B C 1
ATOM 3175 O O . ALA B 1 99 ? -17.375 26.938 15.992 1 96.88 99 ALA B O 1
ATOM 3176 N N . PRO B 1 100 ? -16.828 29.094 15.375 1 95.5 100 PRO B N 1
ATOM 3177 C CA . PRO B 1 100 ? -18 29.203 14.508 1 95.5 100 PRO B CA 1
ATOM 3178 C C . PRO B 1 100 ? -17.984 28.188 13.359 1 95.5 100 PRO B C 1
ATOM 3180 O O . PRO B 1 100 ? -16.906 27.797 12.906 1 95.5 100 PRO B O 1
ATOM 3183 N N . LYS B 1 101 ? -19.109 27.859 12.82 1 92.88 101 LYS B N 1
ATOM 3184 C CA . LYS B 1 101 ? -19.266 26.812 11.82 1 92.88 101 LYS B CA 1
ATOM 3185 C C . LYS B 1 101 ? -18.516 27.172 10.531 1 92.88 101 LYS B C 1
ATOM 3187 O O . LYS B 1 101 ? -18.078 26.281 9.797 1 92.88 101 LYS B O 1
ATOM 3192 N N . ASP B 1 102 ? -18.297 28.406 10.328 1 93.94 102 ASP B N 1
ATOM 3193 C CA . ASP B 1 102 ? -17.719 28.812 9.062 1 93.94 102 ASP B CA 1
ATOM 3194 C C . ASP B 1 102 ? -16.219 29.062 9.203 1 93.94 102 ASP B C 1
ATOM 3196 O O . ASP B 1 102 ? -15.547 29.438 8.234 1 93.94 102 ASP B O 1
ATOM 3200 N N . ALA B 1 103 ? -15.695 28.828 10.367 1 97.19 103 ALA B N 1
ATOM 3201 C CA . ALA B 1 103 ? -14.273 29.047 10.594 1 97.19 103 ALA B CA 1
ATOM 3202 C C . ALA B 1 103 ? -13.445 27.875 10.047 1 97.19 103 ALA B C 1
ATOM 3204 O O . ALA B 1 103 ? -13.945 26.75 9.938 1 97.19 103 ALA B O 1
ATOM 3205 N N . TYR B 1 104 ? -12.203 28.172 9.75 1 97.94 104 TYR B N 1
ATOM 3206 C CA . TYR B 1 104 ? -11.328 27.172 9.148 1 97.94 104 TYR B CA 1
ATOM 3207 C C . TYR B 1 104 ? -10.203 26.781 10.109 1 97.94 104 TYR B C 1
ATOM 3209 O O . TYR B 1 104 ? -9.734 27.609 10.891 1 97.94 104 TYR B O 1
ATOM 3217 N N . PHE B 1 105 ? -9.859 25.516 10.055 1 98.62 105 PHE B N 1
ATOM 3218 C CA . PHE B 1 105 ? -8.57 25.031 10.523 1 98.62 105 PHE B CA 1
ATOM 3219 C C . PHE B 1 105 ? -7.516 25.141 9.43 1 98.62 105 PHE B C 1
ATOM 3221 O O . PHE B 1 105 ? -7.719 24.672 8.312 1 98.62 105 PHE B O 1
ATOM 3228 N N . VAL B 1 106 ? -6.438 25.797 9.711 1 98.69 106 VAL B N 1
ATOM 3229 C CA . VAL B 1 106 ? -5.363 25.938 8.734 1 98.69 106 VAL B CA 1
ATOM 3230 C C . VAL B 1 106 ? -4.207 25.016 9.094 1 98.69 106 VAL B C 1
ATOM 3232 O O . VAL B 1 106 ? -3.664 25.078 10.203 1 98.69 106 VAL B O 1
ATOM 3235 N N . ASP B 1 107 ? -3.85 24.125 8.164 1 98.69 107 ASP B N 1
ATOM 3236 C CA . ASP B 1 107 ? -2.77 23.172 8.336 1 98.69 107 ASP B CA 1
ATOM 3237 C C . ASP B 1 107 ? -1.595 23.484 7.414 1 98.69 107 ASP B C 1
ATOM 3239 O O . ASP B 1 107 ? -1.669 23.266 6.203 1 98.69 107 ASP B O 1
ATOM 3243 N N . VAL B 1 108 ? -0.511 24.016 7.977 1 97.38 108 VAL B N 1
ATOM 3244 C CA . VAL B 1 108 ? 0.692 24.359 7.227 1 97.38 108 VAL B CA 1
ATOM 3245 C C . VAL B 1 108 ? 1.693 23.203 7.305 1 97.38 108 VAL B C 1
ATOM 3247 O O . VAL B 1 108 ? 2.188 22.875 8.383 1 97.38 108 VAL B O 1
ATOM 3250 N N . GLY B 1 109 ? 2.043 22.688 6.145 1 95.19 109 GLY B N 1
ATOM 3251 C CA . GLY B 1 109 ? 2.799 21.438 6.117 1 95.19 109 GLY B CA 1
ATOM 3252 C C . GLY B 1 109 ? 1.938 20.219 6.336 1 95.19 109 GLY B C 1
ATOM 3253 O O . GLY B 1 109 ? 2.232 19.391 7.203 1 95.19 109 GLY B O 1
ATOM 3254 N N . ALA B 1 110 ? 0.953 20.078 5.449 1 97.44 110 ALA B N 1
ATOM 3255 C CA . ALA B 1 110 ? -0.103 19.094 5.656 1 97.44 110 ALA B CA 1
ATOM 3256 C C . ALA B 1 110 ? 0.367 17.703 5.262 1 97.44 110 ALA B C 1
ATOM 3258 O O . ALA B 1 110 ? -0.264 16.703 5.617 1 97.44 110 ALA B O 1
ATOM 3259 N N . TYR B 1 111 ? 1.473 17.641 4.469 1 95 111 TYR B N 1
ATOM 3260 C CA . TYR B 1 111 ? 1.977 16.359 3.996 1 95 111 TYR B CA 1
ATOM 3261 C C . TYR B 1 111 ? 0.887 15.57 3.27 1 95 111 TYR B C 1
ATOM 3263 O O . TYR B 1 111 ? 0.268 16.078 2.334 1 95 111 TYR B O 1
ATOM 3271 N N . VAL B 1 112 ? 0.556 14.359 3.635 1 96.94 112 VAL B N 1
ATOM 3272 C CA . VAL B 1 112 ? -0.474 13.578 2.951 1 96.94 112 VAL B CA 1
ATOM 3273 C C . VAL B 1 112 ? -1.825 13.812 3.623 1 96.94 112 VAL B C 1
ATOM 3275 O O . VAL B 1 112 ? -2.822 13.18 3.256 1 96.94 112 VAL B O 1
ATOM 3278 N N . GLY B 1 113 ? -1.912 14.633 4.605 1 97.94 113 GLY B N 1
ATOM 3279 C CA . GLY B 1 113 ? -3.182 15.148 5.098 1 97.94 113 GLY B CA 1
ATOM 3280 C C . GLY B 1 113 ? -3.719 14.375 6.285 1 97.94 113 GLY B C 1
ATOM 3281 O O . GLY B 1 113 ? -4.918 14.406 6.562 1 97.94 113 GLY B O 1
ATOM 3282 N N . THR B 1 114 ? -2.844 13.641 7.012 1 97.31 114 THR B N 1
ATOM 3283 C CA . THR B 1 114 ? -3.336 12.836 8.125 1 97.31 114 THR B CA 1
ATOM 3284 C C . THR B 1 114 ? -4.035 13.711 9.156 1 97.31 114 THR B C 1
ATOM 3286 O O . THR B 1 114 ? -5.152 13.406 9.586 1 97.31 114 THR B O 1
ATOM 3289 N N . LEU B 1 115 ? -3.432 14.805 9.523 1 98.12 115 LEU B N 1
ATOM 3290 C CA . LEU B 1 115 ? -4.02 15.711 10.5 1 98.12 115 LEU B CA 1
ATOM 3291 C C . LEU B 1 115 ? -5.211 16.453 9.906 1 98.12 115 LEU B C 1
ATOM 3293 O O . LEU B 1 115 ? -6.285 16.5 10.508 1 98.12 115 LEU B O 1
ATOM 3297 N N . SER B 1 116 ? -5.043 17.016 8.719 1 98.38 116 SER B N 1
ATOM 3298 C CA . SER B 1 116 ? -6.07 17.812 8.062 1 98.38 116 SER B CA 1
ATOM 3299 C C . SER B 1 116 ? -7.344 17 7.84 1 98.38 116 SER B C 1
ATOM 3301 O O . SER B 1 116 ? -8.445 17.484 8.109 1 98.38 116 SER B O 1
ATOM 3303 N N . LEU B 1 117 ? -7.191 15.828 7.355 1 98.5 117 LEU B N 1
ATOM 3304 C CA . LEU B 1 117 ? -8.336 14.969 7.082 1 98.5 117 LEU B CA 1
ATOM 3305 C C . LEU B 1 117 ? -9.023 14.547 8.375 1 98.5 117 LEU B C 1
ATOM 3307 O O . LEU B 1 117 ? -10.242 14.398 8.414 1 98.5 117 LEU B O 1
ATOM 3311 N N . GLY B 1 118 ? -8.195 14.328 9.43 1 98.38 118 GLY B N 1
ATOM 3312 C CA . GLY B 1 118 ? -8.781 14.016 10.719 1 98.38 118 GLY B CA 1
ATOM 3313 C C . GLY B 1 118 ? -9.68 15.117 11.258 1 98.38 118 GLY B C 1
ATOM 3314 O O . GLY B 1 118 ? -10.781 14.859 11.727 1 98.38 118 GLY B O 1
ATOM 3315 N N . VAL B 1 119 ? -9.188 16.312 11.156 1 98.56 119 VAL B N 1
ATOM 3316 C CA . VAL B 1 119 ? -9.969 17.453 11.617 1 98.56 119 VAL B CA 1
ATOM 3317 C C . VAL B 1 119 ? -11.227 17.609 10.758 1 98.56 119 VAL B C 1
ATOM 3319 O O . VAL B 1 119 ? -12.305 17.906 11.273 1 98.56 119 VAL B O 1
ATOM 3322 N N . SER B 1 120 ? -11.094 17.375 9.484 1 98.44 120 SER B N 1
ATOM 3323 C CA . SER B 1 120 ? -12.25 17.406 8.594 1 98.44 120 SER B CA 1
ATOM 3324 C C . SER B 1 120 ? -13.25 16.312 8.961 1 98.44 120 SER B C 1
ATOM 3326 O O . SER B 1 120 ? -14.461 16.531 8.922 1 98.44 120 SER B O 1
ATOM 3328 N N . ALA B 1 121 ? -12.742 15.172 9.312 1 97.25 121 ALA B N 1
ATOM 3329 C CA . ALA B 1 121 ? -13.609 14.055 9.695 1 97.25 121 ALA B CA 1
ATOM 3330 C C . ALA B 1 121 ? -14.414 14.383 10.938 1 97.25 121 ALA B C 1
ATOM 3332 O O . ALA B 1 121 ? -15.5 13.828 11.156 1 97.25 121 ALA B O 1
ATOM 3333 N N . CYS B 1 122 ? -13.898 15.258 11.75 1 97.5 122 CYS B N 1
ATOM 3334 C CA . CYS B 1 122 ? -14.609 15.711 12.945 1 97.5 122 CYS B CA 1
ATOM 3335 C C . CYS B 1 122 ? -15.656 16.766 12.594 1 97.5 122 CYS B C 1
ATOM 3337 O O . CYS B 1 122 ? -16.344 17.266 13.469 1 97.5 122 CYS B O 1
ATOM 3339 N N . GLY B 1 123 ? -15.742 17.156 11.312 1 96.88 123 GLY B N 1
ATOM 3340 C CA . GLY B 1 123 ? -16.828 18 10.852 1 96.88 123 GLY B CA 1
ATOM 3341 C C . GLY B 1 123 ? -16.422 19.438 10.602 1 96.88 123 GLY B C 1
ATOM 3342 O O . GLY B 1 123 ? -17.266 20.312 10.414 1 96.88 123 GLY B O 1
ATOM 3343 N N . HIS B 1 124 ? -15.141 19.75 10.531 1 98 124 HIS B N 1
ATOM 3344 C CA . HIS B 1 124 ? -14.688 21.125 10.453 1 98 124 HIS B CA 1
ATOM 3345 C C . HIS B 1 124 ? -14.125 21.453 9.07 1 98 124 HIS B C 1
ATOM 3347 O O . HIS B 1 124 ? -13.727 20.547 8.336 1 98 124 HIS B O 1
ATOM 3353 N N . LYS B 1 125 ? -14.125 22.719 8.711 1 97.81 125 LYS B N 1
ATOM 3354 C CA . LYS B 1 125 ? -13.523 23.188 7.465 1 97.81 125 LYS B CA 1
ATOM 3355 C C . LYS B 1 125 ? -12.008 23.297 7.59 1 97.81 125 LYS B C 1
ATOM 3357 O O . LYS B 1 125 ? -11.492 23.672 8.641 1 97.81 125 LYS B O 1
ATOM 3362 N N . VAL B 1 126 ? -11.336 22.938 6.496 1 98.56 126 VAL B N 1
ATOM 3363 C CA . VAL B 1 126 ? -9.883 22.859 6.555 1 98.56 126 VAL B CA 1
ATOM 3364 C C . VAL B 1 126 ? -9.281 23.547 5.328 1 98.56 126 VAL B C 1
ATOM 3366 O O . VAL B 1 126 ? -9.789 23.391 4.215 1 98.56 126 VAL B O 1
ATOM 3369 N N . ILE B 1 127 ? -8.305 24.312 5.535 1 98.38 127 ILE B N 1
ATOM 3370 C CA . ILE B 1 127 ? -7.387 24.766 4.496 1 98.38 127 ILE B CA 1
ATOM 3371 C C . ILE B 1 127 ? -5.996 24.188 4.738 1 98.38 127 ILE B C 1
ATOM 3373 O O . ILE B 1 127 ? -5.375 24.453 5.77 1 98.38 127 ILE B O 1
ATOM 3377 N N . ALA B 1 128 ? -5.516 23.422 3.822 1 98.44 128 ALA B N 1
ATOM 3378 C CA . ALA B 1 128 ? -4.234 22.734 3.969 1 98.44 128 ALA B CA 1
ATOM 3379 C C . ALA B 1 128 ? -3.201 23.281 2.988 1 98.44 128 ALA B C 1
ATOM 3381 O O . ALA B 1 128 ? -3.51 23.516 1.814 1 98.44 128 ALA B O 1
ATOM 3382 N N . PHE B 1 129 ? -2.006 23.531 3.453 1 96.88 129 PHE B N 1
ATOM 3383 C CA . PHE B 1 129 ? -0.867 23.938 2.639 1 96.88 129 PHE B CA 1
ATOM 3384 C C . PHE B 1 129 ? 0.213 22.859 2.639 1 96.88 129 PHE B C 1
ATOM 3386 O O . PHE B 1 129 ? 0.693 22.453 3.701 1 96.88 129 PHE B O 1
ATOM 3393 N N . GLU B 1 130 ? 0.564 22.391 1.503 1 94.88 130 GLU B N 1
ATOM 3394 C CA . GLU B 1 130 ? 1.615 21.391 1.318 1 94.88 130 GLU B CA 1
ATOM 3395 C C . GLU B 1 130 ? 2.477 21.719 0.102 1 94.88 130 GLU B C 1
ATOM 3397 O O . GLU B 1 130 ? 1.965 21.844 -1.012 1 94.88 130 GLU B O 1
ATOM 3402 N N . PRO B 1 131 ? 3.783 21.875 0.287 1 90.25 131 PRO B N 1
ATOM 3403 C CA . PRO B 1 131 ? 4.621 22.344 -0.82 1 90.25 131 PRO B CA 1
ATOM 3404 C C . PRO B 1 131 ? 4.977 21.234 -1.803 1 90.25 131 PRO B C 1
ATOM 3406 O O . PRO B 1 131 ? 5.117 21.484 -3.002 1 90.25 131 PRO B O 1
ATOM 3409 N N . MET B 1 132 ? 5.172 20.062 -1.349 1 88.56 132 MET B N 1
ATOM 3410 C CA . MET B 1 132 ? 5.617 18.984 -2.223 1 88.56 132 MET B CA 1
ATOM 3411 C C . MET B 1 132 ? 4.465 18.469 -3.078 1 88.56 132 MET B C 1
ATOM 3413 O O . MET B 1 132 ? 3.441 18.031 -2.551 1 88.56 132 MET B O 1
ATOM 3417 N N . THR B 1 133 ? 4.676 18.406 -4.305 1 89.31 133 THR B N 1
ATOM 3418 C CA . THR B 1 133 ? 3.625 18.078 -5.266 1 89.31 133 THR B CA 1
ATOM 3419 C C . THR B 1 133 ? 3.129 16.656 -5.062 1 89.31 133 THR B C 1
ATOM 3421 O O . THR B 1 133 ? 1.931 16.391 -5.164 1 89.31 133 THR B O 1
ATOM 3424 N N . ARG B 1 134 ? 3.977 15.719 -4.832 1 90.94 134 ARG B N 1
ATOM 3425 C CA . ARG B 1 134 ? 3.588 14.32 -4.652 1 90.94 134 ARG B CA 1
ATOM 3426 C C . ARG B 1 134 ? 2.697 14.156 -3.424 1 90.94 134 ARG B C 1
ATOM 3428 O O . ARG B 1 134 ? 1.712 13.414 -3.461 1 90.94 134 ARG B O 1
ATOM 3435 N N . ASN B 1 135 ? 3.084 14.844 -2.34 1 93.88 135 ASN B N 1
ATOM 3436 C CA . ASN B 1 135 ? 2.258 14.797 -1.14 1 93.88 135 ASN B CA 1
ATOM 3437 C C . ASN B 1 135 ? 0.89 15.43 -1.376 1 93.88 135 ASN B C 1
ATOM 3439 O O . ASN B 1 135 ? -0.136 14.867 -0.987 1 93.88 135 ASN B O 1
ATOM 3443 N N . ALA B 1 136 ? 0.92 16.562 -2.016 1 93.88 136 ALA B N 1
ATOM 3444 C CA . ALA B 1 136 ? -0.33 17.25 -2.316 1 93.88 136 ALA B CA 1
ATOM 3445 C C . ALA B 1 136 ? -1.229 16.406 -3.207 1 93.88 136 ALA B C 1
ATOM 3447 O O . ALA B 1 136 ? -2.453 16.406 -3.059 1 93.88 136 ALA B O 1
ATOM 3448 N N . PHE B 1 137 ? -0.608 15.727 -4.137 1 93.56 137 PHE B N 1
ATOM 3449 C CA . PHE B 1 137 ? -1.346 14.828 -5.023 1 93.56 137 PHE B CA 1
ATOM 3450 C C . PHE B 1 137 ? -2.07 13.75 -4.223 1 93.56 137 PHE B C 1
ATOM 3452 O O . PHE B 1 137 ? -3.262 13.516 -4.434 1 93.56 137 PHE B O 1
ATOM 3459 N N . LEU B 1 138 ? -1.406 13.117 -3.334 1 96.88 138 LEU B N 1
ATOM 3460 C CA . LEU B 1 138 ? -2.004 12.086 -2.492 1 96.88 138 LEU B CA 1
ATOM 3461 C C . LEU B 1 138 ? -3.102 12.672 -1.61 1 96.88 138 LEU B C 1
ATOM 3463 O O . LEU B 1 138 ? -4.137 12.039 -1.395 1 96.88 138 LEU B O 1
ATOM 3467 N N . LEU B 1 139 ? -2.836 13.852 -1.074 1 97.56 139 LEU B N 1
ATOM 3468 C CA . LEU B 1 139 ? -3.852 14.523 -0.272 1 97.56 139 LEU B CA 1
ATOM 3469 C C . LEU B 1 139 ? -5.109 14.789 -1.095 1 97.56 139 LEU B C 1
ATOM 3471 O O . LEU B 1 139 ? -6.223 14.586 -0.609 1 97.56 139 LEU B O 1
ATOM 3475 N N . LYS B 1 140 ? -4.945 15.211 -2.289 1 95.62 140 LYS B N 1
ATOM 3476 C CA . LYS B 1 140 ? -6.082 15.43 -3.176 1 95.62 140 LYS B CA 1
ATOM 3477 C C . LYS B 1 140 ? -6.844 14.125 -3.422 1 95.62 140 LYS B C 1
ATOM 3479 O O . LYS B 1 140 ? -8.07 14.117 -3.471 1 95.62 140 LYS B O 1
ATOM 3484 N N . GLU B 1 141 ? -6.117 13.039 -3.637 1 95 141 GLU B N 1
ATOM 3485 C CA . GLU B 1 141 ? -6.762 11.742 -3.766 1 95 141 GLU B CA 1
ATOM 3486 C C . GLU B 1 141 ? -7.613 11.422 -2.539 1 95 141 GLU B C 1
ATOM 3488 O O . GLU B 1 141 ? -8.742 10.938 -2.668 1 95 141 GLU B O 1
ATOM 3493 N N . SER B 1 142 ? -7.07 11.695 -1.393 1 96.81 142 SER B N 1
ATOM 3494 C CA . SER B 1 142 ? -7.785 11.422 -0.148 1 96.81 142 SER B CA 1
ATOM 3495 C C . SER B 1 142 ? -9.062 12.25 -0.052 1 96.81 142 SER B C 1
ATOM 3497 O O . SER B 1 142 ? -10.102 11.742 0.384 1 96.81 142 SER B O 1
ATOM 3499 N N . VAL B 1 143 ? -8.945 13.492 -0.425 1 95.88 143 VAL B N 1
ATOM 3500 C CA . VAL B 1 143 ? -10.109 14.375 -0.407 1 95.88 143 VAL B CA 1
ATOM 3501 C C . VAL B 1 143 ? -11.188 13.82 -1.331 1 95.88 143 VAL B C 1
ATOM 3503 O O . VAL B 1 143 ? -12.367 13.797 -0.973 1 95.88 143 VAL B O 1
ATOM 3506 N N . PHE B 1 144 ? -10.805 13.375 -2.471 1 92.19 144 PHE B N 1
ATOM 3507 C CA . PHE B 1 144 ? -11.711 12.758 -3.43 1 92.19 144 PHE B CA 1
ATOM 3508 C C . PHE B 1 144 ? -12.344 11.5 -2.846 1 92.19 144 PHE B C 1
ATOM 3510 O O . PHE B 1 144 ? -13.562 11.32 -2.914 1 92.19 144 PHE B O 1
ATOM 3517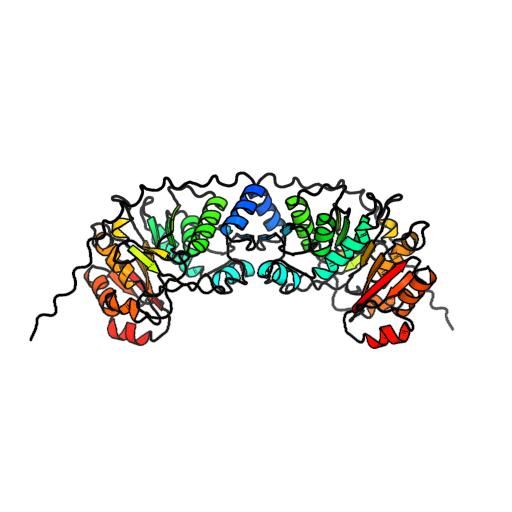 N N . LEU B 1 145 ? -11.539 10.625 -2.307 1 93.38 145 LEU B N 1
ATOM 3518 C CA . LEU B 1 145 ? -12 9.344 -1.79 1 93.38 145 LEU B CA 1
ATOM 3519 C C . LEU B 1 145 ? -12.977 9.539 -0.638 1 93.38 145 LEU B C 1
ATOM 3521 O O . LEU B 1 145 ? -13.891 8.734 -0.449 1 93.38 145 LEU B O 1
ATOM 3525 N N . ASN B 1 146 ? -12.773 10.648 0.112 1 94.62 146 ASN B N 1
ATOM 3526 C CA . ASN B 1 146 ? -13.672 10.953 1.22 1 94.62 146 ASN B CA 1
ATOM 3527 C C . ASN B 1 146 ? -14.867 11.781 0.762 1 94.62 146 ASN B C 1
ATOM 3529 O O . ASN B 1 146 ? -15.734 12.117 1.566 1 94.62 146 ASN B O 1
ATOM 3533 N N . GLN B 1 147 ? -14.891 12.188 -0.488 1 91.44 147 GLN B N 1
ATOM 3534 C CA . GLN B 1 147 ? -15.977 12.945 -1.095 1 91.44 147 GLN B CA 1
ATOM 3535 C C . GLN B 1 147 ? -16.188 14.266 -0.363 1 91.44 147 GLN B C 1
ATOM 3537 O O . GLN B 1 147 ? -17.328 14.625 -0.046 1 91.44 147 GLN B O 1
ATOM 3542 N N . LEU B 1 148 ? -15.117 14.914 -0.042 1 93.56 148 LEU B N 1
ATOM 3543 C CA . LEU B 1 148 ? -15.195 16.203 0.643 1 93.56 148 LEU B CA 1
ATOM 3544 C C . LEU B 1 148 ? -15.438 17.328 -0.351 1 93.56 148 LEU B C 1
ATOM 3546 O O . LEU B 1 148 ? -14.711 17.453 -1.345 1 93.56 148 LEU B O 1
ATOM 3550 N N . PRO B 1 149 ? -16.375 18.141 -0.048 1 91.81 149 PRO B N 1
ATOM 3551 C CA . PRO B 1 149 ? -16.625 19.281 -0.945 1 91.81 149 PRO B CA 1
ATOM 3552 C C . PRO B 1 149 ? -15.508 20.328 -0.89 1 91.81 149 PRO B C 1
ATOM 3554 O O . PRO B 1 149 ? -14.852 20.484 0.143 1 91.81 149 PRO B O 1
ATOM 3557 N N . SER B 1 150 ? -15.359 21.031 -1.992 1 89.69 150 SER B N 1
ATOM 3558 C CA . SER B 1 150 ? -14.305 22.031 -2.125 1 89.69 150 SER B CA 1
ATOM 3559 C C . SER B 1 150 ? -14.477 23.156 -1.118 1 89.69 150 SER B C 1
ATOM 3561 O O . SER B 1 150 ? -13.508 23.828 -0.748 1 89.69 150 SER B O 1
ATOM 3563 N N . GLU B 1 151 ? -15.68 23.344 -0.624 1 89.62 151 GLU B N 1
ATOM 3564 C CA . GLU B 1 151 ? -15.938 24.406 0.341 1 89.62 151 GLU B CA 1
ATOM 3565 C C . GLU B 1 151 ? -15.508 24 1.745 1 89.62 151 GLU B C 1
ATOM 3567 O O . GLU B 1 151 ? -15.352 24.844 2.627 1 89.62 151 GLU B O 1
ATOM 3572 N N . LYS B 1 152 ? -15.336 22.703 1.946 1 93.88 152 LYS B N 1
ATOM 3573 C CA . LYS B 1 152 ? -15.016 22.203 3.281 1 93.88 152 LYS B CA 1
ATOM 3574 C C . LYS B 1 152 ? -13.531 21.891 3.406 1 93.88 152 LYS B C 1
ATOM 3576 O O . LYS B 1 152 ? -12.992 21.844 4.516 1 93.88 152 LYS B O 1
ATOM 3581 N N . PHE B 1 153 ? -12.992 21.609 2.254 1 97.25 153 PHE B N 1
ATOM 3582 C CA . PHE B 1 153 ? -11.586 21.234 2.266 1 97.25 153 PHE B CA 1
ATOM 3583 C C . PHE B 1 153 ? -10.852 21.844 1.076 1 97.25 153 PHE B C 1
ATOM 3585 O O . PHE B 1 153 ? -11.094 21.469 -0.071 1 97.25 153 PHE B O 1
ATOM 3592 N N . VAL B 1 154 ? -9.938 22.719 1.413 1 96.31 154 VAL B N 1
ATOM 3593 C CA . VAL B 1 154 ? -9.18 23.422 0.378 1 96.31 154 VAL B CA 1
ATOM 3594 C C . VAL B 1 154 ? -7.707 23.047 0.484 1 96.31 154 VAL B C 1
ATOM 3596 O O . VAL B 1 154 ? -7.148 23 1.582 1 96.31 154 VAL B O 1
ATOM 3599 N N . ILE B 1 155 ? -7.09 22.719 -0.636 1 97.19 155 ILE B N 1
ATOM 3600 C CA . ILE B 1 155 ? -5.672 22.375 -0.668 1 97.19 155 ILE B CA 1
ATOM 3601 C C . ILE B 1 155 ? -4.902 23.422 -1.476 1 97.19 155 ILE B C 1
ATOM 3603 O O . ILE B 1 155 ? -5.297 23.766 -2.592 1 97.19 155 ILE B O 1
ATOM 3607 N N . HIS B 1 156 ? -3.9 23.938 -0.895 1 95.06 156 HIS B N 1
ATOM 3608 C CA . HIS B 1 156 ? -2.916 24.75 -1.603 1 95.06 156 HIS B CA 1
ATOM 3609 C C . HIS B 1 156 ? -1.576 24.031 -1.704 1 95.06 156 HIS B C 1
ATOM 3611 O O . HIS B 1 156 ? -0.916 23.797 -0.69 1 95.06 156 HIS B O 1
ATOM 3617 N N . ASN B 1 157 ? -1.154 23.719 -2.918 1 93.44 157 ASN B N 1
ATOM 3618 C CA . ASN B 1 157 ? 0.163 23.141 -3.15 1 93.44 157 ASN B CA 1
ATOM 3619 C C . ASN B 1 157 ? 1.248 24.203 -3.201 1 93.44 157 ASN B C 1
ATOM 3621 O O . ASN B 1 157 ? 1.705 24.578 -4.281 1 93.44 157 ASN B O 1
ATOM 3625 N N . MET B 1 158 ? 1.668 24.594 -2.037 1 91.81 158 MET B N 1
ATOM 3626 C CA . MET B 1 158 ? 2.65 25.672 -1.936 1 91.81 158 MET B CA 1
ATOM 3627 C C . MET B 1 158 ? 3.24 25.734 -0.531 1 91.81 158 MET B C 1
ATOM 3629 O O . MET B 1 158 ? 2.666 25.188 0.415 1 91.81 158 MET B O 1
ATOM 3633 N N . ALA B 1 159 ? 4.371 26.391 -0.488 1 90.38 159 ALA B N 1
ATOM 3634 C CA . ALA B 1 159 ? 4.984 26.703 0.801 1 90.38 159 ALA B CA 1
ATOM 3635 C C . ALA B 1 159 ? 4.504 28.047 1.327 1 90.38 159 ALA B C 1
ATOM 3637 O O . ALA B 1 159 ? 4.082 28.906 0.551 1 90.38 159 ALA B O 1
ATOM 3638 N N . LEU B 1 160 ? 4.52 28.141 2.6 1 92.5 160 LEU B N 1
ATOM 3639 C CA . LEU B 1 160 ? 4.234 29.422 3.209 1 92.5 160 LEU B CA 1
ATOM 3640 C C . LEU B 1 160 ? 5.488 30.016 3.855 1 92.5 160 LEU B C 1
ATOM 3642 O O . LEU B 1 160 ? 6.281 29.281 4.453 1 92.5 160 LEU B O 1
ATOM 3646 N N . GLY B 1 161 ? 5.688 31.234 3.658 1 88.94 161 GLY B N 1
ATOM 3647 C CA . GLY B 1 161 ? 6.758 32.031 4.25 1 88.94 161 GLY B CA 1
ATOM 3648 C C . GLY B 1 161 ? 6.395 33.469 4.441 1 88.94 161 GLY B C 1
ATOM 3649 O O . GLY B 1 161 ? 5.238 33.812 4.719 1 88.94 161 GLY B O 1
ATOM 3650 N N . ASN B 1 162 ? 7.488 34.312 4.453 1 87.75 162 ASN B N 1
ATOM 3651 C CA . ASN B 1 162 ? 7.246 35.719 4.691 1 87.75 162 ASN B CA 1
ATOM 3652 C C . ASN B 1 162 ? 7.406 36.531 3.414 1 87.75 162 ASN B C 1
ATOM 3654 O O . ASN B 1 162 ? 7.277 37.75 3.438 1 87.75 162 ASN B O 1
ATOM 3658 N N . VAL B 1 163 ? 7.613 35.781 2.32 1 82.62 163 VAL B N 1
ATOM 3659 C CA . VAL B 1 163 ? 7.758 36.5 1.044 1 82.62 163 VAL B CA 1
ATOM 3660 C C . VAL B 1 163 ? 7.051 35.719 -0.056 1 82.62 163 VAL B C 1
ATOM 3662 O O . VAL B 1 163 ? 6.758 34.531 0.111 1 82.62 163 VAL B O 1
ATOM 3665 N N . GLN B 1 164 ? 6.762 36.438 -1.089 1 83.69 164 GLN B N 1
ATOM 3666 C CA . GLN B 1 164 ? 6.27 35.781 -2.299 1 83.69 164 GLN B CA 1
ATOM 3667 C C . GLN B 1 164 ? 7.422 35.375 -3.209 1 83.69 164 GLN B C 1
ATOM 3669 O O . GLN B 1 164 ? 8.359 36.125 -3.422 1 83.69 164 GLN B O 1
ATOM 3674 N N . GLY B 1 165 ? 7.445 34.125 -3.6 1 80 165 GLY B N 1
ATOM 3675 C CA . GLY B 1 165 ? 8.508 33.656 -4.477 1 80 165 GLY B CA 1
ATOM 3676 C C . GLY B 1 165 ? 8.57 32.156 -4.613 1 80 165 GLY B C 1
ATOM 3677 O O . GLY B 1 165 ? 7.531 31.5 -4.648 1 80 165 GLY B O 1
ATOM 3678 N N . THR B 1 166 ? 9.773 31.766 -4.988 1 75.56 166 THR B N 1
ATOM 3679 C CA . THR B 1 166 ? 10.016 30.328 -5.137 1 75.56 166 THR B CA 1
ATOM 3680 C C . THR B 1 166 ? 11.062 29.859 -4.133 1 75.56 166 THR B C 1
ATOM 3682 O O . THR B 1 166 ? 11.883 30.641 -3.662 1 75.56 166 THR B O 1
ATOM 3685 N N . ALA B 1 167 ? 10.805 28.719 -3.648 1 69 167 ALA B N 1
ATOM 3686 C CA . ALA B 1 167 ? 11.766 28.078 -2.752 1 69 167 ALA B CA 1
ATOM 3687 C C . ALA B 1 167 ? 12.18 26.703 -3.275 1 69 167 ALA B C 1
ATOM 3689 O O . ALA B 1 167 ? 11.461 26.094 -4.074 1 69 167 ALA B O 1
ATOM 3690 N N . CYS B 1 168 ? 13.422 26.359 -2.975 1 66.31 168 CYS B N 1
ATOM 3691 C CA . CYS B 1 168 ? 13.906 25.031 -3.32 1 66.31 168 CYS B CA 1
ATOM 3692 C C . CYS B 1 168 ? 13.695 24.062 -2.164 1 66.31 168 CYS B C 1
ATOM 3694 O O . CYS B 1 168 ? 14.062 24.359 -1.026 1 66.31 168 CYS B O 1
ATOM 3696 N N . PHE B 1 169 ? 12.906 23.109 -2.432 1 64.31 169 PHE B N 1
ATOM 3697 C CA . PHE B 1 169 ? 12.602 22.094 -1.426 1 64.31 169 PHE B CA 1
ATOM 3698 C C . PHE B 1 169 ? 13.125 20.734 -1.854 1 64.31 169 PHE B C 1
ATOM 3700 O O . PHE B 1 169 ? 12.883 20.297 -2.979 1 64.31 169 PHE B O 1
ATOM 3707 N N . LEU B 1 170 ? 14.023 20.188 -0.967 1 59.5 170 LEU B N 1
ATOM 3708 C CA . LEU B 1 170 ? 14.57 18.875 -1.262 1 59.5 170 LEU B CA 1
ATOM 3709 C C . LEU B 1 170 ? 14 17.828 -0.315 1 59.5 170 LEU B C 1
ATOM 3711 O O . LEU B 1 170 ? 13.891 18.062 0.89 1 59.5 170 LEU B O 1
ATOM 3715 N N . ALA B 1 171 ? 13.266 16.922 -0.86 1 58.09 171 ALA B N 1
ATOM 3716 C CA . ALA B 1 171 ? 12.891 15.758 -0.075 1 58.09 171 ALA B CA 1
ATOM 3717 C C . ALA B 1 171 ? 13.734 14.547 -0.458 1 58.09 171 ALA B C 1
ATOM 3719 O O . ALA B 1 171 ? 14.102 14.383 -1.623 1 58.09 171 ALA B O 1
ATOM 3720 N N . SER B 1 172 ? 14.148 13.789 0.664 1 58.41 172 SER B N 1
ATOM 3721 C CA . SER B 1 172 ? 14.883 12.555 0.39 1 58.41 172 SER B CA 1
ATOM 3722 C C . SER B 1 172 ? 13.984 11.516 -0.267 1 58.41 172 SER B C 1
ATOM 3724 O O . SER B 1 172 ? 12.773 11.492 -0.035 1 58.41 172 SER B O 1
ATOM 3726 N N . SER B 1 173 ? 14.469 10.75 -1.157 1 54.91 173 SER B N 1
ATOM 3727 C CA . SER B 1 173 ? 13.758 9.695 -1.872 1 54.91 173 SER B CA 1
ATOM 3728 C C . SER B 1 173 ? 13.219 8.641 -0.909 1 54.91 173 SER B C 1
ATOM 3730 O O . SER B 1 173 ? 12.219 7.98 -1.199 1 54.91 173 SER B O 1
ATOM 3732 N N . ASN B 1 174 ? 13.844 8.555 0.231 1 58.59 174 ASN B N 1
ATOM 3733 C CA . ASN B 1 174 ? 13.484 7.473 1.141 1 58.59 174 ASN B CA 1
ATOM 3734 C C . ASN B 1 174 ? 12.57 7.957 2.262 1 58.59 174 ASN B C 1
ATOM 3736 O O . ASN B 1 174 ? 12.125 7.164 3.092 1 58.59 174 ASN B O 1
ATOM 3740 N N . ASN B 1 175 ? 12.312 9.188 2.266 1 62.22 175 ASN B N 1
ATOM 3741 C CA . ASN B 1 175 ? 11.359 9.734 3.23 1 62.22 175 ASN B CA 1
ATOM 3742 C C . ASN B 1 175 ? 10.68 10.992 2.699 1 62.22 175 ASN B C 1
ATOM 3744 O O . ASN B 1 175 ? 11.156 12.102 2.936 1 62.22 175 ASN B O 1
ATOM 3748 N N . GLN B 1 176 ? 9.648 10.797 2.189 1 67.19 176 GLN B N 1
ATOM 3749 C CA . GLN B 1 176 ? 8.922 11.867 1.511 1 67.19 176 GLN B CA 1
ATOM 3750 C C . GLN B 1 176 ? 8.328 12.852 2.514 1 67.19 176 GLN B C 1
ATOM 3752 O O . GLN B 1 176 ? 7.922 13.953 2.141 1 67.19 176 GLN B O 1
ATOM 3757 N N . GLY B 1 177 ? 8.406 12.414 3.791 1 61.06 177 GLY B N 1
ATOM 3758 C CA . GLY B 1 177 ? 7.844 13.281 4.816 1 61.06 177 GLY B CA 1
ATOM 3759 C C . GLY B 1 177 ? 8.859 14.242 5.402 1 61.06 177 GLY B C 1
ATOM 3760 O O . GLY B 1 177 ? 8.492 15.141 6.172 1 61.06 177 GLY B O 1
ATOM 3761 N N . ASP B 1 178 ? 10.117 14.016 5.074 1 57.47 178 ASP B N 1
ATOM 3762 C CA . ASP B 1 178 ? 11.164 14.797 5.73 1 57.47 178 ASP B CA 1
ATOM 3763 C C . ASP B 1 178 ? 11.812 15.766 4.75 1 57.47 178 ASP B C 1
ATOM 3765 O O . ASP B 1 178 ? 13.047 15.859 4.684 1 57.47 178 ASP B O 1
ATOM 3769 N N . GLY B 1 179 ? 11.008 16.438 4.031 1 57.62 179 GLY B N 1
ATOM 3770 C CA . GLY B 1 179 ? 11.57 17.438 3.131 1 57.62 179 GLY B CA 1
ATOM 3771 C C . GLY B 1 179 ? 12.031 18.688 3.846 1 57.62 179 GLY B C 1
ATOM 3772 O O . GLY B 1 179 ? 11.555 19 4.938 1 57.62 179 GLY B O 1
ATOM 3773 N N . ARG B 1 180 ? 13.211 19.281 3.316 1 60.44 180 ARG B N 1
ATOM 3774 C CA . ARG B 1 180 ? 13.734 20.5 3.908 1 60.44 180 ARG B CA 1
ATOM 3775 C C . ARG B 1 180 ? 13.977 21.562 2.842 1 60.44 180 ARG B C 1
ATOM 3777 O O . ARG B 1 180 ? 14.242 21.234 1.682 1 60.44 180 ARG B O 1
ATOM 3784 N N . PHE B 1 181 ? 13.789 22.797 3.227 1 55.53 181 PHE B N 1
ATOM 3785 C CA . PHE B 1 181 ? 14.086 23.938 2.357 1 55.53 181 PHE B CA 1
ATOM 3786 C C . PHE B 1 181 ? 15.586 24.141 2.24 1 55.53 181 PHE B C 1
ATOM 3788 O O . PHE B 1 181 ? 16.312 24 3.225 1 55.53 181 PHE B O 1
ATOM 3795 N N . VAL B 1 182 ? 16.109 24.156 0.962 1 49.28 182 VAL B N 1
ATOM 3796 C CA . VAL B 1 182 ? 17.531 24.422 0.785 1 49.28 182 VAL B CA 1
ATOM 3797 C C . VAL B 1 182 ? 17.703 25.844 0.227 1 49.28 182 VAL B C 1
ATOM 3799 O O . VAL B 1 182 ? 16.906 26.297 -0.591 1 49.28 182 VAL B O 1
ATOM 3802 N N . SER B 1 183 ? 18.359 26.75 0.904 1 43 183 SER B N 1
ATOM 3803 C CA . SER B 1 183 ? 18.688 28.078 0.406 1 43 183 SER B CA 1
ATOM 3804 C C . SER B 1 183 ? 19.656 28 -0.779 1 43 183 SER B C 1
ATOM 3806 O O . SER B 1 183 ? 20.438 27.062 -0.888 1 43 183 SER B O 1
ATOM 3808 N N . GLY B 1 184 ? 19.344 28.672 -1.854 1 39.75 184 GLY B N 1
ATOM 3809 C CA . GLY B 1 184 ? 20.156 28.844 -3.045 1 39.75 184 GLY B CA 1
ATOM 3810 C C . GLY B 1 184 ? 21.625 29 -2.736 1 39.75 184 GLY B C 1
ATOM 3811 O O . GLY B 1 184 ? 22.453 29.047 -3.65 1 39.75 184 GLY B O 1
ATOM 3812 N N . GLY B 1 185 ? 22.047 29.578 -1.621 1 36.25 185 GLY B N 1
ATOM 3813 C CA . GLY B 1 185 ? 23.469 29.906 -1.49 1 36.25 185 GLY B CA 1
ATOM 3814 C C . GLY B 1 185 ? 24.344 28.688 -1.281 1 36.25 185 GLY B C 1
ATOM 3815 O O . GLY B 1 185 ? 25.547 28.828 -1.047 1 36.25 185 GLY B O 1
ATOM 3816 N N . ASP B 1 186 ? 23.906 27.719 -0.683 1 37.66 186 ASP B N 1
ATOM 3817 C CA . ASP B 1 186 ? 24.953 26.703 -0.558 1 37.66 186 ASP B CA 1
ATOM 3818 C C . ASP B 1 186 ? 25.438 26.234 -1.931 1 37.66 186 ASP B C 1
ATOM 3820 O O . ASP B 1 186 ? 24.625 25.984 -2.822 1 37.66 186 ASP B O 1
ATOM 3824 N N . GLU B 1 187 ? 26.594 26.641 -2.303 1 37.94 187 GLU B N 1
ATOM 3825 C CA . GLU B 1 187 ? 27.266 26.469 -3.586 1 37.94 187 GLU B CA 1
ATOM 3826 C C . GLU B 1 187 ? 26.75 25.234 -4.324 1 37.94 187 GLU B C 1
ATOM 3828 O O . GLU B 1 187 ? 26.594 25.25 -5.547 1 37.94 187 GLU B O 1
ATOM 3833 N N . GLY B 1 188 ? 26.891 24.047 -3.752 1 38.66 188 GLY B N 1
ATOM 3834 C CA . GLY B 1 188 ? 26.797 22.781 -4.461 1 38.66 188 GLY B CA 1
ATOM 3835 C C . GLY B 1 188 ? 25.359 22.359 -4.738 1 38.66 188 GLY B C 1
ATOM 3836 O O . GLY B 1 188 ? 25.125 21.344 -5.395 1 38.66 188 GLY B O 1
ATOM 3837 N N . HIS B 1 189 ? 24.359 22.578 -3.848 1 41.62 189 HIS B N 1
ATOM 3838 C CA . HIS B 1 189 ? 23.062 21.984 -4.129 1 41.62 189 HIS B CA 1
ATOM 3839 C C . HIS B 1 189 ? 22.188 22.938 -4.934 1 41.62 189 HIS B C 1
ATOM 3841 O O . HIS B 1 189 ? 21.594 23.859 -4.375 1 41.62 189 HIS B O 1
ATOM 3847 N N . GLU B 1 190 ? 22.547 23.375 -6.016 1 42.38 190 GLU B N 1
ATOM 3848 C CA . GLU B 1 190 ? 21.656 24 -6.988 1 42.38 190 GLU B CA 1
ATOM 3849 C C . GLU B 1 190 ? 20.281 23.344 -6.973 1 42.38 190 GLU B C 1
ATOM 3851 O O . GLU B 1 190 ? 20.156 22.125 -6.848 1 42.38 190 GLU B O 1
ATOM 3856 N N . CYS B 1 191 ? 19.219 24.078 -6.422 1 49.94 191 CYS B N 1
ATOM 3857 C CA . CYS B 1 191 ? 17.891 23.641 -6.805 1 49.94 191 CYS B CA 1
ATOM 3858 C C . CYS B 1 191 ? 17.875 23.047 -8.203 1 49.94 191 CYS B C 1
ATOM 3860 O O . CYS B 1 191 ? 17.656 23.75 -9.188 1 49.94 191 CYS B O 1
ATOM 3862 N N . ASN B 1 192 ? 18.953 22.406 -8.492 1 44.88 192 ASN B N 1
ATOM 3863 C CA . ASN B 1 192 ? 19.203 22 -9.867 1 44.88 192 ASN B CA 1
ATOM 3864 C C . ASN B 1 192 ? 17.938 21.516 -10.555 1 44.88 192 ASN B C 1
ATOM 3866 O O . ASN B 1 192 ? 17.828 21.578 -11.781 1 44.88 192 ASN B O 1
ATOM 3870 N N . SER B 1 193 ? 17.094 20.641 -9.898 1 46.97 193 SER B N 1
ATOM 3871 C CA . SER B 1 193 ? 16.047 20.125 -10.797 1 46.97 193 SER B CA 1
ATOM 3872 C C . SER B 1 193 ? 14.75 20.891 -10.625 1 46.97 193 SER B C 1
ATOM 3874 O O . SER B 1 193 ? 14.391 21.281 -9.516 1 46.97 193 SER B O 1
ATOM 3876 N N . HIS B 1 194 ? 14.258 21.594 -11.672 1 49.25 194 HIS B N 1
ATOM 3877 C CA . HIS B 1 194 ? 12.922 22.172 -11.812 1 49.25 194 HIS B CA 1
ATOM 3878 C C . HIS B 1 194 ? 11.906 21.406 -10.961 1 49.25 194 HIS B C 1
ATOM 3880 O O . HIS B 1 194 ? 10.898 21.984 -10.531 1 49.25 194 HIS B O 1
ATOM 3886 N N . GLU B 1 195 ? 12.227 20.203 -10.688 1 53.22 195 GLU B N 1
ATOM 3887 C CA . GLU B 1 195 ? 11.25 19.375 -10 1 53.22 195 GLU B CA 1
ATOM 3888 C C . GLU B 1 195 ? 11.141 19.75 -8.531 1 53.22 195 GLU B C 1
ATOM 3890 O O . GLU B 1 195 ? 10.125 19.469 -7.883 1 53.22 195 GLU B O 1
ATOM 3895 N N . ASN B 1 196 ? 12.086 20.625 -8.188 1 60.12 196 ASN B N 1
ATOM 3896 C CA . ASN B 1 196 ? 12.156 20.922 -6.762 1 60.12 196 ASN B CA 1
ATOM 3897 C C . ASN B 1 196 ? 11.812 22.375 -6.469 1 60.12 196 ASN B C 1
ATOM 3899 O O . ASN B 1 196 ? 11.938 22.828 -5.328 1 60.12 196 ASN B O 1
ATOM 3903 N N . THR B 1 197 ? 11.398 23 -7.5 1 68.31 197 THR B N 1
ATOM 3904 C CA . THR B 1 197 ? 10.984 24.375 -7.281 1 68.31 197 THR B CA 1
ATOM 3905 C C . THR B 1 197 ? 9.523 24.453 -6.852 1 68.31 197 THR B C 1
ATOM 3907 O O . THR B 1 197 ? 8.648 23.922 -7.539 1 68.31 197 THR B O 1
ATOM 3910 N N . ILE B 1 198 ? 9.352 25.047 -5.645 1 78.56 198 ILE B N 1
ATOM 3911 C CA . ILE B 1 198 ? 7.992 25.125 -5.121 1 78.56 198 ILE B CA 1
ATOM 3912 C C . ILE B 1 198 ? 7.586 26.594 -4.984 1 78.56 198 ILE B C 1
ATOM 3914 O O . ILE B 1 198 ? 8.438 27.469 -4.773 1 78.56 198 ILE B O 1
ATOM 3918 N N . LYS B 1 199 ? 6.352 26.891 -5.16 1 84.62 199 LYS B N 1
ATOM 3919 C CA . LYS B 1 199 ? 5.805 28.219 -4.934 1 84.62 199 LYS B CA 1
ATOM 3920 C C . LYS B 1 199 ? 5.727 28.547 -3.443 1 84.62 199 LYS B C 1
ATOM 3922 O O . LYS B 1 199 ? 5.414 27.672 -2.633 1 84.62 199 LYS B O 1
ATOM 3927 N N . MET B 1 200 ? 6.086 29.703 -3.107 1 88.12 200 MET B N 1
ATOM 3928 C CA . MET B 1 200 ? 5.969 30.188 -1.733 1 88.12 200 MET B CA 1
ATOM 3929 C C . MET B 1 200 ? 5.164 31.484 -1.675 1 88.12 200 MET B C 1
ATOM 3931 O O . MET B 1 200 ? 5.27 32.312 -2.568 1 88.12 200 MET B O 1
ATOM 3935 N N . SER B 1 201 ? 4.328 31.656 -0.738 1 91.62 201 SER B N 1
ATOM 3936 C CA . SER B 1 201 ? 3.541 32.875 -0.522 1 91.62 201 SER B CA 1
ATOM 3937 C C . SER B 1 201 ? 3.354 33.156 0.965 1 91.62 201 SER B C 1
ATOM 3939 O O . SER B 1 201 ? 3.744 32.344 1.809 1 91.62 201 SER B O 1
ATOM 3941 N N . ARG B 1 202 ? 2.869 34.344 1.195 1 93.56 202 ARG B N 1
ATOM 3942 C CA . ARG B 1 202 ? 2.447 34.688 2.551 1 93.56 202 ARG B CA 1
ATOM 3943 C C . ARG B 1 202 ? 1.003 34.25 2.797 1 93.56 202 ARG B C 1
ATOM 3945 O O . ARG B 1 202 ? 0.15 34.406 1.919 1 93.56 202 ARG B O 1
ATOM 3952 N N . LEU B 1 203 ? 0.8 33.719 4.031 1 96.62 203 LEU B N 1
ATOM 3953 C CA . LEU B 1 203 ? -0.57 33.344 4.367 1 96.62 203 LEU B CA 1
ATOM 3954 C C . LEU B 1 203 ? -1.516 34.531 4.176 1 96.62 203 LEU B C 1
ATOM 3956 O O . LEU B 1 203 ? -2.623 34.375 3.658 1 96.62 203 LEU B O 1
ATOM 3960 N N . ASP B 1 204 ? -1.108 35.781 4.508 1 95.56 204 ASP B N 1
ATOM 3961 C CA . ASP B 1 204 ? -1.905 36.969 4.383 1 95.56 204 ASP B CA 1
ATOM 3962 C C . ASP B 1 204 ? -2.303 37.25 2.932 1 95.56 204 ASP B C 1
ATOM 3964 O O . ASP B 1 204 ? -3.352 37.812 2.664 1 95.56 204 ASP B O 1
ATOM 3968 N N . ASP B 1 205 ? -1.458 36.75 2.033 1 93.81 205 ASP B N 1
ATOM 3969 C CA . ASP B 1 205 ? -1.709 37.031 0.62 1 93.81 205 ASP B CA 1
ATOM 3970 C C . ASP B 1 205 ? -2.596 35.938 0.011 1 93.81 205 ASP B C 1
ATOM 3972 O O . ASP B 1 205 ? -3.234 36.156 -1.02 1 93.81 205 ASP B O 1
ATOM 3976 N N . VAL B 1 206 ? -2.602 34.75 0.553 1 94.75 206 VAL B N 1
ATOM 3977 C CA . VAL B 1 206 ? -3.326 33.625 -0.019 1 94.75 206 VAL B CA 1
ATOM 3978 C C . VAL B 1 206 ? -4.773 33.656 0.462 1 94.75 206 VAL B C 1
ATOM 3980 O O . VAL B 1 206 ? -5.699 33.406 -0.317 1 94.75 206 VAL B O 1
ATOM 3983 N N . LEU B 1 207 ? -4.938 33.844 1.773 1 92.75 207 LEU B N 1
ATOM 3984 C CA . LEU B 1 207 ? -6.293 33.812 2.316 1 92.75 207 LEU B CA 1
ATOM 3985 C C . LEU B 1 207 ? -7.031 35.125 2.043 1 92.75 207 LEU B C 1
ATOM 3987 O O . LEU B 1 207 ? -6.48 36.188 2.258 1 92.75 207 LEU B O 1
ATOM 3991 N N . GLN B 1 208 ? -8.133 34.938 1.409 1 79 208 GLN B N 1
ATOM 3992 C CA . GLN B 1 208 ? -8.969 36.094 1.049 1 79 208 GLN B CA 1
ATOM 3993 C C . GLN B 1 208 ? -9.562 36.75 2.289 1 79 208 GLN B C 1
ATOM 3995 O O . GLN B 1 208 ? -9.641 36.125 3.354 1 79 208 GLN B O 1
ATOM 4000 N N . ASP B 1 209 ? -10.062 37.906 1.893 1 79.12 209 ASP B N 1
ATOM 4001 C CA . ASP B 1 209 ? -10.797 38.625 2.934 1 79.12 209 ASP B CA 1
ATOM 4002 C C . ASP B 1 209 ? -12.078 37.875 3.309 1 79.12 209 ASP B C 1
ATOM 4004 O O . ASP B 1 209 ? -12.766 37.344 2.441 1 79.12 209 ASP B O 1
ATOM 4008 N N . GLY B 1 210 ? -12.352 37.688 4.531 1 82.31 210 GLY B N 1
ATOM 4009 C CA . GLY B 1 210 ? -13.586 37.062 4.98 1 82.31 210 GLY B CA 1
ATOM 4010 C C . GLY B 1 210 ? -13.391 35.656 5.5 1 82.31 210 GLY B C 1
ATOM 4011 O O . GLY B 1 210 ? -14.266 35.094 6.18 1 82.31 210 GLY B O 1
ATOM 4012 N N . ILE B 1 211 ? -12.297 35.094 5.168 1 90.44 211 ILE B N 1
ATOM 4013 C CA . ILE B 1 211 ? -12.023 33.75 5.691 1 90.44 211 ILE B CA 1
ATOM 4014 C C . ILE B 1 211 ? -11.648 33.844 7.168 1 90.44 211 ILE B C 1
ATOM 4016 O O . ILE B 1 211 ? -10.711 34.562 7.535 1 90.44 211 ILE B O 1
ATOM 4020 N N . ARG B 1 212 ? -12.375 33.219 7.961 1 94.19 212 ARG B N 1
ATOM 4021 C CA . ARG B 1 212 ? -12.086 33.219 9.391 1 94.19 212 ARG B CA 1
ATOM 4022 C C . ARG B 1 212 ? -11.234 32 9.758 1 94.19 212 ARG B C 1
ATOM 4024 O O . ARG B 1 212 ? -11.656 30.844 9.547 1 94.19 212 ARG B O 1
ATOM 4031 N N . VAL B 1 213 ? -10.102 32.219 10.312 1 97.69 213 VAL B N 1
ATOM 4032 C CA . VAL B 1 213 ? -9.211 31.156 10.797 1 97.69 213 VAL B CA 1
ATOM 4033 C C . VAL B 1 213 ? -9.352 31.047 12.312 1 97.69 213 VAL B C 1
ATOM 4035 O O . VAL B 1 213 ? -9.219 32.031 13.039 1 97.69 213 VAL B O 1
ATOM 4038 N N . TRP B 1 214 ? -9.664 29.844 12.766 1 98.06 214 TRP B N 1
ATOM 4039 C CA . TRP B 1 214 ? -9.828 29.672 14.203 1 98.06 214 TRP B CA 1
ATOM 4040 C C . TRP B 1 214 ? -8.57 29.062 14.82 1 98.06 214 TRP B C 1
ATOM 4042 O O . TRP B 1 214 ? -8.125 29.5 15.883 1 98.06 214 TRP B O 1
ATOM 4052 N N . ALA B 1 215 ? -8.047 28.078 14.195 1 98.44 215 ALA B N 1
ATOM 4053 C CA . ALA B 1 215 ? -6.836 27.406 14.664 1 98.44 215 ALA B CA 1
ATOM 4054 C C . ALA B 1 215 ? -5.863 27.156 13.516 1 98.44 215 ALA B C 1
ATOM 4056 O O . ALA B 1 215 ? -6.277 26.984 12.367 1 98.44 215 ALA B O 1
ATOM 4057 N N . MET B 1 216 ? -4.566 27.156 13.844 1 98.44 216 MET B N 1
ATOM 4058 C CA . MET B 1 216 ? -3.51 26.891 12.875 1 98.44 216 MET B CA 1
ATOM 4059 C C . MET B 1 216 ? -2.516 25.875 13.422 1 98.44 216 MET B C 1
ATOM 4061 O O . MET B 1 216 ? -2.104 25.953 14.578 1 98.44 216 MET B O 1
ATOM 4065 N N . HIS B 1 217 ? -2.246 24.906 12.648 1 98.44 217 HIS B N 1
ATOM 4066 C CA . HIS B 1 217 ? -1.113 24.016 12.867 1 98.44 217 HIS B CA 1
ATOM 4067 C C . HIS B 1 217 ? 0.03 24.328 11.906 1 98.44 217 HIS B C 1
ATOM 4069 O O . HIS B 1 217 ? -0.172 24.391 10.688 1 98.44 217 HIS B O 1
ATOM 4075 N N . ILE B 1 218 ? 1.213 24.562 12.461 1 96.19 218 ILE B N 1
ATOM 4076 C CA . ILE B 1 218 ? 2.34 24.969 11.633 1 96.19 218 ILE B CA 1
ATOM 4077 C C . ILE B 1 218 ? 3.512 24.016 11.852 1 96.19 218 ILE B C 1
ATOM 4079 O O . ILE B 1 218 ? 4.176 24.062 12.891 1 96.19 218 ILE B O 1
ATOM 4083 N N . ASP B 1 219 ? 3.721 23.172 10.945 1 92.69 219 ASP B N 1
ATOM 4084 C CA . ASP B 1 219 ? 4.875 22.281 10.859 1 92.69 219 ASP B CA 1
ATOM 4085 C C . ASP B 1 219 ? 5.586 22.438 9.516 1 92.69 219 ASP B C 1
ATOM 4087 O O . ASP B 1 219 ? 5.387 21.625 8.609 1 92.69 219 ASP B O 1
ATOM 4091 N N . ALA B 1 220 ? 6.43 23.453 9.43 1 88.56 220 ALA B N 1
ATOM 4092 C CA . ALA B 1 220 ? 7 23.891 8.156 1 88.56 220 ALA B CA 1
ATOM 4093 C C . ALA B 1 220 ? 8.492 23.562 8.086 1 88.56 220 ALA B C 1
ATOM 4095 O O . ALA B 1 220 ? 9.242 24.203 7.352 1 88.56 220 ALA B O 1
ATOM 4096 N N . GLN B 1 221 ? 8.922 22.625 8.875 1 81.44 221 GLN B N 1
ATOM 4097 C CA . GLN B 1 221 ? 10.273 22.078 8.844 1 81.44 221 GLN B CA 1
ATOM 4098 C C . GLN B 1 221 ? 11.32 23.188 8.93 1 81.44 221 GLN B C 1
ATOM 4100 O O . GLN B 1 221 ? 12.227 23.266 8.102 1 81.44 221 GLN B O 1
ATOM 4105 N N . GLY B 1 222 ? 11.125 24.141 9.797 1 78.5 222 GLY B N 1
ATOM 4106 C CA . GLY B 1 222 ? 12.109 25.188 10.055 1 78.5 222 GLY B CA 1
ATOM 4107 C C . GLY B 1 222 ? 11.656 26.562 9.602 1 78.5 222 GLY B C 1
ATOM 4108 O O . GLY B 1 222 ? 12.258 27.562 9.969 1 78.5 222 GLY B O 1
ATOM 4109 N N . PHE B 1 223 ? 10.562 26.672 8.93 1 82.69 223 PHE B N 1
ATOM 4110 C CA . PHE B 1 223 ? 10.094 27.938 8.383 1 82.69 223 PHE B CA 1
ATOM 4111 C C . PHE B 1 223 ? 8.984 28.516 9.242 1 82.69 223 PHE B C 1
ATOM 4113 O O . PHE B 1 223 ? 8.305 29.469 8.836 1 82.69 223 PHE B O 1
ATOM 4120 N N . GLU B 1 224 ? 8.867 27.969 10.438 1 90.19 224 GLU B N 1
ATOM 4121 C CA . GLU B 1 224 ? 7.73 28.359 11.266 1 90.19 224 GLU B CA 1
ATOM 4122 C C . GLU B 1 224 ? 7.754 29.859 11.547 1 90.19 224 GLU B C 1
ATOM 4124 O O . GLU B 1 224 ? 6.73 30.547 11.414 1 90.19 224 GLU B O 1
ATOM 4129 N N . PRO B 1 225 ? 8.945 30.422 11.867 1 87.5 225 PRO B N 1
ATOM 4130 C CA . PRO B 1 225 ? 8.953 31.875 12.094 1 87.5 225 PRO B CA 1
ATOM 4131 C C . PRO B 1 225 ? 8.555 32.656 10.852 1 87.5 225 PRO B C 1
ATOM 4133 O O . PRO B 1 225 ? 7.836 33.656 10.953 1 87.5 225 PRO B O 1
ATOM 4136 N N . ALA B 1 226 ? 9.016 32.188 9.727 1 86.5 226 ALA B N 1
ATOM 4137 C CA . ALA B 1 226 ? 8.688 32.875 8.477 1 86.5 226 ALA B CA 1
ATOM 4138 C C . ALA B 1 226 ? 7.195 32.75 8.172 1 86.5 226 ALA B C 1
ATOM 4140 O O . ALA B 1 226 ? 6.586 33.719 7.684 1 86.5 226 ALA B O 1
ATOM 4141 N N . VAL B 1 227 ? 6.637 31.641 8.422 1 92.62 227 VAL B N 1
ATOM 4142 C CA . VAL B 1 227 ? 5.211 31.438 8.211 1 92.62 227 VAL B CA 1
ATOM 4143 C C . VAL B 1 227 ? 4.406 32.375 9.094 1 92.62 227 VAL B C 1
ATOM 4145 O O . VAL B 1 227 ? 3.449 33 8.641 1 92.62 227 VAL B O 1
ATOM 4148 N N . LEU B 1 228 ? 4.812 32.469 10.336 1 94.31 228 LEU B N 1
ATOM 4149 C CA . LEU B 1 228 ? 4.129 33.344 11.281 1 94.31 228 LEU B CA 1
ATOM 4150 C C . LEU B 1 228 ? 4.266 34.812 10.859 1 94.31 228 LEU B C 1
ATOM 4152 O O . LEU B 1 228 ? 3.301 35.562 10.938 1 94.31 228 LEU B O 1
ATOM 4156 N N . ALA B 1 229 ? 5.438 35.156 10.398 1 91.12 229 ALA B N 1
ATOM 4157 C CA . ALA B 1 229 ? 5.648 36.5 9.906 1 91.12 229 ALA B CA 1
ATOM 4158 C C . ALA B 1 229 ? 4.758 36.812 8.703 1 91.12 229 ALA B C 1
ATOM 4160 O O . ALA B 1 229 ? 4.234 37.906 8.562 1 91.12 229 ALA B O 1
ATOM 4161 N N . GLY B 1 230 ? 4.59 35.812 7.871 1 93.25 230 GLY B N 1
ATOM 4162 C CA . GLY B 1 230 ? 3.76 35.969 6.684 1 93.25 230 GLY B CA 1
ATOM 4163 C C . GLY B 1 230 ? 2.275 35.969 6.996 1 93.25 230 GLY B C 1
ATOM 4164 O O . GLY B 1 230 ? 1.455 36.25 6.113 1 93.25 230 GLY B O 1
ATOM 4165 N N . ALA B 1 231 ? 1.945 35.781 8.219 1 96 231 ALA B N 1
ATOM 4166 C CA . ALA B 1 231 ? 0.555 35.75 8.664 1 96 231 ALA B CA 1
ATOM 4167 C C . ALA B 1 231 ? 0.272 36.938 9.602 1 96 231 ALA B C 1
ATOM 4169 O O . ALA B 1 231 ? -0.685 36.906 10.375 1 96 231 ALA B O 1
ATOM 4170 N N . GLU B 1 232 ? 1.113 37.969 9.555 1 94.88 232 GLU B N 1
ATOM 4171 C CA . GLU B 1 232 ? 1.042 39.062 10.508 1 94.88 232 GLU B CA 1
ATOM 4172 C C . GLU B 1 232 ? -0.331 39.719 10.477 1 94.88 232 GLU B C 1
ATOM 4174 O O . GLU B 1 232 ? -0.898 40.031 11.531 1 94.88 232 GLU B O 1
ATOM 4179 N N . GLU B 1 233 ? -0.91 39.969 9.352 1 95.19 233 GLU B N 1
ATOM 4180 C CA . GLU B 1 233 ? -2.209 40.625 9.25 1 95.19 233 GLU B CA 1
ATOM 4181 C C . GLU B 1 233 ? -3.311 39.781 9.875 1 95.19 233 GLU B C 1
ATOM 4183 O O . GLU B 1 233 ? -4.172 40.281 10.586 1 95.19 233 GLU B O 1
ATOM 4188 N N . ILE B 1 234 ? -3.244 38.531 9.641 1 96.31 234 ILE B N 1
ATOM 4189 C CA . ILE B 1 234 ? -4.238 37.594 10.172 1 96.31 234 ILE B CA 1
ATOM 4190 C C . ILE B 1 234 ? -4.094 37.5 11.688 1 96.31 234 ILE B C 1
ATOM 4192 O O . ILE B 1 234 ? -5.09 37.531 12.414 1 96.31 234 ILE B O 1
ATOM 4196 N N . LEU B 1 235 ? -2.881 37.438 12.172 1 96.81 235 LEU B N 1
ATOM 4197 C CA . LEU B 1 235 ? -2.598 37.219 13.586 1 96.81 235 LEU B CA 1
ATOM 4198 C C . LEU B 1 235 ? -2.906 38.469 14.398 1 96.81 235 LEU B C 1
ATOM 4200 O O . LEU B 1 235 ? -3.158 38.375 15.602 1 96.81 235 LEU B O 1
ATOM 4204 N N . THR B 1 236 ? -2.902 39.625 13.75 1 95.69 236 THR B N 1
ATOM 4205 C CA . THR B 1 236 ? -3.137 40.875 14.477 1 95.69 236 THR B CA 1
ATOM 4206 C C . THR B 1 236 ? -4.504 41.469 14.133 1 95.69 236 THR B C 1
ATOM 4208 O O . THR B 1 236 ? -4.812 42.594 14.492 1 95.69 236 THR B O 1
ATOM 4211 N N . SER B 1 237 ? -5.27 40.719 13.453 1 94.38 237 SER B N 1
ATOM 4212 C CA . SER B 1 237 ? -6.598 41.156 13.047 1 94.38 237 SER B CA 1
ATOM 4213 C C . SER B 1 237 ? -7.543 41.219 14.242 1 94.38 237 SER B C 1
ATOM 4215 O O . SER B 1 237 ? -7.16 40.875 15.367 1 94.38 237 SER B O 1
ATOM 4217 N N . SER B 1 238 ? -8.836 41.688 13.977 1 92.69 238 SER B N 1
ATOM 4218 C CA . SER B 1 238 ? -9.844 41.812 15.023 1 92.69 238 SER B CA 1
ATOM 4219 C C . SER B 1 238 ? -10.336 40.438 15.477 1 92.69 238 SER B C 1
ATOM 4221 O O . SER B 1 238 ? -10.875 40.281 16.578 1 92.69 238 SER B O 1
ATOM 4223 N N . ASN B 1 239 ? -10.227 39.5 14.617 1 92.69 239 ASN B N 1
ATOM 4224 C CA . ASN B 1 239 ? -10.586 38.125 14.93 1 92.69 239 ASN B CA 1
ATOM 4225 C C . ASN B 1 239 ? -9.445 37.188 14.625 1 92.69 239 ASN B C 1
ATOM 4227 O O . ASN B 1 239 ? -9.578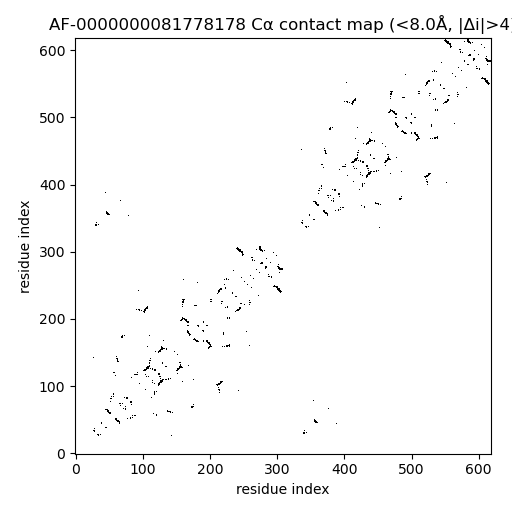 36.312 13.75 1 92.69 239 ASN B O 1
ATOM 4231 N N . PRO B 1 240 ? -8.391 37.219 15.359 1 96.56 240 PRO B N 1
ATOM 4232 C CA . PRO B 1 240 ? -7.238 36.375 15.094 1 96.56 240 PRO B CA 1
ATOM 4233 C C . PRO B 1 240 ? -7.504 34.906 15.43 1 96.56 240 PRO B C 1
ATOM 4235 O O . PRO B 1 240 ? -8.453 34.594 16.156 1 96.56 240 PRO B O 1
ATOM 4238 N N . PRO B 1 241 ? -6.719 34 14.922 1 98.06 241 PRO B N 1
ATOM 4239 C CA . PRO B 1 241 ? -6.844 32.594 15.359 1 98.06 241 PRO B CA 1
ATOM 4240 C C . PRO B 1 241 ? -6.773 32.438 16.875 1 98.06 241 PRO B C 1
ATOM 4242 O O . PRO B 1 241 ? -5.957 33.094 17.531 1 98.06 241 PRO B O 1
ATOM 4245 N N . GLN B 1 242 ? -7.637 31.625 17.359 1 97.94 242 GLN B N 1
ATOM 4246 C CA . GLN B 1 242 ? -7.738 31.484 18.797 1 97.94 242 GLN B CA 1
ATOM 4247 C C . GLN B 1 242 ? -6.73 30.453 19.328 1 97.94 242 GLN B C 1
ATOM 4249 O O . GLN B 1 242 ? -6.43 30.438 20.516 1 97.94 242 GLN B O 1
ATOM 4254 N N . TYR B 1 243 ? -6.246 29.625 18.438 1 97.69 243 TYR B N 1
ATOM 4255 C CA . TYR B 1 243 ? -5.34 28.547 18.844 1 97.69 243 TYR B CA 1
ATOM 4256 C C . TYR B 1 243 ? -4.25 28.344 17.797 1 97.69 243 TYR B C 1
ATOM 4258 O O . TYR B 1 243 ? -4.535 28.234 16.609 1 97.69 243 TYR B O 1
ATOM 4266 N N . LEU B 1 244 ? -3.008 28.297 18.234 1 97.88 244 LEU B N 1
ATOM 4267 C CA . LEU B 1 244 ? -1.845 28 17.406 1 97.88 244 LEU B CA 1
ATOM 4268 C C . LEU B 1 244 ? -1.106 26.781 17.922 1 97.88 244 LEU B C 1
ATOM 4270 O O . LEU B 1 244 ? -0.938 26.609 19.141 1 97.88 244 LEU B O 1
ATOM 4274 N N . HIS B 1 245 ? -0.778 25.875 17.094 1 97.31 245 HIS B N 1
ATOM 4275 C CA . HIS B 1 245 ? 0.116 24.75 17.344 1 97.31 245 HIS B CA 1
ATOM 4276 C C . HIS B 1 245 ? 1.327 24.797 16.422 1 97.31 245 HIS B C 1
ATOM 4278 O O . HIS B 1 245 ? 1.218 24.484 15.227 1 97.31 245 HIS B O 1
ATOM 4284 N N . VAL B 1 246 ? 2.49 25.125 16.984 1 94.94 246 VAL B N 1
ATOM 4285 C CA . VAL B 1 246 ? 3.646 25.469 16.156 1 94.94 246 VAL B CA 1
ATOM 4286 C C . VAL B 1 246 ? 4.805 24.516 16.484 1 94.94 246 VAL B C 1
ATOM 4288 O O . VAL B 1 246 ? 5.191 24.391 17.656 1 94.94 246 VAL B O 1
ATOM 4291 N N . ARG B 1 247 ? 5.301 23.891 15.477 1 91.38 247 ARG B N 1
ATOM 4292 C CA . ARG B 1 247 ? 6.504 23.078 15.641 1 91.38 247 ARG B CA 1
ATOM 4293 C C . ARG B 1 247 ? 7.73 23.969 15.859 1 91.38 247 ARG B C 1
ATOM 4295 O O . ARG B 1 247 ? 7.855 25.031 15.25 1 91.38 247 ARG B O 1
ATOM 4302 N N . LEU B 1 248 ? 8.477 23.406 17.016 1 80.44 248 LEU B N 1
ATOM 4303 C CA . LEU B 1 248 ? 9.758 24.047 17.25 1 80.44 248 LEU B CA 1
ATOM 4304 C C . LEU B 1 248 ? 10.914 23.078 17.031 1 80.44 248 LEU B C 1
ATOM 4306 O O . LEU B 1 248 ? 10.812 21.906 17.406 1 80.44 248 LEU B O 1
ATOM 4310 N N . GLY B 1 249 ? 11.898 23.172 16.5 1 64.38 249 GLY B N 1
ATOM 4311 C CA . GLY B 1 249 ? 13.023 22.234 16.469 1 64.38 249 GLY B CA 1
ATOM 4312 C C . GLY B 1 249 ? 14.156 22.719 15.586 1 64.38 249 GLY B C 1
ATOM 4313 O O . GLY B 1 249 ? 14.234 23.891 15.242 1 64.38 249 GLY B O 1
ATOM 4314 N N . SER B 1 250 ? 14.859 21.344 14.922 1 52.66 250 SER B N 1
ATOM 4315 C CA . SER B 1 250 ? 16.297 21.328 14.688 1 52.66 250 SER B CA 1
ATOM 4316 C C . SER B 1 250 ? 16.734 22.562 13.906 1 52.66 250 SER B C 1
ATOM 4318 O O . SER B 1 250 ? 15.906 23.312 13.398 1 52.66 250 SER B O 1
ATOM 4320 N N . VAL B 1 251 ? 18 22.109 13.125 1 46.69 251 VAL B N 1
ATOM 4321 C CA . VAL B 1 251 ? 19.016 22.953 12.516 1 46.69 251 VAL B CA 1
ATOM 4322 C C . VAL B 1 251 ? 18.359 23.844 11.453 1 46.69 251 VAL B C 1
ATOM 4324 O O . VAL B 1 251 ? 17.828 23.344 10.461 1 46.69 251 VAL B O 1
ATOM 4327 N N . TYR B 1 252 ? 17.625 24.859 12.039 1 48.31 252 TYR B N 1
ATOM 4328 C CA . TYR B 1 252 ? 17.391 25.922 11.055 1 48.31 252 TYR B CA 1
ATOM 4329 C C . TYR B 1 252 ? 18.594 26.094 10.141 1 48.31 252 TYR B C 1
ATOM 4331 O O . TYR B 1 252 ? 19.719 26.203 10.617 1 48.31 252 TYR B O 1
ATOM 4339 N N . SER B 1 253 ? 18.469 25.312 9.133 1 45.03 253 SER B N 1
ATOM 4340 C CA . SER B 1 253 ? 19.625 25.641 8.297 1 45.03 253 SER B CA 1
ATOM 4341 C C . SER B 1 253 ? 19.984 27.109 8.414 1 45.03 253 SER B C 1
ATOM 4343 O O . SER B 1 253 ? 19.141 27.938 8.766 1 45.03 253 SER B O 1
ATOM 4345 N N . THR B 1 254 ? 21.172 27.281 8.641 1 44.28 254 THR B N 1
ATOM 4346 C CA . THR B 1 254 ? 21.734 28.625 8.633 1 44.28 254 THR B CA 1
ATOM 4347 C C . THR B 1 254 ? 20.938 29.531 7.707 1 44.28 254 THR B C 1
ATOM 4349 O O . THR B 1 254 ? 20.797 30.734 7.969 1 44.28 254 THR B O 1
ATOM 4352 N N . GLU B 1 255 ? 20.453 28.906 6.805 1 43 255 GLU B N 1
ATOM 4353 C CA . GLU B 1 255 ? 19.812 29.703 5.773 1 43 255 GLU B CA 1
ATOM 4354 C C . GLU B 1 255 ? 18.453 30.219 6.254 1 43 255 GLU B C 1
ATOM 4356 O O . GLU B 1 255 ? 18.062 31.344 5.922 1 43 255 GLU B O 1
ATOM 4361 N N . VAL B 1 256 ? 17.828 29.359 6.973 1 48.22 256 VAL B N 1
ATOM 4362 C CA . VAL B 1 256 ? 16.516 29.75 7.449 1 48.22 256 VAL B CA 1
ATOM 4363 C C . VAL B 1 256 ? 16.656 30.859 8.484 1 48.22 256 VAL B C 1
ATOM 4365 O O . VAL B 1 256 ? 15.805 31.75 8.57 1 48.22 256 VAL B O 1
ATOM 4368 N N . MET B 1 257 ? 17.719 30.781 9.141 1 46.44 257 MET B N 1
ATOM 4369 C CA . MET B 1 257 ? 17.953 31.75 10.211 1 46.44 257 MET B CA 1
ATOM 4370 C C . MET B 1 257 ? 18.125 33.156 9.648 1 46.44 257 MET B C 1
ATOM 4372 O O . MET B 1 257 ? 17.922 34.156 10.359 1 46.44 257 MET B O 1
ATOM 4376 N N . GLU B 1 258 ? 18.625 33.094 8.414 1 44.91 258 GLU B N 1
ATOM 4377 C CA . GLU B 1 258 ? 18.844 34.469 7.906 1 44.91 258 GLU B CA 1
ATOM 4378 C C . GLU B 1 258 ? 17.531 35.156 7.629 1 44.91 258 GLU B C 1
ATOM 4380 O O . GLU B 1 258 ? 17.469 36.406 7.652 1 44.91 258 GLU B O 1
ATOM 4385 N N . VAL B 1 259 ? 16.531 34.438 7.316 1 43.56 259 VAL B N 1
ATOM 4386 C CA . VAL B 1 259 ? 15.359 35.156 6.805 1 43.56 259 VAL B CA 1
ATOM 4387 C C . VAL B 1 259 ? 14.297 35.25 7.895 1 43.56 259 VAL B C 1
ATOM 4389 O O . VAL B 1 259 ? 13.234 35.844 7.691 1 43.56 259 VAL B O 1
ATOM 4392 N N . SER B 1 260 ? 14.391 34.625 8.961 1 50.16 260 SER B N 1
ATOM 4393 C CA . SER B 1 260 ? 13.312 34.656 9.945 1 50.16 260 SER B CA 1
ATOM 4394 C C . SER B 1 260 ? 13.797 35.25 11.266 1 50.16 260 SER B C 1
ATOM 4396 O O . SER B 1 260 ? 15 35.312 11.523 1 50.16 260 SER B O 1
ATOM 4398 N N . ARG B 1 261 ? 12.969 36.062 11.922 1 57.66 261 ARG B N 1
ATOM 4399 C CA . ARG B 1 261 ? 13.289 36.312 13.32 1 57.66 261 ARG B CA 1
ATOM 4400 C C . ARG B 1 261 ? 13.734 35.031 14.023 1 57.66 261 ARG B C 1
ATOM 4402 O O . ARG B 1 261 ? 13.375 33.938 13.609 1 57.66 261 ARG B O 1
ATOM 4409 N N . GLY B 1 262 ? 14.711 35.188 14.797 1 75.5 262 GLY B N 1
ATOM 4410 C CA . GLY B 1 262 ? 15.031 34.062 15.664 1 75.5 262 GLY B CA 1
ATOM 4411 C C . GLY B 1 262 ? 13.82 33.5 16.375 1 75.5 262 GLY B C 1
ATOM 4412 O O . GLY B 1 262 ? 12.781 34.156 16.469 1 75.5 262 GLY B O 1
ATOM 4413 N N . VAL B 1 263 ? 13.703 32.25 16.688 1 83.31 263 VAL B N 1
ATOM 4414 C CA . VAL B 1 263 ? 12.617 31.531 17.344 1 83.31 263 VAL B CA 1
ATOM 4415 C C . VAL B 1 263 ? 12.195 32.281 18.609 1 83.31 263 VAL B C 1
ATOM 4417 O O . VAL B 1 263 ? 11.008 32.469 18.859 1 83.31 263 VAL B O 1
ATOM 4420 N N . VAL B 1 264 ? 13.148 32.781 19.297 1 86.5 264 VAL B N 1
ATOM 4421 C CA . VAL B 1 264 ? 12.859 33.5 20.547 1 86.5 264 VAL B CA 1
ATOM 4422 C C . VAL B 1 264 ? 12.086 34.781 20.234 1 86.5 264 VAL B C 1
ATOM 4424 O O . VAL B 1 264 ? 11.086 35.094 20.891 1 86.5 264 VAL B O 1
ATOM 4427 N N . GLU B 1 265 ? 12.578 35.5 19.266 1 88.88 265 GLU B N 1
ATOM 4428 C CA . GLU B 1 265 ? 11.938 36.75 18.891 1 88.88 265 GLU B CA 1
ATOM 4429 C C . GLU B 1 265 ? 10.516 36.531 18.391 1 88.88 265 GLU B C 1
ATOM 4431 O O . GLU B 1 265 ? 9.617 37.312 18.656 1 88.88 265 GLU B O 1
ATOM 4436 N N . THR B 1 266 ? 10.344 35.5 17.672 1 90.94 266 THR B N 1
ATOM 4437 C CA . THR B 1 266 ? 9.031 35.156 17.125 1 90.94 266 THR B CA 1
ATOM 4438 C C . THR B 1 266 ? 8.047 34.844 18.234 1 90.94 266 THR B C 1
ATOM 4440 O O . THR B 1 266 ? 6.914 35.312 18.234 1 90.94 266 THR B O 1
ATOM 4443 N N . LEU B 1 267 ? 8.516 34.094 19.172 1 92.38 267 LEU B N 1
ATOM 4444 C CA . LEU B 1 267 ? 7.66 33.719 20.297 1 92.38 267 LEU B CA 1
ATOM 4445 C C . LEU B 1 267 ? 7.34 34.938 21.172 1 92.38 267 LEU B C 1
ATOM 4447 O O . LEU B 1 267 ? 6.223 35.062 21.672 1 92.38 267 LEU B O 1
ATOM 4451 N N . ALA B 1 268 ? 8.312 35.75 21.328 1 92.88 268 ALA B N 1
ATOM 4452 C CA . ALA B 1 268 ? 8.086 37 22.078 1 92.88 268 ALA B CA 1
ATOM 4453 C C . ALA B 1 268 ? 7.043 37.875 21.406 1 92.88 268 ALA B C 1
ATOM 4455 O O . ALA B 1 268 ? 6.203 38.469 22.078 1 92.88 268 ALA B O 1
ATOM 4456 N N . TRP B 1 269 ? 7.195 37.906 20.156 1 93.75 269 TRP B N 1
ATOM 4457 C CA . TRP B 1 269 ? 6.238 38.688 19.375 1 93.75 269 TRP B CA 1
ATOM 4458 C C . TRP B 1 269 ? 4.824 38.156 19.531 1 93.75 269 TRP B C 1
ATOM 4460 O O . TRP B 1 269 ? 3.867 38.906 19.688 1 93.75 269 TRP B O 1
ATOM 4470 N N . LEU B 1 270 ? 4.633 36.844 19.516 1 95.56 270 LEU B N 1
ATOM 4471 C CA . LEU B 1 270 ? 3.328 36.25 19.703 1 95.56 270 LEU B CA 1
ATOM 4472 C C . LEU B 1 270 ? 2.738 36.625 21.062 1 95.56 270 LEU B C 1
ATOM 4474 O O . LEU B 1 270 ? 1.543 36.906 21.172 1 95.56 270 LEU B O 1
ATOM 4478 N N . LYS B 1 271 ? 3.557 36.625 22.031 1 95.31 271 LYS B N 1
ATOM 4479 C CA . LYS B 1 271 ? 3.096 37.031 23.359 1 95.31 271 LYS B CA 1
ATOM 4480 C C . LYS B 1 271 ? 2.629 38.5 23.344 1 95.31 271 LYS B C 1
ATOM 4482 O O . LYS B 1 271 ? 1.6 38.812 23.938 1 95.31 271 LYS B O 1
ATOM 4487 N N . GLU B 1 272 ? 3.387 39.281 22.719 1 95.06 272 GLU B N 1
ATOM 4488 C CA . GLU B 1 272 ? 3.096 40.719 22.641 1 95.06 272 GLU B CA 1
ATOM 4489 C C . GLU B 1 272 ? 1.738 40.969 22 1 95.06 272 GLU B C 1
ATOM 4491 O O . GLU B 1 272 ? 1.005 41.875 22.406 1 95.06 272 GLU B O 1
ATOM 4496 N N . ILE B 1 273 ? 1.425 40.156 21.062 1 95.69 273 ILE B N 1
ATOM 4497 C CA . ILE B 1 273 ? 0.2 40.438 20.312 1 95.69 273 ILE B CA 1
ATOM 4498 C C . ILE B 1 273 ? -0.974 39.719 20.969 1 95.69 273 ILE B C 1
ATOM 4500 O O . ILE B 1 273 ? -2.1 39.75 20.469 1 95.69 273 ILE B O 1
ATOM 4504 N N . GLY B 1 274 ? -0.764 38.969 22.047 1 96.25 274 GLY B N 1
ATOM 4505 C CA . GLY B 1 274 ? -1.909 38.562 22.844 1 96.25 274 GLY B CA 1
ATOM 4506 C C . GLY B 1 274 ? -1.995 37.062 23.047 1 96.25 274 GLY B C 1
ATOM 4507 O O . GLY B 1 274 ? -2.957 36.562 23.625 1 96.25 274 GLY B O 1
ATOM 4508 N N . TYR B 1 275 ? -0.976 36.312 22.609 1 97.19 275 TYR B N 1
ATOM 4509 C CA . TYR B 1 275 ? -1.024 34.875 22.781 1 97.19 275 TYR B CA 1
ATOM 4510 C C . TYR B 1 275 ? -0.333 34.438 24.062 1 97.19 275 TYR B C 1
ATOM 4512 O O . TYR B 1 275 ? 0.789 34.875 24.344 1 97.19 275 TYR B O 1
ATOM 4520 N N . GLY B 1 276 ? -1.074 33.656 24.891 1 96.69 276 GLY B N 1
ATOM 4521 C CA . GLY B 1 276 ? -0.395 32.875 25.906 1 96.69 276 GLY B CA 1
ATOM 4522 C C . GLY B 1 276 ? 0.296 31.641 25.375 1 96.69 276 GLY B C 1
ATOM 4523 O O . GLY B 1 276 ? -0.302 30.859 24.625 1 96.69 276 GLY B O 1
ATOM 4524 N N . LEU B 1 277 ? 1.562 31.438 25.734 1 96.5 277 LEU B N 1
ATOM 4525 C CA . LEU B 1 277 ? 2.324 30.344 25.156 1 96.5 277 LEU B CA 1
ATOM 4526 C C . LEU B 1 277 ? 2.502 29.219 26.156 1 96.5 277 LEU B C 1
ATOM 4528 O O . LEU B 1 277 ? 2.746 29.469 27.344 1 96.5 277 LEU B O 1
ATOM 4532 N N . ARG B 1 278 ? 2.314 27.984 25.641 1 95.19 278 ARG B N 1
ATOM 4533 C CA . ARG B 1 278 ? 2.488 26.781 26.453 1 95.19 278 ARG B CA 1
ATOM 4534 C C . ARG B 1 278 ? 3.357 25.75 25.719 1 95.19 278 ARG B C 1
ATOM 4536 O O . ARG B 1 278 ? 3.41 25.75 24.484 1 95.19 278 ARG B O 1
ATOM 4543 N N . ASN B 1 279 ? 4.016 24.906 26.5 1 92.12 279 ASN B N 1
ATOM 4544 C CA . ASN B 1 279 ? 4.855 23.875 25.906 1 92.12 279 ASN B CA 1
ATOM 4545 C C . ASN B 1 279 ? 4.066 22.594 25.625 1 92.12 279 ASN B C 1
ATOM 4547 O O . ASN B 1 279 ? 2.842 22.578 25.766 1 92.12 279 ASN B O 1
ATOM 4551 N N . ALA B 1 280 ? 4.695 21.562 25.156 1 87.38 280 ALA B N 1
ATOM 4552 C CA . ALA B 1 280 ? 4.066 20.297 24.75 1 87.38 280 ALA B CA 1
ATOM 4553 C C . ALA B 1 280 ? 3.359 19.641 25.922 1 87.38 280 ALA B C 1
ATOM 4555 O O . ALA B 1 280 ? 2.389 18.891 25.734 1 87.38 280 ALA B O 1
ATOM 4556 N N . ALA B 1 281 ? 3.814 19.953 27.094 1 88 281 ALA B N 1
ATOM 4557 C CA . ALA B 1 281 ? 3.205 19.406 28.297 1 88 281 ALA B CA 1
ATOM 4558 C C . ALA B 1 281 ? 2.074 20.312 28.797 1 88 281 ALA B C 1
ATOM 4560 O O . ALA B 1 281 ? 1.516 20.094 29.875 1 88 281 ALA B O 1
ATOM 4561 N N . ASN B 1 282 ? 1.818 21.312 28.031 1 87.75 282 ASN B N 1
ATOM 4562 C CA . ASN B 1 282 ? 0.739 22.25 28.328 1 87.75 282 ASN B CA 1
ATOM 4563 C C . ASN B 1 282 ? 1.078 23.141 29.531 1 87.75 282 ASN B C 1
ATOM 4565 O O . ASN B 1 282 ? 0.183 23.594 30.25 1 87.75 282 ASN B O 1
ATOM 4569 N N . GLU B 1 283 ? 2.305 23.391 29.719 1 92.44 283 GLU B N 1
ATOM 4570 C CA . GLU B 1 283 ? 2.758 24.312 30.75 1 92.44 283 GLU B CA 1
ATOM 4571 C C . GLU B 1 283 ? 3.094 25.688 30.172 1 92.44 283 GLU B C 1
ATOM 4573 O O . GLU B 1 283 ? 3.646 25.781 29.078 1 92.44 283 GLU B O 1
ATOM 4578 N N . PRO B 1 284 ? 2.748 26.734 30.969 1 93.81 284 PRO B N 1
ATOM 4579 C CA . PRO B 1 284 ? 3.078 28.078 30.469 1 93.81 284 PRO B CA 1
ATOM 4580 C C . PRO B 1 284 ? 4.582 28.281 30.297 1 93.81 284 PRO B C 1
ATOM 4582 O O . PRO B 1 284 ? 5.371 27.828 31.125 1 93.81 284 PRO B O 1
ATOM 4585 N N . ILE B 1 285 ? 4.938 28.875 29.25 1 92.88 285 ILE B N 1
ATOM 4586 C CA . ILE B 1 285 ? 6.328 29.25 29 1 92.88 285 ILE B CA 1
ATOM 4587 C C . ILE B 1 285 ? 6.594 30.641 29.562 1 92.88 285 ILE B C 1
ATOM 4589 O O . ILE B 1 285 ? 6.121 31.641 29 1 92.88 285 ILE B O 1
ATOM 4593 N N . ARG B 1 286 ? 7.348 30.734 30.562 1 90.38 286 ARG B N 1
ATOM 4594 C CA . ARG B 1 286 ? 7.586 32.031 31.234 1 90.38 286 ARG B CA 1
ATOM 4595 C C . ARG B 1 286 ? 8.867 32.656 30.719 1 90.38 286 ARG B C 1
ATOM 4597 O O . ARG B 1 286 ? 8.922 33.875 30.531 1 90.38 286 ARG B O 1
ATOM 4604 N N . ASP B 1 287 ? 9.891 31.812 30.578 1 92.38 287 ASP B N 1
ATOM 4605 C CA . ASP B 1 287 ? 11.188 32.281 30.094 1 92.38 287 ASP B CA 1
ATOM 4606 C C . ASP B 1 287 ? 11.484 31.719 28.703 1 92.38 287 ASP B C 1
ATOM 4608 O O . ASP B 1 287 ? 11.992 30.609 28.562 1 92.38 287 ASP B O 1
ATOM 4612 N N . LEU B 1 288 ? 11.266 32.594 27.734 1 90.44 288 LEU B N 1
ATOM 4613 C CA . LEU B 1 288 ? 11.344 32.156 26.344 1 90.44 288 LEU B CA 1
ATOM 4614 C C . LEU B 1 288 ? 12.766 31.75 25.984 1 90.44 288 LEU B C 1
ATOM 4616 O O . LEU B 1 288 ? 12.984 30.656 25.438 1 90.44 288 LEU B O 1
ATOM 4620 N N . PRO B 1 289 ? 13.773 32.625 26.281 1 87.31 289 PRO B N 1
ATOM 4621 C CA . PRO B 1 289 ? 15.141 32.219 25.938 1 87.31 289 PRO B CA 1
ATOM 4622 C C . PRO B 1 289 ? 15.555 30.906 26.578 1 87.31 289 PRO B C 1
ATOM 4624 O O . PRO B 1 289 ? 16.188 30.062 25.938 1 87.31 289 PRO B O 1
ATOM 4627 N N . LYS B 1 290 ? 15.203 30.766 27.766 1 87.94 290 LYS B N 1
ATOM 4628 C CA . LYS B 1 290 ? 15.547 29.547 28.469 1 87.94 290 LYS B CA 1
ATOM 4629 C C . LYS B 1 290 ? 14.844 28.344 27.844 1 87.94 290 LYS B C 1
ATOM 4631 O O . LYS B 1 290 ? 15.43 27.266 27.719 1 87.94 290 LYS B O 1
ATOM 4636 N N . PHE B 1 291 ? 13.578 28.547 27.578 1 88.56 291 PHE B N 1
ATOM 4637 C CA . PHE B 1 291 ? 12.789 27.484 26.969 1 88.56 291 PHE B CA 1
ATOM 4638 C C . PHE B 1 291 ? 13.406 27.047 25.641 1 88.56 291 PHE B C 1
ATOM 4640 O O . PHE B 1 291 ? 13.617 25.859 25.406 1 88.56 291 PHE B O 1
ATOM 4647 N N . VAL B 1 292 ? 13.727 27.938 24.766 1 84.81 292 VAL B N 1
ATOM 4648 C CA . VAL B 1 292 ? 14.25 27.641 23.438 1 84.81 292 VAL B CA 1
ATOM 4649 C C . VAL B 1 292 ? 15.633 27 23.562 1 84.81 292 VAL B C 1
ATOM 4651 O O . VAL B 1 292 ? 15.953 26.062 22.828 1 84.81 292 VAL B O 1
ATOM 4654 N N . TRP B 1 293 ? 16.422 27.547 24.438 1 80.88 293 TRP B N 1
ATOM 4655 C CA . TRP B 1 293 ? 17.75 26.984 24.672 1 80.88 293 TRP B CA 1
ATOM 4656 C C . TRP B 1 293 ? 17.656 25.531 25.141 1 80.88 293 TRP B C 1
ATOM 4658 O O . TRP B 1 293 ? 18.469 24.703 24.766 1 80.88 293 TRP B O 1
ATOM 4668 N N . GLY B 1 294 ? 16.719 25.297 25.922 1 81.5 294 GLY B N 1
ATOM 4669 C CA . GLY B 1 294 ? 16.531 23.984 26.5 1 81.5 294 GLY B CA 1
ATOM 4670 C C . GLY B 1 294 ? 16.109 22.938 25.469 1 81.5 294 GLY B C 1
ATOM 4671 O O . GLY B 1 294 ? 16.281 21.734 25.688 1 81.5 294 GLY B O 1
ATOM 4672 N N . LEU B 1 295 ? 15.469 23.344 24.406 1 78.88 295 LEU B N 1
ATOM 4673 C CA . LEU B 1 295 ? 15.031 22.422 23.359 1 78.88 295 LEU B CA 1
ATOM 4674 C C . LEU B 1 295 ? 16.234 21.766 22.688 1 78.88 295 LEU B C 1
ATOM 4676 O O . LEU B 1 295 ? 16.141 20.641 22.203 1 78.88 295 LEU B O 1
ATOM 4680 N N . GLY B 1 296 ? 17.391 22.438 22.703 1 71.75 296 GLY B N 1
ATOM 4681 C CA . GLY B 1 296 ? 18.547 21.891 22 1 71.75 296 GLY B CA 1
ATOM 4682 C C . GLY B 1 296 ? 18.25 21.562 20.547 1 71.75 296 GLY B C 1
ATOM 4683 O O . GLY B 1 296 ? 17.75 22.422 19.812 1 71.75 296 GLY B O 1
ATOM 4684 N N . HIS B 1 297 ? 18.438 20.297 20.172 1 67.75 297 HIS B N 1
ATOM 4685 C CA . HIS B 1 297 ? 18.219 19.859 18.797 1 67.75 297 HIS B CA 1
ATOM 4686 C C . HIS B 1 297 ? 16.938 19.031 18.672 1 67.75 297 HIS B C 1
ATOM 4688 O O . HIS B 1 297 ? 16.672 18.469 17.609 1 67.75 297 HIS B O 1
ATOM 4694 N N . GLU B 1 298 ? 16.219 19.125 19.672 1 71.69 298 GLU B N 1
ATOM 4695 C CA . GLU B 1 298 ? 15.031 18.297 19.688 1 71.69 298 GLU B CA 1
ATOM 4696 C C . GLU B 1 298 ? 13.836 19.016 19.094 1 71.69 298 GLU B C 1
ATOM 4698 O O . GLU B 1 298 ? 13.734 20.25 19.172 1 71.69 298 GLU B O 1
ATOM 4703 N N . GLU B 1 299 ? 13.109 18.219 18.406 1 78 299 GLU B N 1
ATOM 4704 C CA . GLU B 1 299 ? 11.836 18.75 17.922 1 78 299 GLU B CA 1
ATOM 4705 C C . GLU B 1 299 ? 10.828 18.875 19.062 1 78 299 GLU B C 1
ATOM 4707 O O . GLU B 1 299 ? 10.781 18.031 19.953 1 78 299 GLU B O 1
ATOM 4712 N N . SER B 1 300 ? 10.234 20.031 19.031 1 84.31 300 SER B N 1
ATOM 4713 C CA . SER B 1 300 ? 9.172 20.25 20 1 84.31 300 SER B CA 1
ATOM 4714 C C . SER B 1 300 ? 8.031 21.078 19.422 1 84.31 300 SER B C 1
ATOM 4716 O O . SER B 1 300 ? 8.039 21.375 18.219 1 84.31 300 SER B O 1
ATOM 4718 N N . TYR B 1 301 ? 6.996 21.25 20.266 1 89.31 301 TYR B N 1
ATOM 4719 C CA . TYR B 1 301 ? 5.863 22.062 19.859 1 89.31 301 TYR B CA 1
ATOM 4720 C C . TYR B 1 301 ? 5.508 23.094 20.922 1 89.31 301 TYR B C 1
ATOM 4722 O O . TYR B 1 301 ? 5.738 22.875 22.109 1 89.31 301 TYR B O 1
ATOM 4730 N N . VAL B 1 302 ? 5.039 24.234 20.406 1 91.19 302 VAL B N 1
ATOM 4731 C CA . VAL B 1 302 ? 4.504 25.281 21.266 1 91.19 302 VAL B CA 1
ATOM 4732 C C . VAL B 1 302 ? 3.055 25.578 20.891 1 91.19 302 VAL B C 1
ATOM 4734 O O . VAL B 1 302 ? 2.713 25.625 19.703 1 91.19 302 VAL B O 1
ATOM 4737 N N . PHE B 1 303 ? 2.273 25.797 21.922 1 93.31 303 PHE B N 1
ATOM 4738 C CA . PHE B 1 303 ? 0.874 26.172 21.75 1 93.31 303 PHE B CA 1
ATOM 4739 C C . PHE B 1 303 ? 0.664 27.641 22.078 1 93.31 303 PHE B C 1
ATOM 4741 O O . PHE B 1 303 ? 1.243 28.156 23.031 1 93.31 303 PHE B O 1
ATOM 4748 N N . GLY B 1 304 ? -0.048 28.312 21.234 1 95.62 304 GLY B N 1
ATOM 4749 C CA . GLY B 1 304 ? -0.49 29.672 21.516 1 95.62 304 GLY B CA 1
ATOM 4750 C C . GLY B 1 304 ? -1.998 29.797 21.625 1 95.62 304 GLY B C 1
ATOM 4751 O O . GLY B 1 304 ? -2.727 29.375 20.734 1 95.62 304 GLY B O 1
ATOM 4752 N N . VAL B 1 305 ? -2.414 30.344 22.766 1 95.12 305 VAL B N 1
ATOM 4753 C CA . VAL B 1 305 ? -3.838 30.609 22.953 1 95.12 305 VAL B CA 1
ATOM 4754 C C . VAL B 1 305 ? -4.086 32.094 23.047 1 95.12 305 VAL B C 1
ATOM 4756 O O . VAL B 1 305 ? -3.498 32.781 23.875 1 95.12 305 VAL B O 1
ATOM 4759 N N . PHE B 1 306 ? -4.938 32.531 22.188 1 96.12 306 PHE B N 1
ATOM 4760 C CA . PHE B 1 306 ? -5.195 33.969 22.156 1 96.12 306 PHE B CA 1
ATOM 4761 C C . PHE B 1 306 ? -6.039 34.406 23.344 1 96.12 306 PHE B C 1
ATOM 4763 O O . PHE B 1 306 ? -7 33.719 23.719 1 96.12 306 PHE B O 1
ATOM 4770 N N . GLY B 1 307 ? -5.695 35.5 23.938 1 89.5 307 GLY B N 1
ATOM 4771 C CA . GLY B 1 307 ? -6.434 36.062 25.047 1 89.5 307 GLY B CA 1
ATOM 4772 C C . GLY B 1 307 ? -6.031 35.5 26.391 1 89.5 307 GLY B C 1
ATOM 4773 O O . GLY B 1 307 ? -6.52 35.938 27.438 1 89.5 307 GLY B O 1
ATOM 4774 N N . MET B 1 308 ? -5.258 34.406 26.391 1 73.81 308 MET B N 1
ATOM 4775 C CA . MET B 1 308 ? -4.789 33.812 27.656 1 73.81 308 MET B CA 1
ATOM 4776 C C . MET B 1 308 ? -3.492 34.469 28.109 1 73.81 308 MET B C 1
ATOM 4778 O O . MET B 1 308 ? -2.504 34.5 27.359 1 73.81 308 MET B O 1
ATOM 4782 N N . LYS B 1 309 ? -3.543 35.594 28.953 1 63.31 309 LYS B N 1
ATOM 4783 C CA . LYS B 1 309 ? -2.328 36.25 29.438 1 63.31 309 LYS B CA 1
ATOM 4784 C C . LYS B 1 309 ? -1.7 35.438 30.578 1 63.31 309 LYS B C 1
ATOM 4786 O O . LYS B 1 309 ? -2.41 34.844 31.375 1 63.31 309 LYS B O 1
#

Nearest PDB structures (foldseek):
  2igt-assembly1_B  TM=5.696E-01  e=1.491E-04  Agrobacterium fabrum str. C58
  2igt-assembly1_A  TM=5.579E-01  e=1.168E-04  Agrobacterium fabrum str. C58
  2igt-assembly1_C  TM=5.410E-01  e=1.242E-04  Agrobacterium fabrum str. C58
  3c0k-assembly1_B  TM=5.413E-01  e=1.263E-03  Escherichia coli K-12
  3vse-assembly1_A  TM=4.530E-01  e=2.583E-04  Staphylococcus aureus subsp. aureus Mu50

Organism: Acanthaster planci (NCBI:txid133434)

Radius of gyration: 30.92 Å; Cα contacts (8 Å, |Δi|>4): 1176; chains: 2; bounding box: 55×116×59 Å

InterPro domains:
  IPR006342 Methyltransferase FkbM [PF05050] (107-275)
  IPR006342 Methyltransferase FkbM [TIGR01444] (105-237)
  IPR029063 S-adenosyl-L-methionine-dependent methyltransferase superfamily [G3DSA:3.40.50.150] (92-271)
  IPR029063 S-adenosyl-L-methionine-dependent methyltransferase superfamily [SSF53335] (74-277)
  IPR052514 S-adenosyl-L-methionine-dependent methyltransferase [PTHR34203] (47-276)

pLDDT: mean 80.8, std 22.7, range [19.55, 98.69]

Secondary structure (DSSP, 8-state):
------------------S----------SSHHHHHHHHHHHTTTPPEEEEE---SSS---EEEE--TTT-TTHHHHHHHHS-S-HHHHHHHHHHHTTS-TT-EEEEES-TTSHHHHHHHHTT-EEEEE---HHHHHHHHHHHHHTT--TTTEEEE-SEEESSSEEEEEEEETTEEEEEEEE-TTSTT----SGGGEEEEEEHHHHSPTTPPEEEEEE--TT-HHHHHHTTHHHHTSSS--SEEEEEE-S---HHHHHHS--HHHHHHHHHHTTEEEE-TTS-B---HHHHHHHHTT--EEEEEEET--/------------------S----------SSHHHHHHHHHHHTTTPPEEEEE---SSS---EEEE--TTT-TTHHHHHHHHS-S-HHHHHHHHHHHTTS-TT-EEEEES-TTSHHHHHHHHTT-EEEEE---HHHHHHHHHHHHHTT--TTTEEEE-SEEESSSEEEEEEEETTEEEEEEEE-TTSTT----SGGGEEEEEEHHHHSPTTPPEEEEEE--TT-HHHHHHTTHHHHTSSS--SEEEEEE-S---HHHHHHS--HHHHHHHHHHTTEEEE-TTS-B---HHHHHHHHTT--EEEEEEET--

Solvent-accessible surface area (backbone atoms only — not comparable to full-atom values): 33087 Å² total; per-residue (Å²): 134,81,79,81,72,74,79,74,73,76,81,67,77,68,73,70,69,73,64,80,64,76,68,69,68,58,78,67,52,82,34,46,66,50,42,52,53,51,45,28,64,71,52,75,52,47,37,48,28,39,32,53,39,62,47,90,87,45,61,65,48,50,39,31,42,59,47,42,79,31,19,70,56,67,37,30,35,33,54,72,66,17,41,74,68,58,68,59,36,47,50,53,34,57,59,52,68,74,43,63,89,80,30,25,37,36,29,36,52,31,49,48,24,70,57,52,50,43,32,36,51,68,72,43,26,31,39,33,24,14,41,51,62,67,34,34,51,29,24,50,49,16,39,58,75,59,66,57,50,69,90,40,47,39,79,41,72,24,37,60,20,63,48,78,49,74,43,29,46,49,54,49,82,59,28,65,82,62,44,37,74,48,57,74,72,52,82,82,58,58,69,66,53,77,87,27,61,28,48,25,30,22,50,51,74,69,55,57,89,85,69,42,44,36,32,39,38,36,48,51,68,52,35,37,46,19,30,53,59,14,24,46,65,50,58,68,41,98,69,34,48,47,35,37,42,35,51,41,52,50,78,46,44,72,59,47,53,71,74,20,64,50,68,54,56,43,53,50,49,45,41,71,72,38,27,26,46,22,38,79,85,68,42,75,62,82,51,55,66,61,53,59,60,68,44,65,69,40,74,45,46,37,34,31,30,49,76,41,124,133,82,81,82,73,73,80,74,74,76,80,68,78,66,73,71,70,72,66,78,64,73,67,68,68,58,77,66,52,82,32,46,67,49,42,53,51,50,46,28,65,70,51,75,52,47,38,47,29,38,33,54,40,61,46,90,86,45,61,65,49,50,40,30,42,60,48,43,79,32,19,67,56,68,36,27,36,32,53,71,65,17,39,71,69,58,68,58,34,45,51,53,36,58,57,51,68,74,44,62,88,79,29,24,38,36,27,36,52,31,48,48,24,69,57,53,49,44,31,35,49,69,72,41,27,32,39,33,24,15,42,51,63,67,34,34,49,30,26,51,49,15,39,57,75,58,67,57,51,70,89,39,46,40,79,41,73,23,36,60,18,63,47,76,48,73,42,30,47,48,53,48,82,59,28,66,82,63,43,39,73,49,56,77,73,52,82,83,58,57,67,66,52,78,87,27,59,27,48,26,29,22,51,54,74,68,55,58,91,84,68,42,45,34,34,36,38,34,46,52,70,55,34,39,46,20,30,53,57,15,24,46,64,49,59,67,39,98,67,33,47,48,34,37,39,34,52,41,51,46,82,44,47,72,58,46,55,71,74,21,64,54,69,54,54,44,51,51,48,43,41,72,71,37,28,27,45,23,39,79,86,67,41,75,63,84,53,55,65,60,51,59,59,68,43,65,69,40,74,44,45,38,34,31,32,49,76,41,126

Foldseek 3Di:
DDPPPDPDDPPPPPPPPPPPPPPCPVPLPPDPVSLQVVLCVQVVHFDWDKAWADDDQFDIFIFTDGDCQQAVPQRVCCRPPRDDPSVVLNVLLVLCVPPPQQAEEEEALCQRNRSVVRSVRSPAAYEYEHQQSNRLVRNSVRCSVRVPDCSRYPYDRAHEFQAWDKWFWDDDRRHNSQIDTDDCPPPPDHSPPPNGITTYAQPVVPDDPPHHHAEYEHDRNQRQQGNVNSCVCQCLDPRHHQKYKYKDFACNPPVSPVVGPDPLVSVVVSVVSAWFKAWPVRHTDDDSVVVNVVCYGHMTIMMTGGNPD/DDPPPDPDDPPPPPPPPPPPPPPCPVPLPPDPVSLQVVLCVQQVHFDWDKAWADDDQFDIFIFTDGDCQQAVPQRVCCRPPRDDPSVVLVVLLVLCVVPDQQAEEEEALCQRNRSVVRSVSSPAAYEYEHQQSNRLVRNSVRCSVRVPDCSRYPYDRAHEFQAWDKWFWDDDRRHNSQIDTDDCPPPPPHSPDPNRITTYAQPVVPDDPPHHHAEYEHDRNQRQQGNLNSCVCQCLDPRHHQKYKYKDFACSPPVSPVPGPDPLVSVVVSVVSAWFKAWPVRHTDDDSVVVNVVCYHHMTIMMTGGNPD